Protein AF-A0A953IIZ0-F1 (afdb_monomer)

Mean predicted aligned error: 17.12 Å

pLDDT: mean 86.64, std 10.07, range [34.09, 98.5]

Radius of gyration: 39.52 Å; Cα contacts (8 Å, |Δi|>4): 1259; chains: 1; bounding box: 81×53×135 Å

Sequence (653 aa):
DVIDKEVAEVTALGVDIRYNTRVDKIDDLFAQGYEAAFIGIGAQGGDKLGLPGDSLPNVIDSPTFLRAVTLGLIGTPGTDIVIGKKVAVIGGGNVATDNARSSRRFGAAVDMVYRRTREEMPAREDEVQGCIDEGVNLRFLLAPKKIELNESGSSRLKITYAKMELGEPDASGRRRPVEIPGSEFTEDVDLVIAAIGQYPKKYEGFGVQTDGKGRIVVREDSMLTSRPGVYAGGDCVLGPSTLIESVAQGYEAAFIGIGAQGGDQLGLPGDGLPNVIDSPTFLRAVTLGLIGTPGTDIVIGKKVAVIGGGNVATDNARSSRRFGAAVDMVYRRTREEMPAREDEIQGCIDEGVNLRFLLAPKKIELNESGSSRLRITYAKMELGEPDASGRRRPVEIPGSEFTEDVDLVIAAIGQYPKKYEGFGVQTDGKGRIVVREDSMLTSRPGVYAGGDCVLGPSTLIESVAQGRVAASAIDSQLGGDGDIEETLLPDWDTDPHIGRDEGFNQVKRFHPIFIDPAQRDNWDEVELGFDAQTAQAEALRCLKCNLAANIEDMVLPPESWLELNEANVAGVTTESGVYQILDADKKVLAIKGVENLREGLQGMIGKSDEAKFFVFEEAPFFSQRENQLVQAFMEQYGSMPKGVGADEMDDLF

Nearest PDB structures (foldseek):
  5jca-assembly1_L  TM=6.696E-01  e=1.047E-22  Pyrococcus furiosus
  8oh5-assembly1_C  TM=6.495E-01  e=1.740E-23  Sporomusa ovata DSM 2662
  5jfc-assembly1_L  TM=6.544E-01  e=7.145E-21  Pyrococcus furiosus
  4ylf-assembly1_B  TM=6.482E-01  e=5.205E-21  Thermotoga maritima MSB8
  5vj7-assembly1_A  TM=6.417E-01  e=1.055E-19  Pyrococcus furiosus COM1

Secondary structure (DSSP, 8-state):
-HHHHHHHHHHHTT----TT---S-THHHHHTT-S-EEE-----EEPP--STTTTSTTEEEHHHHHHHHHTT-TTSTT------SEEEEE--SHHHHHHHHHHHHTT-EEEEE-SS-GGG--S-HHHHHHHHHTT-EEE-SEEEEEEEESSTT-S-EEEEEEEEEEEEE-TTSPEEEEE-TT--EEEEESEEEE-S-EEPPP-GGG---B-TTSPBPB-TTT-BBSSTTEEE-THHHHSS--HHHHHHHHSS-EEE-----EE----STTTTSTTEEEHHHHHHHHHTT-TTSTT------SEEEEE--SHHHHHHHHHHHHTT-EEEEE-SS-GGG--S-HHHHHHHHHTT-EEE-SEEEEEEEESSTT-S-EEEEEEEEEEEEE-TTSPEEEEE-TT--EEEEESEEEE-S-EEPPP-GGG---B-TTSPBPB-TTT-BBSSTTEEE-SHHHHSS--HHHHHHHHHHHHHHHHHHTTS--------S------S----STTGGGPPPPPPPB--GGG-SSSS-SB----HHHHHHHHHT---GGGGGG-----SS---PEESSHHHHHTS-SS-EEEEEE-TT--EEEEEEES-HHHHHHTTTTS-SS--EEEEEE-TTHHHHHHHHHHHHHHHHSS----SSS-TTS---

Foldseek 3Di:
DVVVVVVVVVVVVVDDDDPPDDDLAVVVVVVVVDQFAEALPAFQFADFLPAAPSPQQQNEELSVQVVCLVVVNEPHPVDPHHLPAEEEQEAQALSSLSNLLSSLVVVHAYEDEELADPVLRRYDPVSVVVSVVSPHHYHYQKDWHYKDAPDVPDLKIKTKIFGWDFDAADPVRHTDTDTDPPRIDIDIGNHYYYHHFTAHDARVNHVFDADPRQAGDADPQFQHTPDPSYGYFHCSHVPDADPVRRVLRVDLAAEAEPAFQAFDFLPAAPCPQLQNEELSVQVVCLVVVNAPHPPDPHDLPAEEEQEAQALSSLVNLLSSLLVVHAYEDEELADNVLRHYDPVSVVLCVLSPHHYHYQKDWHYKDAPDVPDLKIKTKIFGWDFDAADPVRHTDTDTDPPRIDIDIGNHYYYHHFTAHDADVSVVFDADPRQAGDADPQAQHTPDRNYGYFDCSHVPPDDPVRRVVSVLSNQLNNCVSVVHPSDPDDCPDPDDPDDPDADPDPCLVVDDQDDFDADRSVPSSHDDDGGPGDDPVSVVVVVSNDPPCVCVVVPPDDDPPPDQKDWLDPVVLVPDFQAWWKKFWAFPVRHTQDIDTDRGSSVVSVVQVPQAPRGTIMGIDHDNPHVVVSVVVQVVVCVVPVDGRNHGHPPPDDDPD

Solvent-accessible surface area (backbone atoms only — not comparable to full-atom values): 36299 Å² total; per-residue (Å²): 108,72,67,57,50,57,51,49,56,51,40,72,76,68,53,87,84,73,78,98,66,84,81,68,38,50,63,64,46,46,75,72,67,49,84,62,48,75,46,68,81,30,48,67,33,39,38,74,82,84,41,58,47,59,80,38,88,50,40,39,32,38,49,61,51,54,50,31,57,75,70,67,23,64,74,35,97,82,41,94,54,58,63,62,61,30,31,38,32,39,26,44,33,55,66,24,41,53,53,42,47,53,46,34,76,72,68,22,50,30,39,36,32,20,45,44,55,76,91,74,37,73,30,52,67,69,54,54,48,52,28,49,76,69,62,42,43,77,38,58,26,29,42,80,62,36,38,42,61,64,46,95,92,48,75,38,31,28,39,30,33,31,36,34,44,77,49,64,58,45,98,85,67,48,58,35,64,37,77,45,86,93,49,64,48,76,47,80,30,33,22,35,34,26,27,73,47,57,29,17,68,79,57,79,46,58,65,58,51,55,51,101,67,34,24,44,47,54,42,92,90,71,29,37,34,76,30,89,57,32,32,45,19,23,21,22,42,77,31,85,68,47,72,66,57,26,49,45,49,73,32,87,56,38,77,48,67,82,34,45,68,33,44,37,74,85,82,44,59,42,56,88,40,89,49,38,41,31,37,51,64,51,53,51,32,56,77,70,66,34,67,76,37,98,91,48,88,56,61,64,60,61,31,30,38,30,40,26,46,32,54,68,25,44,53,54,39,48,54,44,32,38,71,70,20,50,29,38,36,32,21,44,43,55,78,90,72,38,73,30,53,69,69,54,54,48,50,31,50,52,56,61,40,42,78,38,60,25,28,42,79,63,37,40,41,62,66,45,96,91,48,76,38,30,29,40,30,34,31,35,34,43,79,48,66,57,46,100,86,64,48,59,35,66,37,78,45,87,91,50,64,49,74,49,78,32,29,22,38,34,27,29,74,48,57,28,16,68,75,59,81,75,70,70,58,50,56,49,102,66,31,23,44,46,54,41,91,87,33,18,39,34,76,33,88,52,34,29,45,26,25,20,23,43,76,30,80,69,56,72,67,59,23,50,51,37,45,50,39,28,51,23,42,48,35,38,71,76,70,49,89,34,80,77,83,74,83,87,62,78,93,68,95,65,75,89,77,72,69,85,54,90,64,48,91,69,65,75,84,83,75,65,44,59,62,60,48,93,69,56,58,60,89,70,82,50,72,69,42,58,57,75,67,56,44,49,56,56,58,74,63,54,84,54,70,76,52,60,83,69,59,70,83,83,62,79,75,70,76,74,61,43,60,61,43,72,72,56,38,70,73,45,58,67,54,26,6,30,37,37,35,14,27,86,86,68,47,69,28,34,75,47,49,33,74,28,40,24,62,55,51,56,67,50,57,87,52,39,95,58,58,40,26,31,36,74,48,83,28,92,60,14,68,64,51,33,50,51,52,52,49,54,46,28,76,74,66,77,45,79,62,81,48,75,53,92,67,82,84,80,79,91,128

Structure (mmCIF, N/CA/C/O backbone):
data_AF-A0A953IIZ0-F1
#
_entry.id   AF-A0A953IIZ0-F1
#
loop_
_atom_site.group_PDB
_atom_site.id
_atom_site.type_symbol
_atom_site.label_atom_id
_atom_site.label_alt_id
_atom_site.label_comp_id
_atom_site.label_asym_id
_atom_site.label_entity_id
_atom_site.label_seq_id
_atom_site.pdbx_PDB_ins_code
_atom_site.Cartn_x
_atom_site.Cartn_y
_atom_site.Cartn_z
_atom_site.occupancy
_atom_site.B_iso_or_equiv
_atom_site.auth_seq_id
_atom_site.auth_comp_id
_atom_site.auth_asym_id
_atom_site.auth_atom_id
_atom_site.pdbx_PDB_model_num
ATOM 1 N N . ASP A 1 1 ? 8.104 -16.676 6.985 1.00 64.12 1 ASP A N 1
ATOM 2 C CA . ASP A 1 1 ? 7.180 -16.822 5.839 1.00 64.12 1 ASP A CA 1
ATOM 3 C C . ASP A 1 1 ? 7.293 -15.707 4.806 1.00 64.12 1 ASP A C 1
ATOM 5 O O . ASP A 1 1 ? 7.749 -15.998 3.714 1.00 64.12 1 ASP A O 1
ATOM 9 N N . VAL A 1 2 ? 6.897 -14.455 5.091 1.00 75.81 2 VAL A N 1
ATOM 10 C CA . VAL A 1 2 ? 6.960 -13.365 4.081 1.00 75.81 2 VAL A CA 1
ATOM 11 C C . VAL A 1 2 ? 8.402 -13.077 3.653 1.00 75.81 2 VAL A C 1
ATOM 13 O O . VAL A 1 2 ? 8.714 -13.185 2.475 1.00 75.81 2 VAL A O 1
ATOM 16 N N . ILE A 1 3 ? 9.291 -12.832 4.622 1.00 76.88 3 ILE A N 1
ATOM 17 C CA . ILE A 1 3 ? 10.721 -12.598 4.357 1.00 76.88 3 ILE A CA 1
ATOM 18 C C . ILE A 1 3 ? 11.352 -13.799 3.640 1.00 76.88 3 ILE A C 1
ATOM 20 O O . ILE A 1 3 ? 12.149 -13.622 2.731 1.00 76.88 3 ILE A O 1
ATOM 24 N N . ASP A 1 4 ? 10.976 -15.029 4.005 1.00 82.62 4 ASP A N 1
ATOM 25 C CA . ASP A 1 4 ? 11.536 -16.226 3.366 1.00 82.62 4 ASP A CA 1
ATOM 26 C C . ASP A 1 4 ? 11.143 -16.332 1.886 1.00 82.62 4 ASP A C 1
ATOM 28 O O . ASP A 1 4 ? 11.942 -16.806 1.083 1.00 82.62 4 ASP A O 1
ATOM 32 N N . LYS A 1 5 ? 9.942 -15.869 1.508 1.00 83.94 5 LYS A N 1
ATOM 33 C CA . LYS A 1 5 ? 9.527 -15.789 0.099 1.00 83.94 5 LYS A CA 1
ATOM 34 C C . LYS A 1 5 ? 10.335 -14.744 -0.663 1.00 83.94 5 LYS A C 1
ATOM 36 O O . LYS A 1 5 ? 10.867 -15.065 -1.716 1.00 83.94 5 LYS A O 1
ATOM 41 N N . GLU A 1 6 ? 10.493 -13.547 -0.103 1.00 80.06 6 GLU A N 1
ATOM 42 C CA . GLU A 1 6 ? 11.310 -12.486 -0.715 1.00 80.06 6 GLU A CA 1
ATOM 43 C C . GLU A 1 6 ? 12.779 -12.930 -0.866 1.00 80.06 6 GLU A C 1
ATOM 45 O O . GLU A 1 6 ? 13.402 -12.738 -1.907 1.00 80.06 6 GLU A O 1
ATOM 50 N N . VAL A 1 7 ? 13.336 -13.617 0.138 1.00 81.69 7 VAL A N 1
ATOM 51 C CA . VAL A 1 7 ? 14.678 -14.219 0.062 1.00 81.69 7 VAL A CA 1
ATOM 52 C C . VAL A 1 7 ? 14.738 -15.317 -1.008 1.00 81.69 7 VAL A C 1
ATOM 54 O O . VAL A 1 7 ? 15.738 -15.424 -1.723 1.00 81.69 7 VAL A O 1
ATOM 57 N N . ALA A 1 8 ? 13.686 -16.125 -1.156 1.00 84.81 8 ALA A N 1
ATOM 58 C CA . ALA A 1 8 ? 13.616 -17.148 -2.197 1.00 84.81 8 ALA A CA 1
ATOM 59 C C . ALA A 1 8 ? 13.604 -16.529 -3.605 1.00 84.81 8 ALA A C 1
ATOM 61 O O . ALA A 1 8 ? 14.290 -17.032 -4.491 1.00 84.81 8 ALA A O 1
ATOM 62 N N . GLU A 1 9 ? 12.906 -15.411 -3.802 1.00 81.19 9 GLU A N 1
ATOM 63 C CA . GLU A 1 9 ? 12.927 -14.654 -5.059 1.00 81.19 9 GLU A CA 1
ATOM 64 C C . GLU A 1 9 ? 14.338 -14.137 -5.374 1.00 81.19 9 GLU A C 1
ATOM 66 O O . GLU A 1 9 ? 14.849 -14.364 -6.468 1.00 81.19 9 GLU A O 1
ATOM 71 N N . VAL A 1 10 ? 15.024 -13.538 -4.393 1.00 76.00 10 VAL A N 1
ATOM 72 C CA . VAL A 1 10 ? 16.401 -13.035 -4.567 1.00 76.00 10 VAL A CA 1
ATOM 73 C C . VAL A 1 10 ? 17.390 -14.164 -4.877 1.00 76.00 10 VAL A C 1
ATOM 75 O O . VAL A 1 10 ? 18.239 -14.034 -5.758 1.00 76.00 10 VAL A O 1
ATOM 78 N N . THR A 1 11 ? 17.289 -15.299 -4.184 1.00 88.12 11 THR A N 1
ATOM 79 C CA . THR A 1 11 ? 18.167 -16.457 -4.439 1.00 88.12 11 THR A CA 1
ATOM 80 C C . THR A 1 11 ? 17.877 -17.134 -5.781 1.00 88.12 11 THR A C 1
ATOM 82 O O . THR A 1 11 ? 18.810 -17.611 -6.427 1.00 88.12 11 THR A O 1
ATOM 85 N N . ALA A 1 12 ? 16.629 -17.114 -6.263 1.00 87.31 12 ALA A N 1
ATOM 86 C CA . ALA A 1 12 ? 16.267 -17.606 -7.595 1.00 87.31 12 ALA A CA 1
ATOM 87 C C . ALA A 1 12 ? 16.920 -16.800 -8.734 1.00 87.31 12 ALA A C 1
ATOM 89 O O . ALA A 1 12 ? 17.155 -17.354 -9.808 1.00 87.31 12 ALA A O 1
ATOM 90 N N . LEU A 1 13 ? 17.287 -15.537 -8.489 1.00 77.75 13 LEU A N 1
ATOM 91 C CA . LEU A 1 13 ? 18.054 -14.698 -9.421 1.00 77.75 13 LEU A CA 1
ATOM 92 C C . LEU A 1 13 ? 19.558 -15.039 -9.459 1.00 77.75 13 LEU A C 1
ATOM 94 O O . LEU A 1 13 ? 20.311 -14.424 -10.210 1.00 77.75 13 LEU A O 1
ATOM 98 N N . GLY A 1 14 ? 20.010 -16.019 -8.667 1.00 85.31 14 GLY A N 1
ATOM 99 C CA . GLY A 1 14 ? 21.401 -16.483 -8.640 1.00 85.31 14 GLY A CA 1
ATOM 100 C C . GLY A 1 14 ? 22.265 -15.876 -7.530 1.00 85.31 14 GLY A C 1
ATOM 101 O O . GLY A 1 14 ? 23.484 -16.047 -7.551 1.00 85.31 14 GLY A O 1
ATOM 102 N N . VAL A 1 15 ? 21.667 -15.186 -6.553 1.00 86.06 15 VAL A N 1
ATOM 103 C CA . VAL A 1 15 ? 22.389 -14.624 -5.399 1.00 86.06 15 VAL A CA 1
ATOM 104 C C . VAL A 1 15 ? 22.783 -15.729 -4.404 1.00 86.06 15 VAL A C 1
ATOM 106 O O . VAL A 1 15 ? 21.924 -16.451 -3.900 1.00 86.06 15 VAL A O 1
ATOM 109 N N . ASP A 1 16 ? 24.078 -15.829 -4.073 1.00 90.31 16 ASP A N 1
ATOM 110 C CA . ASP A 1 16 ? 24.607 -16.711 -3.014 1.00 90.31 16 ASP A CA 1
ATOM 111 C C . ASP A 1 16 ? 24.536 -16.017 -1.643 1.00 90.31 16 ASP A C 1
ATOM 113 O O . ASP A 1 16 ? 25.154 -14.970 -1.432 1.00 90.31 16 ASP A O 1
ATOM 117 N N . ILE A 1 17 ? 23.805 -16.603 -0.687 1.00 87.56 17 ILE A N 1
ATOM 118 C CA . ILE A 1 17 ? 23.653 -16.061 0.672 1.00 87.56 17 ILE A CA 1
ATOM 119 C C . ILE A 1 17 ? 24.420 -16.927 1.672 1.00 87.56 17 ILE A C 1
ATOM 121 O O . ILE A 1 17 ? 24.087 -18.087 1.918 1.00 87.56 17 ILE A O 1
ATOM 125 N N . ARG A 1 18 ? 25.416 -16.325 2.335 1.00 87.94 18 ARG A N 1
ATOM 126 C CA . ARG A 1 18 ? 26.244 -16.993 3.352 1.00 87.94 18 ARG A CA 1
ATOM 127 C C . ARG A 1 18 ? 25.937 -16.497 4.758 1.00 87.94 18 ARG A C 1
ATOM 129 O O . ARG A 1 18 ? 26.474 -15.491 5.220 1.00 87.94 18 ARG A O 1
ATOM 136 N N . TYR A 1 19 ? 25.106 -17.246 5.476 1.00 86.06 19 TYR A N 1
ATOM 137 C CA . TYR A 1 19 ? 24.835 -16.991 6.892 1.00 86.06 19 TYR A CA 1
ATOM 138 C C . TYR A 1 19 ? 26.061 -17.264 7.773 1.00 86.06 19 TYR A C 1
ATOM 140 O O . TYR A 1 19 ? 27.008 -17.940 7.369 1.00 86.06 19 TYR A O 1
ATOM 148 N N . ASN A 1 20 ? 26.041 -16.741 9.004 1.00 84.19 20 ASN A N 1
ATOM 149 C CA . ASN A 1 20 ? 27.097 -16.937 10.010 1.00 84.19 20 ASN A CA 1
ATOM 150 C C . ASN A 1 20 ? 28.512 -16.545 9.539 1.00 84.19 20 ASN A C 1
ATOM 152 O O . ASN A 1 20 ? 29.505 -16.973 10.123 1.00 84.19 20 ASN A O 1
ATOM 156 N N . THR A 1 21 ? 28.606 -15.710 8.503 1.00 87.00 21 THR A N 1
ATOM 157 C CA . THR A 1 21 ? 29.868 -15.276 7.902 1.00 87.00 21 THR A CA 1
ATOM 158 C C . THR A 1 21 ? 30.083 -13.808 8.225 1.00 87.00 21 THR A C 1
ATOM 160 O O . THR A 1 21 ? 29.495 -12.919 7.616 1.00 87.00 21 THR A O 1
ATOM 163 N N . ARG A 1 22 ? 30.899 -13.543 9.245 1.00 85.25 22 ARG A N 1
ATOM 164 C CA . ARG A 1 22 ? 31.231 -12.180 9.658 1.00 85.25 22 ARG A CA 1
ATOM 165 C C . ARG A 1 22 ? 32.405 -11.650 8.836 1.00 85.25 22 ARG A C 1
ATOM 167 O O . ARG A 1 22 ? 33.433 -12.312 8.747 1.00 85.25 22 ARG A O 1
ATOM 174 N N . VAL A 1 23 ? 32.262 -10.436 8.310 1.00 86.62 23 VAL A N 1
ATOM 175 C CA . VAL A 1 23 ? 33.332 -9.700 7.624 1.00 86.62 23 VAL A CA 1
ATOM 176 C C . VAL A 1 23 ? 33.796 -8.563 8.528 1.00 86.62 23 VAL A C 1
ATOM 178 O O . VAL A 1 23 ? 33.038 -7.632 8.786 1.00 86.62 23 VAL A O 1
ATOM 181 N N . ASP A 1 24 ? 35.032 -8.636 9.022 1.00 86.75 24 ASP A N 1
ATOM 182 C CA . ASP A 1 24 ? 35.638 -7.561 9.823 1.00 86.75 24 ASP A CA 1
ATOM 183 C C . ASP A 1 24 ? 36.553 -6.649 8.987 1.00 86.75 24 ASP A C 1
ATOM 185 O O . ASP A 1 24 ? 36.789 -5.500 9.368 1.00 86.75 24 ASP A O 1
ATOM 189 N N . LYS A 1 25 ? 37.054 -7.134 7.840 1.00 91.25 25 LYS A N 1
ATOM 190 C CA . LYS A 1 25 ? 37.900 -6.378 6.909 1.00 91.25 25 LYS A CA 1
ATOM 191 C C . LYS A 1 25 ? 37.447 -6.576 5.470 1.00 91.25 25 LYS A C 1
ATOM 193 O O . LYS A 1 25 ? 37.282 -7.705 5.024 1.00 91.25 25 LYS A O 1
ATOM 198 N N . ILE A 1 26 ? 37.311 -5.479 4.726 1.00 87.19 26 ILE A N 1
ATOM 199 C CA . ILE A 1 26 ? 36.930 -5.542 3.303 1.00 87.19 26 ILE A CA 1
ATOM 200 C C . ILE A 1 26 ? 38.081 -6.082 2.442 1.00 87.19 26 ILE A C 1
ATOM 202 O O . ILE A 1 26 ? 37.837 -6.755 1.446 1.00 87.19 26 ILE A O 1
ATOM 206 N N . ASP A 1 27 ? 39.333 -5.870 2.859 1.00 88.81 27 ASP A N 1
ATOM 207 C CA . ASP A 1 27 ? 40.509 -6.425 2.173 1.00 88.81 27 ASP A CA 1
ATOM 208 C C . ASP A 1 27 ? 40.464 -7.952 2.054 1.00 88.81 27 ASP A C 1
ATOM 210 O O . ASP A 1 27 ? 40.912 -8.501 1.051 1.00 88.81 27 ASP A O 1
ATOM 214 N N . ASP A 1 28 ? 39.873 -8.634 3.038 1.00 91.19 28 ASP A N 1
ATOM 215 C CA . ASP A 1 28 ? 39.742 -10.090 3.018 1.00 91.19 28 ASP A CA 1
ATOM 216 C C . ASP A 1 28 ? 38.779 -10.552 1.909 1.00 91.19 28 ASP A C 1
ATOM 218 O O . ASP A 1 28 ? 38.941 -11.651 1.381 1.00 91.19 28 ASP A O 1
ATOM 222 N N . LEU A 1 29 ? 37.800 -9.721 1.524 1.00 87.62 29 LEU A N 1
ATOM 223 C CA . LEU A 1 29 ? 36.921 -9.984 0.380 1.00 87.62 29 LEU A CA 1
ATOM 224 C C . LEU A 1 29 ? 37.674 -9.766 -0.934 1.00 87.62 29 LEU A C 1
ATOM 226 O O . LEU A 1 29 ? 37.686 -10.638 -1.796 1.00 87.62 29 LEU A O 1
ATOM 230 N N . PHE A 1 30 ? 38.388 -8.654 -1.079 1.00 86.19 30 PHE A N 1
ATOM 231 C CA . PHE A 1 30 ? 39.170 -8.410 -2.295 1.00 86.19 30 PHE A CA 1
ATOM 232 C C . PHE A 1 30 ? 40.273 -9.460 -2.502 1.00 86.19 30 PHE A C 1
ATOM 234 O O . PHE A 1 30 ? 40.504 -9.902 -3.624 1.00 86.19 30 PHE A O 1
ATOM 241 N N . ALA A 1 31 ? 40.884 -9.961 -1.424 1.00 92.94 31 ALA A N 1
ATOM 242 C CA . ALA A 1 31 ? 41.835 -11.072 -1.484 1.00 92.94 31 ALA A CA 1
ATOM 243 C C . ALA A 1 31 ? 41.204 -12.406 -1.937 1.00 92.94 31 ALA A C 1
ATOM 245 O O . ALA A 1 31 ? 41.909 -13.265 -2.463 1.00 92.94 31 ALA A O 1
ATOM 246 N N . GLN A 1 32 ? 39.891 -12.582 -1.758 1.00 90.94 32 GLN A N 1
ATOM 247 C CA . GLN A 1 32 ? 39.130 -13.728 -2.273 1.00 90.94 32 GLN A CA 1
ATOM 248 C C . GLN A 1 32 ? 38.725 -13.567 -3.749 1.00 90.94 32 GLN A C 1
ATOM 250 O O . GLN A 1 32 ? 38.127 -14.482 -4.309 1.00 90.94 32 GLN A O 1
ATOM 255 N N . GLY A 1 33 ? 39.064 -12.439 -4.382 1.00 90.38 33 GLY A N 1
ATOM 256 C CA . GLY A 1 33 ? 38.785 -12.170 -5.792 1.00 90.38 33 GLY A CA 1
ATOM 257 C C . GLY A 1 33 ? 37.479 -11.421 -6.057 1.00 90.38 33 GLY A C 1
ATOM 258 O O . GLY A 1 33 ? 37.102 -11.288 -7.215 1.00 90.38 33 GLY A O 1
ATOM 259 N N . TYR A 1 34 ? 36.791 -10.919 -5.025 1.00 80.06 34 TYR A N 1
ATOM 260 C CA . TYR A 1 34 ? 35.654 -10.018 -5.232 1.00 80.06 34 TYR A CA 1
ATOM 261 C C . TYR A 1 34 ? 36.147 -8.672 -5.787 1.00 80.06 34 TYR A C 1
ATOM 263 O O . TYR A 1 34 ? 37.117 -8.110 -5.280 1.00 80.06 34 TYR A O 1
ATOM 271 N N . GLU A 1 35 ? 35.479 -8.143 -6.812 1.00 79.38 35 GLU A N 1
ATOM 272 C CA . GLU A 1 35 ? 35.877 -6.891 -7.483 1.00 79.38 35 GLU A CA 1
ATOM 273 C C . GLU A 1 35 ? 35.254 -5.638 -6.845 1.00 79.38 35 GLU A C 1
ATOM 275 O O . GLU A 1 35 ? 35.784 -4.535 -6.974 1.00 79.38 35 GLU A O 1
ATOM 280 N N . ALA A 1 36 ? 34.145 -5.810 -6.119 1.00 79.62 36 ALA A N 1
ATOM 281 C CA . ALA A 1 36 ? 33.434 -4.748 -5.417 1.00 79.62 36 ALA A CA 1
ATOM 282 C C . ALA A 1 36 ? 32.810 -5.263 -4.109 1.00 79.62 36 ALA A C 1
ATOM 284 O O . ALA A 1 36 ? 32.605 -6.465 -3.933 1.00 79.62 36 ALA A O 1
ATOM 285 N N . ALA A 1 37 ? 32.502 -4.346 -3.189 1.00 80.75 37 ALA A N 1
ATOM 286 C CA . ALA A 1 37 ? 31.803 -4.645 -1.940 1.00 80.75 37 ALA A CA 1
ATOM 287 C C . ALA A 1 37 ? 30.715 -3.602 -1.646 1.00 80.75 37 ALA A C 1
ATOM 289 O O . ALA A 1 37 ? 30.956 -2.401 -1.762 1.00 80.75 37 ALA A O 1
ATOM 290 N N . PHE A 1 38 ? 29.541 -4.057 -1.207 1.00 85.38 38 PHE A N 1
ATOM 291 C CA . PHE A 1 38 ? 28.456 -3.200 -0.728 1.00 85.38 38 PHE A CA 1
ATOM 292 C C . PHE A 1 38 ? 28.254 -3.397 0.780 1.00 85.38 38 PHE A C 1
ATOM 294 O O . PHE A 1 38 ? 28.103 -4.521 1.261 1.00 85.38 38 PHE A O 1
ATOM 301 N N . ILE A 1 39 ? 28.258 -2.302 1.540 1.00 84.00 39 ILE A N 1
ATOM 302 C CA . ILE A 1 39 ? 28.072 -2.298 2.990 1.00 84.00 39 ILE A CA 1
ATOM 303 C C . ILE A 1 39 ? 26.607 -1.968 3.297 1.00 84.00 39 ILE A C 1
ATOM 305 O O . ILE A 1 39 ? 26.208 -0.807 3.267 1.00 84.00 39 ILE A O 1
ATOM 309 N N . GLY A 1 40 ? 25.825 -2.997 3.630 1.00 85.81 40 GLY A N 1
ATOM 310 C CA . GLY A 1 40 ? 24.410 -2.898 4.020 1.00 85.81 40 GLY A CA 1
ATOM 311 C C . GLY A 1 40 ? 24.153 -3.392 5.444 1.00 85.81 40 GLY A C 1
ATOM 312 O O . GLY A 1 40 ? 23.218 -4.143 5.693 1.00 85.81 40 GLY A O 1
ATOM 313 N N . ILE A 1 41 ? 25.034 -3.057 6.389 1.00 85.12 41 ILE A N 1
ATOM 314 C CA . ILE A 1 41 ? 25.042 -3.686 7.722 1.00 85.12 41 ILE A CA 1
ATOM 315 C C . ILE A 1 41 ? 23.937 -3.167 8.662 1.00 85.12 41 ILE A C 1
ATOM 317 O O . ILE A 1 41 ? 23.704 -3.767 9.713 1.00 85.12 41 ILE A O 1
ATOM 321 N N . GLY A 1 42 ? 23.276 -2.060 8.319 1.00 86.81 42 GLY A N 1
ATOM 322 C CA . GLY A 1 42 ? 22.256 -1.411 9.146 1.00 86.81 42 GLY A CA 1
ATOM 323 C C . GLY A 1 42 ? 22.815 -0.654 10.366 1.00 86.81 42 GLY A C 1
ATOM 324 O O . GLY A 1 42 ? 24.008 -0.344 10.428 1.00 86.81 42 GLY A O 1
ATOM 325 N N . ALA A 1 43 ? 21.962 -0.367 11.357 1.00 87.25 43 ALA A N 1
ATOM 326 C CA . ALA A 1 43 ? 22.336 0.271 12.625 1.00 87.25 43 ALA A CA 1
ATOM 327 C C . ALA A 1 43 ? 22.302 -0.736 13.792 1.00 87.25 43 ALA A C 1
ATOM 329 O O . ALA A 1 43 ? 21.251 -1.034 14.344 1.00 87.25 43 ALA A O 1
ATOM 330 N N . GLN A 1 44 ? 23.458 -1.292 14.175 1.00 86.56 44 GLN A N 1
ATOM 331 C CA . GLN A 1 44 ? 23.530 -2.405 15.143 1.00 86.56 44 GLN A CA 1
ATOM 332 C C . GLN A 1 44 ? 23.817 -1.970 16.585 1.00 86.56 44 GLN A C 1
ATOM 334 O O . GLN A 1 44 ? 23.898 -2.818 17.477 1.00 86.56 44 GLN A O 1
ATOM 339 N N . GLY A 1 45 ? 24.126 -0.695 16.815 1.00 87.25 45 GLY A N 1
ATOM 340 C CA . GLY A 1 45 ? 24.362 -0.141 18.143 1.00 87.25 45 GLY A CA 1
ATOM 341 C C . GLY A 1 45 ? 23.111 0.544 18.666 1.00 87.25 45 GLY A C 1
ATOM 342 O O . GLY A 1 45 ? 22.442 1.240 17.911 1.00 87.25 45 GLY A O 1
ATOM 343 N N . GLY A 1 46 ? 22.799 0.373 19.948 1.00 89.56 46 GLY A N 1
ATOM 344 C CA . GLY A 1 46 ? 21.794 1.186 20.624 1.00 89.56 46 GLY A CA 1
ATOM 345 C C . GLY A 1 46 ? 22.421 2.262 21.502 1.00 89.56 46 GLY A C 1
ATOM 346 O O . GLY A 1 46 ? 23.495 2.070 22.085 1.00 89.56 46 GLY A O 1
ATOM 347 N N . ASP A 1 47 ? 21.743 3.403 21.580 1.00 89.56 47 ASP A N 1
ATOM 348 C CA . ASP A 1 47 ? 22.161 4.514 22.427 1.00 89.56 47 ASP A CA 1
ATOM 349 C C . ASP A 1 47 ? 22.029 4.165 23.912 1.00 89.56 47 ASP A C 1
ATOM 351 O O . ASP A 1 47 ? 21.059 3.557 24.369 1.00 89.56 47 ASP A O 1
ATOM 355 N N . LYS A 1 48 ? 23.031 4.602 24.668 1.00 90.44 48 LYS A N 1
ATOM 356 C CA . LYS A 1 48 ? 23.124 4.459 26.119 1.00 90.44 48 LYS A CA 1
ATOM 357 C C . LYS A 1 48 ? 22.360 5.577 26.826 1.00 90.44 48 LYS A C 1
ATOM 359 O O . LYS A 1 48 ? 22.364 6.710 26.344 1.00 90.44 48 LYS A O 1
ATOM 364 N N . LEU A 1 49 ? 21.746 5.294 27.978 1.00 92.56 49 LEU A N 1
ATOM 365 C CA . LEU A 1 49 ? 20.968 6.285 28.738 1.00 92.56 49 LEU A CA 1
ATOM 366 C C . LEU A 1 49 ? 21.822 7.466 29.228 1.00 92.56 49 LEU A C 1
ATOM 368 O O . LEU A 1 49 ? 21.287 8.549 29.463 1.00 92.56 49 LEU A O 1
ATOM 372 N N . GLY A 1 50 ? 23.134 7.269 29.389 1.00 92.19 50 GLY A N 1
ATOM 373 C CA . GLY A 1 50 ? 24.078 8.314 29.786 1.00 92.19 50 GLY A CA 1
ATOM 374 C C . GLY A 1 50 ? 23.966 8.711 31.259 1.00 92.19 50 GLY A C 1
ATOM 375 O O . GLY A 1 50 ? 24.276 9.846 31.615 1.00 92.19 50 GLY A O 1
ATOM 376 N N . LEU A 1 51 ? 23.511 7.792 32.114 1.00 94.19 51 LEU A N 1
ATOM 377 C CA . LEU A 1 51 ? 23.285 8.011 33.546 1.00 94.19 51 LEU A CA 1
ATOM 378 C C . LEU A 1 51 ? 24.129 7.065 34.420 1.00 94.19 51 LEU A C 1
ATOM 380 O O . LEU A 1 51 ? 24.622 6.041 33.939 1.00 94.19 51 LEU A O 1
ATOM 384 N N . PRO A 1 52 ? 24.324 7.364 35.718 1.00 96.25 52 PRO A N 1
ATOM 385 C CA . PRO A 1 52 ? 24.987 6.436 36.632 1.00 96.25 52 PRO A CA 1
ATOM 386 C C . PRO A 1 52 ? 24.270 5.079 36.668 1.00 96.25 52 PRO A C 1
ATOM 388 O O . PRO A 1 52 ? 23.060 5.037 36.879 1.00 96.25 52 PRO A O 1
ATOM 391 N N . GLY A 1 53 ? 25.014 3.985 36.468 1.00 91.81 53 GLY A N 1
ATOM 392 C CA . GLY A 1 53 ? 24.470 2.618 36.432 1.00 91.81 53 GLY A CA 1
ATOM 393 C C . GLY A 1 53 ? 24.137 2.065 35.049 1.00 91.81 53 GLY A C 1
ATOM 394 O O . GLY A 1 53 ? 23.783 0.899 34.929 1.00 91.81 53 GLY A O 1
ATOM 395 N N . ASP A 1 54 ? 24.305 2.858 33.995 1.00 92.12 54 ASP A N 1
ATOM 396 C CA . ASP A 1 54 ? 24.012 2.486 32.602 1.00 92.12 54 ASP A CA 1
ATOM 397 C C . ASP A 1 54 ? 24.965 1.422 32.011 1.00 92.12 54 ASP A C 1
ATOM 399 O O . ASP A 1 54 ? 24.835 0.991 30.872 1.00 92.12 54 ASP A O 1
ATOM 403 N N . SER A 1 55 ? 25.968 0.996 32.783 1.00 91.44 55 SER A N 1
ATOM 404 C CA . SER A 1 55 ? 26.875 -0.107 32.446 1.00 91.44 55 SER A CA 1
ATOM 405 C C . SER A 1 55 ? 26.623 -1.372 33.271 1.00 91.44 55 SER A C 1
ATOM 407 O O . SER A 1 55 ? 27.449 -2.284 33.239 1.00 91.44 55 SER A O 1
ATOM 409 N N . LEU A 1 56 ? 25.560 -1.409 34.081 1.00 92.44 56 LEU A N 1
ATOM 410 C CA . LEU A 1 56 ? 25.202 -2.605 34.840 1.00 92.44 56 LEU A CA 1
ATOM 411 C C . LEU A 1 56 ? 24.743 -3.717 33.877 1.00 92.44 56 LEU A C 1
ATOM 413 O O . LEU A 1 56 ? 24.093 -3.407 32.883 1.00 92.44 56 LEU A O 1
ATOM 417 N N . PRO A 1 57 ? 25.022 -5.004 34.166 1.00 88.94 57 PRO A N 1
ATOM 418 C CA . PRO A 1 57 ? 24.753 -6.104 33.230 1.00 88.94 57 PRO A CA 1
ATOM 419 C C . PRO A 1 57 ? 23.301 -6.208 32.740 1.00 88.94 57 PRO A C 1
ATOM 421 O O . PRO A 1 57 ? 23.065 -6.548 31.587 1.00 88.94 57 PRO A O 1
ATOM 424 N N . ASN A 1 58 ? 22.334 -5.865 33.597 1.00 92.56 58 ASN A N 1
ATOM 425 C CA . ASN A 1 58 ? 20.903 -5.917 33.280 1.00 92.56 58 ASN A CA 1
ATOM 426 C C . ASN A 1 58 ? 20.351 -4.582 32.742 1.00 92.56 58 ASN A C 1
ATOM 428 O O . ASN A 1 58 ? 19.138 -4.368 32.725 1.00 92.56 58 ASN A O 1
ATOM 432 N N . VAL A 1 59 ? 21.231 -3.667 32.331 1.00 95.00 59 VAL A N 1
ATOM 433 C CA . VAL A 1 59 ? 20.877 -2.475 31.556 1.00 95.00 59 VAL A CA 1
ATOM 434 C C . VAL A 1 59 ? 21.377 -2.705 30.138 1.00 95.00 59 VAL A C 1
ATOM 436 O O . VAL A 1 59 ? 22.579 -2.673 29.880 1.00 95.00 59 VAL A O 1
ATOM 439 N N . ILE A 1 60 ? 20.452 -2.993 29.228 1.00 95.06 60 ILE A N 1
ATOM 440 C CA . ILE A 1 60 ? 20.772 -3.402 27.860 1.00 95.06 60 ILE A CA 1
ATOM 441 C C . ILE A 1 60 ? 20.193 -2.423 26.851 1.00 95.06 60 ILE A C 1
ATOM 443 O O . ILE A 1 60 ? 19.144 -1.819 27.070 1.00 95.06 60 ILE A O 1
ATOM 447 N N . ASP A 1 61 ? 20.870 -2.271 25.722 1.00 94.56 61 ASP A N 1
ATOM 448 C CA . ASP A 1 61 ? 20.342 -1.496 24.614 1.00 94.56 61 ASP A CA 1
ATOM 449 C C . ASP A 1 61 ? 19.320 -2.303 23.801 1.00 94.56 61 ASP A C 1
ATOM 451 O O . ASP A 1 61 ? 19.375 -3.534 23.715 1.00 94.56 61 ASP A O 1
ATOM 455 N N . SER A 1 62 ? 18.376 -1.588 23.195 1.00 94.25 62 SER A N 1
ATOM 456 C CA . SER A 1 62 ? 17.285 -2.181 22.424 1.00 94.25 62 SER A CA 1
ATOM 457 C C . SER A 1 62 ? 17.746 -3.136 21.305 1.00 94.25 62 SER A C 1
ATOM 459 O O . SER A 1 62 ? 17.248 -4.262 21.265 1.00 94.25 62 SER A O 1
ATOM 461 N N . PRO A 1 63 ? 18.668 -2.757 20.391 1.00 91.81 63 PRO A N 1
ATOM 462 C CA . PRO A 1 63 ? 19.141 -3.665 19.339 1.00 91.81 63 PRO A CA 1
ATOM 463 C C . PRO A 1 63 ? 19.689 -4.985 19.881 1.00 91.81 63 PRO A C 1
ATOM 465 O O . PRO A 1 63 ? 19.377 -6.052 19.347 1.00 91.81 63 PRO A O 1
ATOM 468 N N . THR A 1 64 ? 20.462 -4.934 20.970 1.00 92.06 64 THR A N 1
ATOM 469 C CA . THR A 1 64 ? 20.971 -6.135 21.642 1.00 92.06 64 THR A CA 1
ATOM 470 C C . THR A 1 64 ? 19.831 -7.018 22.163 1.00 92.06 64 THR A C 1
ATOM 472 O O . THR A 1 64 ? 19.850 -8.230 21.928 1.00 92.06 64 THR A O 1
ATOM 475 N N . PHE A 1 65 ? 18.814 -6.433 22.806 1.00 95.12 65 PHE A N 1
ATOM 476 C CA . PHE A 1 65 ? 17.645 -7.172 23.295 1.00 95.12 65 PHE A CA 1
ATOM 477 C C . PHE A 1 65 ? 16.834 -7.813 22.164 1.00 95.12 65 PHE A C 1
ATOM 479 O O . PHE A 1 65 ? 16.628 -9.026 22.163 1.00 95.12 65 PHE A O 1
ATOM 486 N N . LEU A 1 66 ? 16.394 -7.021 21.183 1.00 93.75 66 LEU A N 1
ATOM 487 C CA . LEU A 1 66 ? 15.529 -7.490 20.096 1.00 93.75 66 LEU A CA 1
ATOM 488 C C . LEU A 1 66 ? 16.219 -8.547 19.231 1.00 93.75 66 LEU A C 1
ATOM 490 O O . LEU A 1 66 ? 15.582 -9.513 18.805 1.00 93.75 66 LEU A O 1
ATOM 494 N N . ARG A 1 67 ? 17.537 -8.432 19.030 1.00 90.94 67 ARG A N 1
ATOM 495 C CA . ARG A 1 67 ? 18.323 -9.477 18.369 1.00 90.94 67 ARG A CA 1
ATOM 496 C C . ARG A 1 67 ? 18.303 -10.784 19.160 1.00 90.94 67 ARG A C 1
ATOM 498 O O . ARG A 1 67 ? 18.117 -11.841 18.564 1.00 90.94 67 ARG A O 1
ATOM 505 N N . ALA A 1 68 ? 18.475 -10.731 20.480 1.00 92.06 68 ALA A N 1
ATOM 506 C CA . ALA A 1 68 ? 18.415 -11.924 21.322 1.00 92.06 68 ALA A CA 1
ATOM 507 C C . ALA A 1 68 ? 17.013 -12.556 21.338 1.00 92.06 68 ALA A C 1
ATOM 509 O O . ALA A 1 68 ? 16.906 -13.780 21.303 1.00 92.06 68 ALA A O 1
ATOM 510 N N . VAL A 1 69 ? 15.950 -11.744 21.327 1.00 92.75 69 VAL A N 1
ATOM 511 C CA . VAL A 1 69 ? 14.562 -12.213 21.170 1.00 92.75 69 VAL A CA 1
ATOM 512 C C . VAL A 1 69 ? 14.378 -12.927 19.831 1.00 92.75 69 VAL A C 1
ATOM 514 O O . VAL A 1 69 ? 13.932 -14.070 19.806 1.00 92.75 69 VAL A O 1
ATOM 517 N N . THR A 1 70 ? 14.777 -12.285 18.732 1.00 88.56 70 THR A N 1
ATOM 518 C CA . THR A 1 70 ? 14.603 -12.803 17.363 1.00 88.56 70 THR A CA 1
ATOM 519 C C . THR A 1 70 ? 15.342 -14.122 17.148 1.00 88.56 70 THR A C 1
ATOM 521 O O . THR A 1 70 ? 14.819 -15.036 16.522 1.00 88.56 70 THR A O 1
ATOM 524 N N . LEU A 1 71 ? 16.550 -14.243 17.701 1.00 87.38 71 LEU A N 1
ATOM 525 C CA . LEU A 1 71 ? 17.365 -15.456 17.605 1.00 87.38 71 LEU A CA 1
ATOM 526 C C . LEU A 1 71 ? 16.975 -16.538 18.627 1.00 87.38 71 LEU A C 1
ATOM 528 O O . LEU A 1 71 ? 17.641 -17.568 18.697 1.00 87.38 71 LEU A O 1
ATOM 532 N N . GLY A 1 72 ? 15.943 -16.310 19.448 1.00 90.62 72 GLY A N 1
ATOM 533 C CA . GLY A 1 72 ? 15.509 -17.258 20.477 1.00 90.62 72 GLY A CA 1
ATOM 534 C C . GLY A 1 72 ? 16.552 -17.497 21.572 1.00 90.62 72 GLY A C 1
ATOM 535 O O . GLY A 1 72 ? 16.594 -18.574 22.157 1.00 90.62 72 GLY A O 1
ATOM 536 N N . LEU A 1 73 ? 17.421 -16.516 21.837 1.00 91.12 73 LEU A N 1
ATOM 537 C CA . LEU A 1 73 ? 18.545 -16.664 22.762 1.00 91.12 73 LEU A CA 1
ATOM 538 C C . LEU A 1 73 ? 18.184 -16.333 24.211 1.00 91.12 73 LEU A C 1
ATOM 540 O O . LEU A 1 73 ? 18.910 -16.754 25.106 1.00 91.12 73 LEU A O 1
ATOM 544 N N . ILE A 1 74 ? 17.096 -15.605 24.466 1.00 91.56 74 ILE A N 1
ATOM 545 C CA . ILE A 1 74 ? 16.703 -15.184 25.821 1.00 91.56 74 ILE A CA 1
ATOM 546 C C . ILE A 1 74 ? 16.634 -16.384 26.777 1.00 91.56 74 ILE A C 1
ATOM 548 O O . ILE A 1 74 ? 15.922 -17.354 26.521 1.00 91.56 74 ILE A O 1
ATOM 552 N N . GLY A 1 75 ? 17.361 -16.311 27.897 1.00 84.94 75 GLY A N 1
ATOM 553 C CA . GLY A 1 75 ? 17.415 -17.387 28.894 1.00 84.94 75 GLY A CA 1
ATOM 554 C C . GLY A 1 75 ? 18.171 -18.651 28.456 1.00 84.94 75 GLY A C 1
ATOM 555 O O . GLY A 1 75 ? 18.147 -19.649 29.176 1.00 84.94 75 GLY A O 1
ATOM 556 N N . THR A 1 76 ? 18.845 -18.630 27.305 1.00 88.31 76 THR A N 1
ATOM 557 C CA . THR A 1 76 ? 19.724 -19.712 26.834 1.00 88.31 76 THR A CA 1
ATOM 558 C C . THR A 1 76 ? 21.192 -19.394 27.145 1.00 88.31 76 THR A C 1
ATOM 560 O O . THR A 1 76 ? 21.533 -18.226 27.311 1.00 88.31 76 THR A O 1
ATOM 563 N N . PRO A 1 77 ? 22.114 -20.377 27.128 1.00 83.62 77 PRO A N 1
ATOM 564 C CA . PRO A 1 77 ? 23.551 -20.115 27.285 1.00 83.62 77 PRO A CA 1
ATOM 565 C C . PRO A 1 77 ? 24.177 -19.218 26.199 1.00 83.62 77 PRO A C 1
ATOM 567 O O . PRO A 1 77 ? 25.344 -18.856 26.313 1.00 83.62 77 PRO A O 1
ATOM 570 N N . GLY A 1 78 ? 23.443 -18.895 25.126 1.00 78.62 78 GLY A N 1
ATOM 571 C CA . GLY A 1 78 ? 23.916 -18.036 24.038 1.00 78.62 78 GLY A CA 1
ATOM 572 C C . GLY A 1 78 ? 23.880 -16.535 24.349 1.00 78.62 78 GLY A C 1
ATOM 573 O O . GLY A 1 78 ? 24.392 -15.743 23.558 1.00 78.62 78 GLY A O 1
ATOM 574 N N . THR A 1 79 ? 23.281 -16.122 25.469 1.00 86.56 79 THR A N 1
ATOM 575 C CA . THR A 1 79 ? 23.281 -14.733 25.947 1.00 86.56 79 THR A CA 1
ATOM 576 C C . THR A 1 79 ? 23.075 -14.685 27.461 1.00 86.56 79 THR A C 1
ATOM 578 O O . THR A 1 79 ? 22.363 -15.512 28.019 1.00 86.56 79 THR A O 1
ATOM 581 N N . ASP A 1 80 ? 23.631 -13.675 28.126 1.00 86.44 80 ASP A N 1
ATOM 582 C CA . ASP A 1 80 ? 23.420 -13.460 29.565 1.00 86.44 80 ASP A CA 1
ATOM 583 C C . ASP A 1 80 ? 22.095 -12.731 29.876 1.00 86.44 80 ASP A C 1
ATOM 585 O O . ASP A 1 80 ? 21.806 -12.397 31.025 1.00 86.44 80 ASP A O 1
ATOM 589 N N . ILE A 1 81 ? 21.271 -12.461 28.855 1.00 90.75 81 ILE A N 1
ATOM 590 C CA . ILE A 1 81 ? 20.021 -11.710 28.999 1.00 90.75 81 ILE A CA 1
ATOM 591 C C . ILE A 1 81 ? 18.925 -12.593 29.602 1.00 90.75 81 ILE A C 1
ATOM 593 O O . ILE A 1 81 ? 18.468 -13.571 29.002 1.00 90.75 81 ILE A O 1
ATOM 597 N N . VAL A 1 82 ? 18.429 -12.160 30.762 1.00 89.25 82 VAL A N 1
ATOM 598 C CA . VAL A 1 82 ? 17.262 -12.725 31.446 1.00 89.25 82 VAL A CA 1
ATOM 599 C C . VAL A 1 82 ? 16.245 -11.611 31.688 1.00 89.25 82 VAL A C 1
ATOM 601 O O . VAL A 1 82 ? 16.578 -10.571 32.246 1.00 89.25 82 VAL A O 1
ATOM 604 N N . ILE A 1 83 ? 14.994 -11.829 31.275 1.00 91.00 83 ILE A N 1
ATOM 605 C CA . ILE A 1 83 ? 13.939 -10.801 31.328 1.00 91.00 83 ILE A CA 1
ATOM 606 C C . ILE A 1 83 ? 13.444 -10.537 32.758 1.00 91.00 83 ILE A C 1
ATOM 608 O O . ILE A 1 83 ? 13.185 -9.394 33.128 1.00 91.00 83 ILE A O 1
ATOM 612 N N . GLY A 1 84 ? 13.317 -11.585 33.575 1.00 91.06 84 GLY A N 1
ATOM 613 C CA . GLY A 1 84 ? 12.762 -11.471 34.924 1.00 91.06 84 GLY A CA 1
ATOM 614 C C . GLY A 1 84 ? 11.253 -11.192 34.940 1.00 91.06 84 GLY A C 1
ATOM 615 O O . GLY A 1 84 ? 10.535 -11.516 33.997 1.00 91.06 84 GLY A O 1
ATOM 616 N N . LYS A 1 85 ? 10.751 -10.648 36.053 1.00 94.94 85 LYS A N 1
ATOM 617 C CA . LYS A 1 85 ? 9.320 -10.397 36.288 1.00 94.94 85 LYS A CA 1
ATOM 618 C C . LYS A 1 85 ? 8.907 -8.964 35.980 1.00 94.94 85 LYS A C 1
ATOM 620 O O . LYS A 1 85 ? 7.751 -8.762 35.620 1.00 94.94 85 LYS A O 1
ATOM 625 N N . LYS A 1 86 ? 9.791 -7.979 36.159 1.00 96.94 86 LYS A N 1
ATOM 626 C CA . LYS A 1 86 ? 9.494 -6.564 35.898 1.00 96.94 86 LYS A CA 1
ATOM 627 C C . LYS A 1 86 ? 10.564 -5.922 35.018 1.00 96.94 86 LYS A C 1
ATOM 629 O O . LYS A 1 86 ? 11.738 -5.927 35.380 1.00 96.94 86 LYS A O 1
ATOM 634 N N . VAL A 1 87 ? 10.146 -5.325 33.906 1.00 98.12 87 VAL A N 1
ATOM 635 C CA . VAL A 1 87 ? 11.025 -4.678 32.920 1.00 98.12 87 VAL A CA 1
ATOM 636 C C . VAL A 1 87 ? 10.670 -3.200 32.806 1.00 98.12 87 VAL A C 1
ATOM 638 O O . VAL A 1 87 ? 9.493 -2.855 32.706 1.00 98.12 87 VAL A O 1
ATOM 641 N N . ALA A 1 88 ? 11.682 -2.335 32.778 1.00 98.12 88 ALA A N 1
ATOM 642 C CA . ALA A 1 88 ? 11.524 -0.933 32.404 1.00 98.12 88 ALA A CA 1
ATOM 643 C C . ALA A 1 88 ? 12.093 -0.693 31.002 1.00 98.12 88 ALA A C 1
ATOM 645 O O . ALA A 1 88 ? 13.298 -0.818 30.788 1.00 98.12 88 ALA A O 1
ATOM 646 N N . VAL A 1 89 ? 11.239 -0.316 30.052 1.00 98.38 89 VAL A N 1
ATOM 647 C CA . VAL A 1 89 ? 11.649 0.104 28.707 1.00 98.38 89 VAL A CA 1
ATOM 648 C C . VAL A 1 89 ? 11.686 1.624 28.675 1.00 98.38 89 VAL A C 1
ATOM 650 O O . VAL A 1 89 ? 10.657 2.276 28.825 1.00 98.38 89 VAL A O 1
ATOM 653 N N . ILE A 1 90 ? 12.866 2.208 28.492 1.00 98.06 90 ILE A N 1
ATOM 654 C CA . ILE A 1 90 ? 13.049 3.661 28.482 1.00 98.06 90 ILE A CA 1
ATOM 655 C C . ILE A 1 90 ? 13.039 4.148 27.034 1.00 98.06 90 ILE A C 1
ATOM 657 O O . ILE A 1 90 ? 13.996 3.915 26.296 1.00 98.06 90 ILE A O 1
ATOM 661 N N . GLY A 1 91 ? 11.973 4.832 26.621 1.00 96.00 91 GLY A N 1
ATOM 662 C CA . GLY A 1 91 ? 11.805 5.290 25.242 1.00 96.00 91 GLY A CA 1
ATOM 663 C C . GLY A 1 91 ? 10.344 5.517 24.858 1.00 96.00 91 GLY A C 1
ATOM 664 O O . GLY A 1 91 ? 9.434 5.190 25.611 1.00 96.00 91 GLY A O 1
ATOM 665 N N . GLY A 1 92 ? 10.122 6.105 23.680 1.00 93.12 92 GLY A N 1
ATOM 666 C CA . GLY A 1 92 ? 8.771 6.384 23.168 1.00 93.12 92 GLY A CA 1
ATOM 667 C C . GLY A 1 92 ? 8.587 6.209 21.659 1.00 93.12 92 GLY A C 1
ATOM 668 O O . GLY A 1 92 ? 7.540 6.571 21.145 1.00 93.12 92 GLY A O 1
ATOM 669 N N . GLY A 1 93 ? 9.599 5.731 20.928 1.00 91.88 93 GLY A N 1
ATOM 670 C CA . GLY A 1 93 ? 9.471 5.440 19.491 1.00 91.88 93 GLY A CA 1
ATOM 671 C C . GLY A 1 93 ? 8.970 4.018 19.221 1.00 91.88 93 GLY A C 1
ATOM 672 O O . GLY A 1 93 ? 8.837 3.239 20.161 1.00 91.88 93 GLY A O 1
ATOM 673 N N . ASN A 1 94 ? 8.778 3.662 17.945 1.00 90.81 94 ASN A N 1
ATOM 674 C CA . ASN A 1 94 ? 8.359 2.308 17.523 1.00 90.81 94 ASN A CA 1
ATOM 675 C C . ASN A 1 94 ? 9.272 1.212 18.094 1.00 90.81 94 ASN A C 1
ATOM 677 O O . ASN A 1 94 ? 8.834 0.200 18.613 1.00 90.81 94 ASN A O 1
ATOM 681 N N . VAL A 1 95 ? 10.575 1.470 18.131 1.00 90.88 95 VAL A N 1
ATOM 682 C CA . VAL A 1 95 ? 11.524 0.528 18.728 1.00 90.88 95 VAL A CA 1
ATOM 683 C C . VAL A 1 95 ? 11.198 0.268 20.207 1.00 90.88 95 VAL A C 1
ATOM 685 O O . VAL A 1 95 ? 11.292 -0.858 20.682 1.00 90.88 95 VAL A O 1
ATOM 688 N N . ALA A 1 96 ? 10.768 1.280 20.965 1.00 96.00 96 ALA A N 1
ATOM 689 C CA . ALA A 1 96 ? 10.378 1.087 22.359 1.00 96.00 96 ALA A CA 1
ATOM 690 C C . ALA A 1 96 ? 9.086 0.257 22.491 1.00 96.00 96 ALA A C 1
ATOM 692 O O . ALA A 1 96 ? 8.991 -0.536 23.428 1.00 96.00 96 ALA A O 1
ATOM 693 N N . THR A 1 97 ? 8.136 0.375 21.554 1.00 96.50 97 THR A N 1
ATOM 694 C CA . THR A 1 97 ? 6.936 -0.479 21.535 1.00 96.50 97 THR A CA 1
ATOM 695 C C . THR A 1 97 ? 7.303 -1.930 21.222 1.00 96.50 97 THR A C 1
ATOM 697 O O . THR A 1 97 ? 6.843 -2.827 21.928 1.00 96.50 97 THR A O 1
ATOM 700 N N . ASP A 1 98 ? 8.230 -2.169 20.288 1.00 95.94 98 ASP A N 1
ATOM 701 C CA . ASP A 1 98 ? 8.737 -3.513 19.969 1.00 95.94 98 ASP A CA 1
ATOM 702 C C . ASP A 1 98 ? 9.373 -4.191 21.187 1.00 95.94 98 ASP A C 1
ATOM 704 O O . ASP A 1 98 ? 9.071 -5.348 21.499 1.00 95.94 98 ASP A O 1
ATOM 708 N N . ASN A 1 99 ? 10.228 -3.465 21.918 1.00 97.12 99 ASN A N 1
ATOM 709 C CA . ASN A 1 99 ? 10.847 -3.975 23.143 1.00 97.12 99 ASN A CA 1
ATOM 710 C C . ASN A 1 99 ? 9.790 -4.268 24.209 1.00 97.12 99 ASN A C 1
ATOM 712 O O . ASN A 1 99 ? 9.829 -5.330 24.831 1.00 97.12 99 ASN A O 1
ATOM 716 N N . ALA A 1 100 ? 8.835 -3.354 24.404 1.00 97.75 100 ALA A N 1
ATOM 717 C CA . ALA A 1 100 ? 7.813 -3.498 25.429 1.00 97.75 100 ALA A CA 1
ATOM 718 C C . ALA A 1 100 ? 6.910 -4.712 25.176 1.00 97.75 100 ALA A C 1
ATOM 720 O O . ALA A 1 100 ? 6.757 -5.557 26.060 1.00 97.75 100 ALA A O 1
ATOM 721 N N . ARG A 1 101 ? 6.376 -4.847 23.959 1.00 97.12 101 ARG A N 1
ATOM 722 C CA . ARG A 1 101 ? 5.529 -5.980 23.550 1.00 97.12 101 ARG A CA 1
ATOM 723 C C . ARG A 1 101 ? 6.304 -7.293 23.589 1.00 97.12 101 ARG A C 1
ATOM 725 O O . ARG A 1 101 ? 5.827 -8.277 24.149 1.00 97.12 101 ARG A O 1
ATOM 732 N N . SER A 1 102 ? 7.551 -7.297 23.114 1.00 96.62 102 SER A N 1
ATOM 733 C CA . SER A 1 102 ? 8.425 -8.471 23.214 1.00 96.62 102 SER A CA 1
ATOM 734 C C . SER A 1 102 ? 8.617 -8.901 24.669 1.00 96.62 102 SER A C 1
ATOM 736 O O . SER A 1 102 ? 8.374 -10.058 24.997 1.00 96.62 102 SER A O 1
ATOM 738 N N . SER A 1 103 ? 8.960 -7.981 25.578 1.00 97.12 103 SER A N 1
ATOM 739 C CA . SER A 1 103 ? 9.075 -8.287 27.011 1.00 97.12 103 SER A CA 1
ATOM 740 C C . SER A 1 103 ? 7.760 -8.797 27.624 1.00 97.12 103 SER A C 1
ATOM 742 O O . SER A 1 103 ? 7.795 -9.728 28.431 1.00 97.12 103 SER A O 1
ATOM 744 N N . ARG A 1 104 ? 6.598 -8.251 27.227 1.00 96.19 104 ARG A N 1
ATOM 745 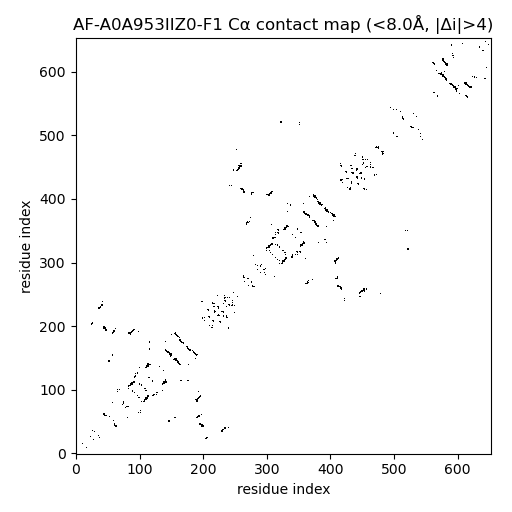C CA . ARG A 1 104 ? 5.276 -8.737 27.676 1.00 96.19 104 ARG A CA 1
ATOM 746 C C . ARG A 1 104 ? 5.005 -10.171 27.245 1.00 96.19 104 ARG A C 1
ATOM 748 O O . ARG A 1 104 ? 4.503 -10.949 28.053 1.00 96.19 104 ARG A O 1
ATOM 755 N N . ARG A 1 105 ? 5.374 -10.545 26.019 1.00 94.62 105 ARG A N 1
ATOM 756 C CA . ARG A 1 105 ? 5.195 -11.908 25.483 1.00 94.62 105 ARG A CA 1
ATOM 757 C C . ARG A 1 105 ? 6.022 -12.959 26.224 1.00 94.62 105 ARG A C 1
ATOM 759 O O . ARG A 1 105 ? 5.623 -14.116 26.274 1.00 94.62 105 ARG A O 1
ATOM 766 N N . PHE A 1 106 ? 7.110 -12.553 26.878 1.00 93.69 106 PHE A N 1
ATOM 767 C CA . PHE A 1 106 ? 7.858 -13.397 27.819 1.00 93.69 106 PHE A CA 1
ATOM 768 C C . PHE A 1 106 ? 7.281 -13.402 29.250 1.00 93.69 106 PHE A C 1
ATOM 770 O O . PHE A 1 106 ? 7.880 -13.980 30.156 1.00 93.69 106 PHE A O 1
ATOM 777 N N . GLY A 1 107 ? 6.118 -12.785 29.476 1.00 92.94 107 GLY A N 1
ATOM 778 C CA . GLY A 1 107 ? 5.385 -12.822 30.744 1.00 92.94 107 GLY A CA 1
ATOM 779 C C . GLY A 1 107 ? 5.793 -11.762 31.770 1.00 92.94 107 GLY A C 1
ATOM 780 O O . GLY A 1 107 ? 5.313 -11.806 32.904 1.00 92.94 107 GLY A O 1
ATOM 781 N N . ALA A 1 108 ? 6.650 -10.802 31.414 1.00 96.25 108 ALA A N 1
ATOM 782 C CA . ALA A 1 108 ? 7.048 -9.741 32.335 1.00 96.25 108 ALA A CA 1
ATOM 783 C C . ALA A 1 108 ? 5.962 -8.671 32.496 1.00 96.25 108 ALA A C 1
ATOM 785 O O . ALA A 1 108 ? 5.239 -8.350 31.555 1.00 96.25 108 ALA A O 1
ATOM 786 N N . ALA A 1 109 ? 5.873 -8.052 33.671 1.00 97.88 109 ALA A N 1
ATOM 787 C CA . ALA A 1 109 ? 5.215 -6.762 33.847 1.00 97.88 109 ALA A CA 1
ATOM 788 C C . ALA A 1 109 ? 6.117 -5.668 33.261 1.00 97.88 109 ALA A C 1
ATOM 790 O O . ALA A 1 109 ? 7.271 -5.538 33.672 1.00 97.88 109 ALA A O 1
ATOM 791 N N . VAL A 1 110 ? 5.614 -4.905 32.291 1.00 98.50 110 VAL A N 1
ATOM 792 C CA . VAL A 1 110 ? 6.430 -3.941 31.543 1.00 98.50 110 VAL A CA 1
ATOM 793 C C . VAL A 1 110 ? 5.943 -2.528 31.800 1.00 98.50 110 VAL A C 1
ATOM 795 O O . VAL A 1 110 ? 4.785 -2.215 31.527 1.00 98.50 110 VAL A O 1
ATOM 798 N N . ASP A 1 111 ? 6.858 -1.685 32.266 1.00 98.31 111 ASP A N 1
ATOM 799 C CA . ASP A 1 111 ? 6.696 -0.240 32.320 1.00 98.31 111 ASP A CA 1
ATOM 800 C C . ASP A 1 111 ? 7.427 0.378 31.121 1.00 98.31 111 ASP A C 1
ATOM 802 O O . ASP A 1 111 ? 8.657 0.338 31.050 1.00 98.31 111 ASP A O 1
ATOM 806 N N . MET A 1 112 ? 6.686 0.961 30.180 1.00 98.19 112 MET A N 1
ATOM 807 C CA . MET A 1 112 ? 7.265 1.756 29.096 1.00 98.19 112 MET A CA 1
ATOM 808 C C . MET A 1 112 ? 7.289 3.218 29.534 1.00 98.19 112 MET A C 1
ATOM 810 O O . MET A 1 112 ? 6.251 3.862 29.678 1.00 98.19 112 MET A O 1
ATOM 814 N N . VAL A 1 113 ? 8.485 3.728 29.801 1.00 98.12 113 VAL A N 1
ATOM 815 C CA . VAL A 1 113 ? 8.709 5.016 30.451 1.00 98.12 113 VAL A CA 1
ATOM 816 C C . VAL A 1 113 ? 9.113 6.053 29.414 1.00 98.12 113 VAL A C 1
ATOM 818 O O . VAL A 1 113 ? 10.158 5.936 28.766 1.00 98.12 113 VAL A O 1
ATOM 821 N N . TYR A 1 114 ? 8.306 7.106 29.297 1.00 97.06 114 TYR A N 1
ATOM 822 C CA . TYR A 1 114 ? 8.540 8.202 28.371 1.00 97.06 114 TYR A CA 1
ATOM 823 C C . TYR A 1 114 ? 8.559 9.549 29.092 1.00 97.06 114 TYR A C 1
ATOM 825 O O . TYR A 1 114 ? 7.679 9.889 29.877 1.00 97.06 114 TYR A O 1
ATOM 833 N N . ARG A 1 115 ? 9.571 10.362 28.784 1.00 94.94 115 ARG A N 1
ATOM 834 C CA . ARG A 1 115 ? 9.820 11.651 29.452 1.00 94.94 115 ARG A CA 1
ATOM 835 C C . ARG A 1 115 ? 8.869 12.784 29.054 1.00 94.94 115 ARG A C 1
ATOM 837 O O . ARG A 1 115 ? 8.990 13.875 29.597 1.00 94.94 115 ARG A O 1
ATOM 844 N N . ARG A 1 116 ? 7.972 12.558 28.091 1.00 94.50 116 ARG A N 1
ATOM 845 C CA . ARG A 1 116 ? 6.954 13.521 27.633 1.00 94.50 116 ARG A CA 1
ATOM 846 C C . ARG A 1 116 ? 5.562 12.897 27.715 1.00 94.50 116 ARG A C 1
ATOM 848 O O . ARG A 1 116 ? 5.424 11.812 28.280 1.00 94.50 116 ARG A O 1
ATOM 855 N N . THR A 1 117 ? 4.547 13.578 27.192 1.00 93.94 117 THR A N 1
ATOM 856 C CA . THR A 1 117 ? 3.180 13.052 27.143 1.00 93.94 117 THR A CA 1
ATOM 857 C C . THR A 1 117 ? 2.967 12.169 25.913 1.00 93.94 117 THR A C 1
ATOM 859 O O . THR A 1 117 ? 3.870 12.007 25.088 1.00 93.94 117 THR A O 1
ATOM 862 N N . ARG A 1 118 ? 1.772 11.572 25.809 1.00 92.19 118 ARG A N 1
ATOM 863 C CA . ARG A 1 118 ? 1.358 10.759 24.657 1.00 92.19 118 ARG A CA 1
ATOM 864 C C . ARG A 1 118 ? 1.380 11.562 23.356 1.00 92.19 118 ARG A C 1
ATOM 866 O O . ARG A 1 118 ? 1.805 11.027 22.345 1.00 92.19 118 ARG A O 1
ATOM 873 N N . GLU A 1 119 ? 1.003 12.841 23.398 1.00 88.81 119 GLU A N 1
ATOM 874 C CA . GLU A 1 119 ? 0.941 13.702 22.207 1.00 88.81 119 GLU A CA 1
ATOM 875 C C . GLU A 1 119 ? 2.311 13.882 21.539 1.00 88.81 119 GLU A C 1
ATOM 877 O O . GLU A 1 119 ? 2.401 13.992 20.320 1.00 88.81 119 GLU A O 1
ATOM 882 N N . GLU A 1 120 ? 3.402 13.865 22.314 1.00 89.69 120 GLU A N 1
ATOM 883 C CA . GLU A 1 120 ? 4.761 13.957 21.769 1.00 89.69 120 GLU A CA 1
ATOM 884 C C . GLU A 1 120 ? 5.436 12.595 21.557 1.00 89.69 120 GLU A C 1
ATOM 886 O O . GLU A 1 120 ? 6.659 12.549 21.362 1.00 89.69 120 GLU A O 1
ATOM 891 N N . MET A 1 121 ? 4.712 11.481 21.676 1.00 90.62 121 MET A N 1
ATOM 892 C CA . MET A 1 121 ? 5.267 10.140 21.501 1.00 90.62 121 MET A CA 1
ATOM 893 C C . MET A 1 121 ? 5.545 9.878 20.007 1.00 90.62 121 MET A C 1
ATOM 895 O O . MET A 1 121 ? 4.638 10.013 19.195 1.00 90.62 121 MET A O 1
ATOM 899 N N . PRO A 1 122 ? 6.787 9.532 19.603 1.00 88.44 122 PRO A N 1
ATOM 900 C CA . PRO A 1 122 ? 7.096 9.295 18.189 1.00 88.44 122 PRO A CA 1
ATOM 901 C C . PRO A 1 122 ? 6.552 7.982 17.620 1.00 88.44 122 PRO A C 1
ATOM 903 O O . PRO A 1 122 ? 6.603 7.798 16.406 1.00 88.44 122 PRO A O 1
ATOM 906 N N . ALA A 1 123 ? 6.152 7.040 18.477 1.00 89.50 123 ALA A N 1
ATOM 907 C CA . ALA A 1 123 ? 5.594 5.771 18.036 1.00 89.50 123 ALA A CA 1
ATOM 908 C C . ALA A 1 123 ? 4.277 5.980 17.278 1.00 89.50 123 ALA A C 1
ATOM 910 O O . ALA A 1 123 ? 3.516 6.898 17.581 1.00 89.50 123 ALA A O 1
ATOM 911 N N . ARG A 1 124 ? 4.008 5.121 16.293 1.00 86.56 124 ARG A N 1
ATOM 912 C CA . ARG A 1 124 ? 2.737 5.146 15.564 1.00 86.56 124 ARG A CA 1
ATOM 913 C C . ARG A 1 124 ? 1.592 4.778 16.509 1.00 86.56 124 ARG A C 1
ATOM 915 O O . ARG A 1 124 ? 1.754 3.920 17.373 1.00 86.56 124 ARG A O 1
ATOM 922 N N . GLU A 1 125 ? 0.439 5.416 16.334 1.00 86.00 125 GLU A N 1
ATOM 923 C CA . GLU A 1 125 ? -0.698 5.256 17.250 1.00 86.00 125 GLU A CA 1
ATOM 924 C C . GLU A 1 125 ? -1.197 3.804 17.331 1.00 86.00 125 GLU A C 1
ATOM 926 O O . GLU A 1 125 ? -1.554 3.334 18.408 1.00 86.00 125 GLU A O 1
ATOM 931 N N . ASP A 1 126 ? -1.144 3.064 16.222 1.00 80.56 126 ASP A N 1
ATOM 932 C CA . ASP A 1 126 ? -1.469 1.638 16.158 1.00 80.56 126 ASP A CA 1
ATOM 933 C C . ASP A 1 126 ? -0.503 0.769 16.983 1.00 80.56 126 ASP A C 1
ATOM 935 O O . ASP A 1 126 ? -0.939 -0.141 17.687 1.00 80.56 126 ASP A O 1
ATOM 939 N N . GLU A 1 127 ? 0.793 1.088 16.987 1.00 88.81 127 GLU A N 1
ATOM 940 C CA . GLU A 1 127 ? 1.781 0.406 17.838 1.00 88.81 127 GLU A CA 1
ATOM 941 C C . GLU A 1 127 ? 1.584 0.728 19.325 1.00 88.81 127 GLU A C 1
ATOM 943 O O . GLU A 1 127 ? 1.702 -0.146 20.190 1.00 88.81 127 GLU A O 1
ATOM 948 N N . VAL A 1 128 ? 1.251 1.984 19.639 1.00 90.12 128 VAL A N 1
ATOM 949 C CA . VAL A 1 128 ? 0.933 2.414 21.009 1.00 90.12 128 VAL A CA 1
ATOM 950 C C . VAL A 1 128 ? -0.321 1.703 21.514 1.00 90.12 128 VAL A C 1
ATOM 952 O O . VAL A 1 128 ? -0.330 1.227 22.651 1.00 90.12 128 VAL A O 1
ATOM 955 N N . GLN A 1 129 ? -1.355 1.584 20.679 1.00 85.50 129 GLN A N 1
ATOM 956 C CA . GLN A 1 129 ? -2.570 0.855 21.025 1.00 85.50 129 GLN A CA 1
ATOM 957 C C . GLN A 1 129 ? -2.279 -0.635 21.247 1.00 85.50 129 GLN A C 1
ATOM 959 O O . GLN A 1 129 ? -2.659 -1.171 22.284 1.00 85.50 129 GLN A O 1
ATOM 964 N N . GLY A 1 130 ? -1.480 -1.269 20.382 1.00 86.25 130 GLY A N 1
ATOM 965 C CA . GLY A 1 130 ? -1.054 -2.660 20.572 1.00 86.25 130 GLY A CA 1
ATOM 966 C C . GLY A 1 130 ? -0.297 -2.902 21.887 1.00 86.25 130 GLY A C 1
ATOM 967 O O . GLY A 1 130 ? -0.480 -3.936 22.529 1.00 86.25 130 GLY A O 1
ATOM 968 N N . CYS A 1 131 ? 0.516 -1.944 22.347 1.00 93.25 131 CYS A N 1
ATOM 969 C CA . CYS A 1 131 ? 1.114 -1.987 23.687 1.00 93.25 131 CYS A CA 1
ATOM 970 C C . CYS A 1 131 ? 0.051 -2.000 24.798 1.00 93.25 131 CYS A C 1
ATOM 972 O O . CYS A 1 131 ? 0.164 -2.786 25.741 1.00 93.25 131 CYS A O 1
ATOM 974 N N . ILE A 1 132 ? -0.961 -1.133 24.704 1.00 89.94 132 ILE A N 1
ATOM 975 C CA . ILE A 1 132 ? -2.051 -1.041 25.687 1.00 89.94 132 ILE A CA 1
ATOM 976 C C . ILE A 1 132 ? -2.837 -2.355 25.726 1.00 89.94 132 ILE A C 1
ATOM 978 O O . ILE A 1 132 ? -3.075 -2.887 26.811 1.00 89.94 132 ILE A O 1
ATOM 982 N N . ASP A 1 133 ? -3.163 -2.908 24.560 1.00 87.19 133 ASP A N 1
ATOM 983 C CA . ASP A 1 133 ? -3.943 -4.140 24.427 1.00 87.19 133 ASP A CA 1
ATOM 984 C C . ASP A 1 133 ? -3.187 -5.361 24.989 1.00 87.19 133 ASP A C 1
ATOM 986 O O . ASP A 1 133 ? -3.777 -6.222 25.640 1.00 87.19 133 ASP A O 1
ATOM 990 N N . GLU A 1 134 ? -1.855 -5.406 24.843 1.00 92.75 134 GLU A N 1
ATOM 991 C CA . GLU A 1 134 ? -0.985 -6.424 25.464 1.00 92.75 134 GLU A CA 1
ATOM 992 C C . GLU A 1 134 ? -0.704 -6.152 26.970 1.00 92.75 134 GLU A C 1
ATOM 994 O O . GLU A 1 134 ? 0.004 -6.906 27.658 1.00 92.75 134 GLU A O 1
ATOM 999 N N . GLY A 1 135 ? -1.269 -5.079 27.533 1.00 92.19 135 GLY A N 1
ATOM 1000 C CA . GLY A 1 135 ? -1.159 -4.708 28.944 1.00 92.19 135 GLY A CA 1
ATOM 1001 C C . GLY A 1 135 ? 0.202 -4.128 29.341 1.00 92.19 135 GLY A C 1
ATOM 1002 O O . GLY A 1 135 ? 0.643 -4.326 30.476 1.00 92.19 135 GLY A O 1
ATOM 1003 N N . VAL A 1 136 ? 0.901 -3.459 28.420 1.00 97.56 136 VAL A N 1
ATOM 1004 C CA . VAL A 1 136 ? 2.070 -2.621 28.735 1.00 97.56 136 VAL A CA 1
ATOM 1005 C C . VAL A 1 136 ? 1.604 -1.394 29.521 1.00 97.56 136 VAL A C 1
ATOM 1007 O O . VAL A 1 136 ? 0.690 -0.683 29.107 1.00 97.56 136 VAL A O 1
ATOM 1010 N N . ASN A 1 137 ? 2.268 -1.095 30.636 1.00 97.81 137 ASN A N 1
ATOM 1011 C CA . ASN A 1 137 ? 1.995 0.107 31.412 1.00 97.81 137 ASN A CA 1
ATOM 1012 C C . ASN A 1 137 ? 2.763 1.306 30.833 1.00 97.81 137 ASN A C 1
ATOM 1014 O O . ASN A 1 137 ? 3.971 1.443 31.038 1.00 97.81 137 ASN A O 1
ATOM 1018 N N . LEU A 1 138 ? 2.066 2.178 30.101 1.00 97.50 138 LEU A N 1
ATOM 1019 C CA . LEU A 1 138 ? 2.643 3.405 29.545 1.00 97.50 138 LEU A CA 1
ATOM 1020 C C . LEU A 1 138 ? 2.746 4.485 30.629 1.00 97.50 138 LEU A C 1
ATOM 1022 O O . LEU A 1 138 ? 1.740 4.957 31.160 1.00 97.50 138 LEU A O 1
ATOM 1026 N N . ARG A 1 139 ? 3.970 4.912 30.948 1.00 97.50 139 ARG A N 1
ATOM 1027 C CA . ARG A 1 139 ? 4.252 5.891 32.003 1.00 97.50 139 ARG A CA 1
ATOM 1028 C C . ARG A 1 139 ? 4.874 7.149 31.414 1.00 97.50 139 ARG A C 1
ATOM 1030 O O . ARG A 1 139 ? 6.061 7.191 31.096 1.00 97.50 139 ARG A O 1
ATOM 1037 N N . PHE A 1 140 ? 4.049 8.179 31.293 1.00 97.38 140 PHE A N 1
ATOM 1038 C CA . PHE A 1 140 ? 4.433 9.479 30.754 1.00 97.38 140 PHE A CA 1
ATOM 1039 C C . PHE A 1 140 ? 5.064 10.384 31.810 1.00 97.38 140 PHE A C 1
ATOM 1041 O O . PHE A 1 140 ? 4.877 10.182 33.010 1.00 97.38 140 PHE A O 1
ATOM 1048 N N . LEU A 1 141 ? 5.762 11.422 31.342 1.00 96.81 141 LEU A N 1
ATOM 1049 C CA . LEU A 1 141 ? 6.374 12.454 32.181 1.00 96.81 141 LEU A CA 1
ATOM 1050 C C . LEU A 1 141 ? 7.307 11.887 33.263 1.00 96.81 141 LEU A C 1
ATOM 1052 O O . LEU A 1 141 ? 7.357 12.381 34.388 1.00 96.81 141 LEU A O 1
ATOM 1056 N N . LEU A 1 142 ? 8.070 10.850 32.917 1.00 96.88 142 LEU A N 1
ATOM 1057 C CA . LEU A 1 142 ? 9.065 10.237 33.795 1.00 96.88 142 LEU A CA 1
ATOM 1058 C C . LEU A 1 142 ? 10.389 10.051 33.056 1.00 96.88 142 LEU A C 1
ATOM 1060 O O . LEU A 1 142 ? 10.415 9.645 31.893 1.00 96.88 142 LEU A O 1
ATOM 1064 N N . ALA A 1 143 ? 11.500 10.318 33.737 1.00 96.06 143 ALA A N 1
ATOM 1065 C CA . ALA A 1 143 ? 12.838 10.062 33.213 1.00 96.06 143 ALA A CA 1
ATOM 1066 C C . ALA A 1 143 ? 13.723 9.391 34.274 1.00 96.06 143 ALA A C 1
ATOM 1068 O O . ALA A 1 143 ? 13.659 9.771 35.447 1.00 96.06 143 ALA A O 1
ATOM 1069 N N . PRO A 1 144 ? 14.554 8.402 33.903 1.00 96.75 144 PRO A N 1
ATOM 1070 C CA . PRO A 1 144 ? 15.497 7.801 34.835 1.00 96.75 144 PRO A CA 1
ATOM 1071 C C . PRO A 1 144 ? 16.664 8.754 35.134 1.00 96.75 144 PRO A C 1
ATOM 1073 O O . PRO A 1 144 ? 17.174 9.435 34.246 1.00 96.75 144 PRO A O 1
ATOM 1076 N N . LYS A 1 145 ? 17.104 8.777 36.395 1.00 95.94 145 LYS A N 1
ATOM 1077 C CA . LYS A 1 145 ? 18.216 9.602 36.901 1.00 95.94 145 LYS A CA 1
ATOM 1078 C C . LYS A 1 145 ? 19.456 8.786 37.232 1.00 95.94 145 LYS A C 1
ATOM 1080 O O . LYS A 1 145 ? 20.571 9.256 37.028 1.00 95.94 145 LYS A O 1
ATOM 1085 N N . LYS A 1 146 ? 19.257 7.592 37.784 1.00 96.44 146 LYS A N 1
ATOM 1086 C CA . LYS A 1 146 ? 20.314 6.640 38.134 1.00 96.44 146 LYS A CA 1
ATOM 1087 C C . LYS A 1 146 ? 19.741 5.232 38.242 1.00 96.44 146 LYS A C 1
ATOM 1089 O O . LYS A 1 146 ? 18.559 5.069 38.556 1.00 96.44 146 LYS A O 1
ATOM 1094 N N . ILE A 1 147 ? 20.589 4.242 38.011 1.00 96.69 147 ILE A N 1
ATOM 1095 C CA . ILE A 1 147 ? 20.298 2.822 38.183 1.00 96.69 147 ILE A CA 1
ATOM 1096 C C . ILE A 1 147 ? 21.367 2.246 39.110 1.00 96.69 147 ILE A C 1
ATOM 1098 O O . ILE A 1 147 ? 22.552 2.540 38.985 1.00 96.69 147 ILE A O 1
ATOM 1102 N N . GLU A 1 148 ? 20.956 1.442 40.074 1.00 94.94 148 GLU A N 1
ATOM 1103 C CA . GLU A 1 148 ? 21.853 0.800 41.030 1.00 94.94 148 GLU A CA 1
ATOM 1104 C C . GLU A 1 148 ? 21.467 -0.673 41.165 1.00 94.94 148 GLU A C 1
ATOM 1106 O O . GLU A 1 148 ? 20.359 -1.064 40.801 1.00 94.94 148 GLU A O 1
ATOM 1111 N N . LEU A 1 149 ? 22.357 -1.512 41.693 1.00 91.75 149 LEU A N 1
ATOM 1112 C CA . LEU A 1 149 ? 21.930 -2.832 42.155 1.00 91.75 149 LEU A CA 1
ATOM 1113 C C . LEU A 1 149 ? 21.044 -2.643 43.389 1.00 91.75 149 LEU A C 1
ATOM 1115 O O . LEU A 1 149 ? 21.348 -1.815 44.250 1.00 91.75 149 LEU A O 1
ATOM 1119 N N . ASN A 1 150 ? 19.950 -3.396 43.485 1.00 84.50 150 ASN A N 1
ATOM 1120 C CA . ASN A 1 150 ? 19.042 -3.280 44.624 1.00 84.50 150 ASN A CA 1
ATOM 1121 C C . ASN A 1 150 ? 19.760 -3.620 45.942 1.00 84.50 150 ASN A C 1
ATOM 1123 O O . ASN A 1 150 ? 19.615 -2.901 46.933 1.00 84.50 150 ASN A O 1
ATOM 1127 N N . GLU A 1 151 ? 20.585 -4.670 45.906 1.00 81.38 151 GLU A N 1
ATOM 1128 C CA . GLU A 1 151 ? 21.430 -5.145 47.002 1.00 81.38 151 GLU A CA 1
ATOM 1129 C C . GLU A 1 151 ? 22.759 -5.693 46.445 1.00 81.38 151 GLU A C 1
ATOM 1131 O O . GLU A 1 151 ? 22.840 -6.095 45.281 1.00 81.38 151 GLU A O 1
ATOM 1136 N N . SER A 1 152 ? 23.813 -5.724 47.267 1.00 70.12 152 SER A N 1
ATOM 1137 C CA . SER A 1 152 ? 25.134 -6.227 46.857 1.00 70.12 152 SER A CA 1
ATOM 1138 C C . SER A 1 152 ? 25.064 -7.705 46.451 1.00 70.12 152 SER A C 1
ATOM 1140 O O . SER A 1 152 ? 24.641 -8.545 47.241 1.00 70.12 152 SER A O 1
ATOM 1142 N N . GLY A 1 153 ? 25.473 -8.021 45.218 1.00 65.88 153 GLY A N 1
ATOM 1143 C CA . GLY A 1 153 ? 25.398 -9.374 44.650 1.00 65.88 153 GLY A CA 1
ATOM 1144 C C . GLY A 1 153 ? 24.037 -9.756 44.049 1.00 65.88 153 GLY A C 1
ATOM 1145 O O . GLY A 1 153 ? 23.903 -10.862 43.531 1.00 65.88 153 GLY A O 1
ATOM 1146 N N . SER A 1 154 ? 23.039 -8.864 44.084 1.00 75.50 154 SER A N 1
ATOM 1147 C CA . SER A 1 154 ? 21.747 -9.070 43.420 1.00 75.50 154 SER A CA 1
ATOM 1148 C C . SER A 1 154 ? 21.830 -8.768 41.923 1.00 75.50 154 SER A C 1
ATOM 1150 O O . SER A 1 154 ? 22.514 -7.834 41.512 1.00 75.50 154 SER A O 1
ATOM 1152 N N . SER A 1 155 ? 21.085 -9.520 41.110 1.00 78.88 155 SER A N 1
ATOM 1153 C CA . SER A 1 155 ? 20.835 -9.195 39.700 1.00 78.88 155 SER A CA 1
ATOM 1154 C C . SER A 1 155 ? 19.698 -8.180 39.518 1.00 78.88 155 SER A C 1
ATOM 1156 O O . SER A 1 155 ? 19.506 -7.655 38.425 1.00 78.88 155 SER A O 1
ATOM 1158 N N . ARG A 1 156 ? 18.934 -7.876 40.576 1.00 88.69 156 ARG A N 1
ATOM 1159 C CA . ARG A 1 156 ? 17.833 -6.909 40.504 1.00 88.69 156 ARG A CA 1
ATOM 1160 C C . ARG A 1 156 ? 18.367 -5.485 40.545 1.00 88.69 156 ARG A C 1
ATOM 1162 O O . ARG A 1 156 ? 19.253 -5.158 41.336 1.00 88.69 156 ARG A O 1
ATOM 1169 N N . LEU A 1 157 ? 17.772 -4.634 39.728 1.00 94.38 157 LEU A N 1
ATOM 1170 C CA . LEU A 1 157 ? 18.099 -3.227 39.599 1.00 94.38 157 LEU A CA 1
ATOM 1171 C C . LEU A 1 157 ? 17.128 -2.377 40.415 1.00 94.38 157 LEU A C 1
ATOM 1173 O O . LEU A 1 157 ? 15.948 -2.694 40.541 1.00 94.38 157 LEU A O 1
ATOM 1177 N N . LYS A 1 158 ? 17.629 -1.263 40.932 1.00 96.06 158 LYS A N 1
ATOM 1178 C CA . LYS A 1 158 ? 16.866 -0.180 41.539 1.00 96.06 158 LYS A CA 1
ATOM 1179 C C . LYS A 1 158 ? 17.030 1.046 40.660 1.00 96.06 158 LYS A C 1
ATOM 1181 O O . LYS A 1 158 ? 18.117 1.616 40.578 1.00 96.06 158 LYS A O 1
ATOM 1186 N N . ILE A 1 159 ? 15.961 1.440 39.987 1.00 97.00 159 ILE A N 1
ATOM 1187 C CA . ILE A 1 159 ? 15.940 2.615 39.120 1.00 97.00 159 ILE A CA 1
ATOM 1188 C C . ILE A 1 159 ? 15.330 3.790 39.881 1.00 97.00 159 ILE A C 1
ATOM 1190 O O . ILE A 1 159 ? 14.287 3.662 40.518 1.00 97.00 159 ILE A O 1
ATOM 1194 N N . THR A 1 160 ? 16.009 4.935 39.855 1.00 97.44 160 THR A N 1
ATOM 1195 C CA . THR A 1 160 ? 15.487 6.198 40.390 1.00 97.44 160 THR A CA 1
ATOM 1196 C C . THR A 1 160 ? 14.922 7.013 39.242 1.00 97.44 160 THR A C 1
ATOM 1198 O O . THR A 1 160 ? 15.663 7.365 38.322 1.00 97.44 160 THR A O 1
ATOM 1201 N N . TYR A 1 161 ? 13.636 7.330 39.307 1.00 97.88 161 TYR A N 1
ATOM 1202 C CA . TYR A 1 161 ? 12.961 8.212 38.363 1.00 97.88 161 TYR A CA 1
ATOM 1203 C C . TYR A 1 161 ? 12.819 9.611 38.945 1.00 97.88 161 TYR A C 1
ATOM 1205 O O . TYR A 1 161 ? 12.682 9.759 40.156 1.00 97.88 161 TYR A O 1
ATOM 1213 N N . ALA A 1 162 ? 12.778 10.614 38.075 1.00 96.75 162 ALA A N 1
ATOM 1214 C CA . ALA A 1 162 ? 12.252 11.939 38.378 1.00 96.75 162 ALA A CA 1
ATOM 1215 C C . ALA A 1 162 ? 10.992 12.194 37.544 1.00 96.75 162 ALA A C 1
ATOM 1217 O O . ALA A 1 162 ? 10.871 11.702 36.413 1.00 96.75 162 ALA A O 1
ATOM 1218 N N . LYS A 1 163 ? 10.053 12.965 38.101 1.00 97.06 163 LYS A N 1
ATOM 1219 C CA . LYS A 1 163 ? 8.903 13.465 37.347 1.00 97.06 163 LYS A CA 1
ATOM 1220 C C . LYS A 1 163 ? 9.338 14.608 36.445 1.00 97.06 163 LYS A C 1
ATOM 1222 O O . LYS A 1 163 ? 10.163 15.440 36.820 1.00 97.06 163 LYS A O 1
ATOM 1227 N N . MET A 1 164 ? 8.747 14.636 35.264 1.00 96.62 164 MET A N 1
ATOM 1228 C CA . MET A 1 164 ? 8.970 15.657 34.257 1.00 96.62 164 MET A CA 1
ATOM 1229 C C . MET A 1 164 ? 7.720 16.525 34.118 1.00 96.62 164 MET A C 1
ATOM 1231 O O . MET A 1 164 ? 6.598 16.073 34.333 1.00 96.62 164 MET A O 1
ATOM 1235 N N . GLU A 1 165 ? 7.909 17.761 33.697 1.00 94.44 165 GLU A N 1
ATOM 1236 C CA . GLU A 1 165 ? 6.869 18.629 33.163 1.00 94.44 165 GLU A CA 1
ATOM 1237 C C . GLU A 1 165 ? 7.263 19.099 31.762 1.00 94.44 165 GLU A C 1
ATOM 1239 O O . GLU A 1 165 ? 8.429 19.037 31.362 1.00 94.44 165 GLU A O 1
ATOM 1244 N N . LEU A 1 166 ? 6.281 19.535 30.978 1.00 94.25 166 LEU A N 1
ATOM 1245 C CA . LEU A 1 166 ? 6.546 20.064 29.648 1.00 94.25 166 LEU A CA 1
ATOM 1246 C C . LEU A 1 166 ? 6.899 21.550 29.746 1.00 94.25 166 LEU A C 1
ATOM 1248 O O . LEU A 1 166 ? 6.065 22.375 30.108 1.00 94.25 166 LEU A O 1
ATOM 1252 N N . GLY A 1 167 ? 8.122 21.896 29.364 1.00 89.56 167 GLY A N 1
ATOM 1253 C CA . GLY A 1 167 ? 8.554 23.267 29.124 1.00 89.56 167 GLY A CA 1
ATOM 1254 C C . GLY A 1 167 ? 8.166 23.763 27.730 1.00 89.56 167 GLY A C 1
ATOM 1255 O O . GLY A 1 167 ? 7.248 23.244 27.084 1.00 89.56 167 GLY A O 1
ATOM 1256 N N . GLU A 1 168 ? 8.891 24.773 27.257 1.00 87.44 168 GLU A N 1
ATOM 1257 C CA . GLU A 1 168 ? 8.676 25.364 25.935 1.00 87.44 168 GLU A CA 1
ATOM 1258 C C . GLU A 1 168 ? 8.980 24.374 24.789 1.00 87.44 168 GLU A C 1
ATOM 1260 O O . GLU A 1 168 ? 9.853 23.503 24.936 1.00 87.44 168 GLU A O 1
ATOM 1265 N N . PRO A 1 169 ? 8.284 24.489 23.643 1.00 86.69 169 PRO A N 1
ATOM 1266 C CA . PRO A 1 169 ? 8.622 23.778 22.412 1.00 86.69 169 PRO A CA 1
ATOM 1267 C C . PRO A 1 169 ? 10.078 23.995 21.979 1.00 86.69 169 PRO A C 1
ATOM 1269 O O . PRO A 1 169 ? 10.632 25.089 22.082 1.00 86.69 169 PRO A O 1
ATOM 1272 N N . ASP A 1 170 ? 10.716 22.942 21.475 1.00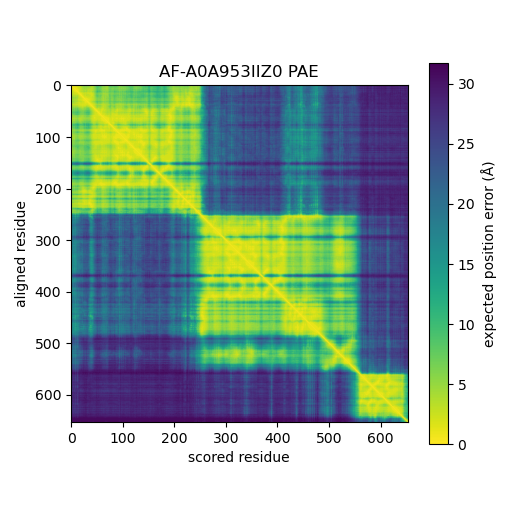 77.94 170 ASP A N 1
ATOM 1273 C CA . ASP A 1 170 ? 11.965 23.040 20.729 1.00 77.94 170 ASP A CA 1
ATOM 1274 C C . ASP A 1 170 ? 11.717 23.420 19.254 1.00 77.94 170 ASP A C 1
ATOM 1276 O O . ASP A 1 170 ? 10.584 23.629 18.826 1.00 77.94 170 ASP A O 1
ATOM 1280 N N . ALA A 1 171 ? 12.789 23.517 18.460 1.00 74.81 171 ALA A N 1
ATOM 1281 C CA . ALA A 1 171 ? 12.717 23.899 17.046 1.00 74.81 171 ALA A CA 1
ATOM 1282 C C . ALA A 1 171 ? 11.905 22.922 16.170 1.00 74.81 171 ALA A C 1
ATOM 1284 O O . ALA A 1 171 ? 11.509 23.286 15.068 1.00 74.81 171 ALA A O 1
ATOM 1285 N N . SER A 1 172 ? 11.645 21.699 16.647 1.00 72.12 172 SER A N 1
ATOM 1286 C CA . SER A 1 172 ? 10.770 20.726 15.981 1.00 72.12 172 SER A CA 1
ATOM 1287 C C . SER A 1 172 ? 9.297 20.866 16.385 1.00 72.12 172 SER A C 1
ATOM 1289 O O . SER A 1 172 ? 8.467 20.069 15.958 1.00 72.12 172 SER A O 1
ATOM 1291 N N . GLY A 1 173 ? 8.970 21.841 17.240 1.00 75.00 173 GLY A N 1
ATOM 1292 C CA . GLY A 1 173 ? 7.647 22.020 17.839 1.00 75.00 173 GLY A CA 1
ATOM 1293 C C . GLY A 1 173 ? 7.385 21.113 19.046 1.00 75.00 173 GLY A C 1
ATOM 1294 O O . GLY A 1 173 ? 6.343 21.234 19.685 1.00 75.00 173 GLY A O 1
ATOM 1295 N N . ARG A 1 174 ? 8.321 20.223 19.412 1.00 79.12 174 ARG A N 1
ATOM 1296 C CA . ARG A 1 174 ? 8.145 19.275 20.523 1.00 79.12 174 ARG A CA 1
ATOM 1297 C C . ARG A 1 174 ? 8.480 19.933 21.850 1.00 79.12 174 ARG A C 1
ATOM 1299 O O . ARG A 1 174 ? 9.567 20.482 22.017 1.00 79.12 174 ARG A O 1
ATOM 1306 N N . ARG A 1 175 ? 7.595 19.826 22.841 1.00 85.94 175 ARG A N 1
ATOM 1307 C CA . ARG A 1 175 ? 7.844 20.403 24.171 1.00 85.94 175 ARG A CA 1
ATOM 1308 C C . ARG A 1 175 ? 9.041 19.749 24.857 1.00 85.94 175 ARG A C 1
ATOM 1310 O O . ARG A 1 175 ? 9.235 18.526 24.820 1.00 85.94 175 ARG A O 1
ATOM 1317 N N . ARG A 1 176 ? 9.898 20.577 25.458 1.00 86.69 176 ARG A N 1
ATOM 1318 C CA . ARG A 1 176 ? 11.089 20.109 26.175 1.00 86.69 176 ARG A CA 1
ATOM 1319 C C . ARG A 1 176 ? 10.686 19.507 27.520 1.00 86.69 176 ARG A C 1
ATOM 1321 O O . ARG A 1 176 ? 9.936 20.146 28.246 1.00 86.69 176 ARG A O 1
ATOM 1328 N N . PRO A 1 177 ? 11.183 18.318 27.885 1.00 91.50 177 PRO A N 1
ATOM 1329 C CA . PRO A 1 177 ? 10.948 17.780 29.215 1.00 91.50 177 PRO A CA 1
ATOM 1330 C C . PRO A 1 177 ? 11.840 18.513 30.227 1.00 91.50 177 PRO A C 1
ATOM 1332 O O . PRO A 1 177 ? 13.057 18.583 30.042 1.00 91.50 177 PRO A O 1
ATOM 1335 N N . VAL A 1 178 ? 11.238 19.054 31.282 1.00 93.19 178 VAL A N 1
ATOM 1336 C CA . VAL A 1 178 ? 11.907 19.738 32.396 1.00 93.19 178 VAL A CA 1
ATOM 1337 C C . VAL A 1 178 ? 11.697 18.914 33.657 1.00 93.19 178 VAL A C 1
ATOM 1339 O O . VAL A 1 178 ? 10.597 18.451 33.924 1.00 93.19 178 VAL A O 1
ATOM 1342 N N . GLU A 1 179 ? 12.766 18.666 34.401 1.00 94.62 179 GLU A N 1
ATOM 1343 C CA . GLU A 1 179 ? 12.700 17.894 35.640 1.00 94.62 179 GLU A CA 1
ATOM 1344 C C . GLU A 1 179 ? 12.034 18.705 36.752 1.00 94.62 179 GLU A C 1
ATOM 1346 O O . GLU A 1 179 ? 12.394 19.861 36.967 1.00 94.62 179 GLU A O 1
ATOM 1351 N N . ILE A 1 180 ? 11.107 18.084 37.484 1.00 94.69 180 ILE A N 1
ATOM 1352 C CA . ILE A 1 180 ? 10.498 18.664 38.683 1.00 94.69 180 ILE A CA 1
ATOM 1353 C C . ILE A 1 180 ? 11.428 18.368 39.873 1.00 94.69 180 ILE A C 1
ATOM 1355 O O . ILE A 1 180 ? 11.549 17.198 40.258 1.00 94.69 180 ILE A O 1
ATOM 1359 N N . PRO A 1 181 ? 12.080 19.371 40.490 1.00 92.25 181 PRO A N 1
ATOM 1360 C CA . PRO A 1 181 ? 13.028 19.130 41.578 1.00 92.25 181 PRO A CA 1
ATOM 1361 C C . PRO A 1 181 ? 12.369 18.470 42.797 1.00 92.25 181 PRO A C 1
ATOM 1363 O O . PRO A 1 181 ? 11.273 18.867 43.197 1.00 92.25 181 PRO A O 1
ATOM 1366 N N . GLY A 1 182 ? 13.036 17.491 43.418 1.00 92.38 182 GLY A N 1
ATOM 1367 C CA . GLY A 1 182 ? 12.527 16.818 44.622 1.00 92.38 182 GLY A CA 1
ATOM 1368 C C . GLY A 1 182 ? 11.410 15.801 44.356 1.00 92.38 182 GLY A C 1
ATOM 1369 O O . GLY A 1 182 ? 10.744 15.358 45.291 1.00 92.38 182 GLY A O 1
ATOM 1370 N N . SER A 1 183 ? 11.155 15.466 43.087 1.00 95.44 183 SER A N 1
ATOM 1371 C CA . SER A 1 183 ? 10.112 14.521 42.674 1.00 95.44 183 SER A CA 1
ATOM 1372 C C . SER A 1 183 ? 10.603 13.076 42.550 1.00 95.44 183 SER A C 1
ATOM 1374 O O . SER A 1 183 ? 9.892 12.231 41.994 1.00 95.44 183 SER A O 1
ATOM 1376 N N . GLU A 1 184 ? 11.813 12.792 43.029 1.00 96.31 184 GLU A N 1
ATOM 1377 C CA . GLU A 1 184 ? 12.482 11.522 42.811 1.00 96.31 184 GLU A CA 1
ATOM 1378 C C . GLU A 1 184 ? 11.849 10.389 43.619 1.00 96.31 184 GLU A C 1
ATOM 1380 O O . GLU A 1 184 ? 11.529 10.520 44.801 1.00 96.31 184 GLU A O 1
ATOM 1385 N N . PHE A 1 185 ? 11.713 9.231 42.984 1.00 96.50 185 PHE A N 1
ATOM 1386 C CA . PHE A 1 185 ? 11.289 8.001 43.643 1.00 96.50 185 PHE A CA 1
ATOM 1387 C C . PHE A 1 185 ? 11.994 6.802 43.017 1.00 96.50 185 PHE A C 1
ATOM 1389 O O . PHE A 1 185 ? 12.500 6.871 41.895 1.00 96.50 185 PHE A O 1
ATOM 1396 N N . THR A 1 186 ? 12.054 5.701 43.759 1.00 96.25 186 THR A N 1
ATOM 1397 C CA . THR A 1 186 ? 12.756 4.491 43.332 1.00 96.25 186 THR A CA 1
ATOM 1398 C C . THR A 1 186 ? 11.804 3.330 43.126 1.00 96.25 186 THR A C 1
ATOM 1400 O O . THR A 1 186 ? 10.787 3.204 43.808 1.00 96.25 186 THR A O 1
ATOM 1403 N N . GLU A 1 187 ? 12.156 2.462 42.187 1.00 95.25 187 GLU A N 1
ATOM 1404 C CA . GLU A 1 187 ? 11.467 1.203 41.954 1.00 95.25 187 GLU A CA 1
ATOM 1405 C C . GLU A 1 187 ? 12.462 0.096 41.630 1.00 95.25 187 GLU A C 1
ATOM 1407 O O . GLU A 1 187 ? 13.499 0.333 41.008 1.00 95.25 187 GLU A O 1
ATOM 1412 N N . ASP A 1 188 ? 12.111 -1.126 42.020 1.00 95.50 188 ASP A N 1
ATOM 1413 C CA . ASP A 1 188 ? 12.895 -2.302 41.674 1.00 95.50 188 ASP A CA 1
ATOM 1414 C C . ASP A 1 188 ? 12.412 -2.890 40.349 1.00 95.50 188 ASP A C 1
ATOM 1416 O O . ASP A 1 188 ? 11.209 -3.081 40.144 1.00 95.50 188 ASP A O 1
ATOM 1420 N N . VAL A 1 189 ? 13.354 -3.230 39.478 1.00 96.06 189 VAL A N 1
ATOM 1421 C CA . VAL A 1 189 ? 13.133 -3.896 38.190 1.00 96.06 189 VAL A CA 1
ATOM 1422 C C . VAL A 1 189 ? 14.191 -4.975 37.990 1.00 96.06 189 VAL A C 1
ATOM 1424 O O . VAL A 1 189 ? 15.247 -4.949 38.615 1.00 96.06 189 VAL A O 1
ATOM 1427 N N . ASP A 1 190 ? 13.910 -5.956 37.148 1.00 95.62 190 ASP A N 1
ATOM 1428 C CA . ASP A 1 190 ? 14.849 -7.042 36.861 1.00 95.62 190 ASP A CA 1
ATOM 1429 C C . ASP A 1 190 ? 15.694 -6.731 35.617 1.00 95.62 190 ASP A C 1
ATOM 1431 O O . ASP A 1 190 ? 16.861 -7.112 35.561 1.00 95.62 190 ASP A O 1
ATOM 1435 N N . LEU A 1 191 ? 15.131 -5.972 34.670 1.00 96.31 191 LEU A N 1
ATOM 1436 C CA . LEU A 1 191 ? 15.784 -5.553 33.433 1.00 96.31 191 LEU A CA 1
ATOM 1437 C C . LEU A 1 191 ? 15.416 -4.105 33.084 1.00 96.31 191 LEU A C 1
ATOM 1439 O O . LEU A 1 191 ? 14.255 -3.702 33.202 1.00 96.31 191 LEU A O 1
ATOM 1443 N N . VAL A 1 192 ? 16.397 -3.336 32.613 1.00 97.69 192 VAL A N 1
ATOM 1444 C CA . VAL A 1 192 ? 16.184 -2.024 31.991 1.00 97.69 192 VAL A CA 1
ATOM 1445 C C . VAL A 1 192 ? 16.618 -2.100 30.533 1.00 97.69 192 VAL A C 1
ATOM 1447 O O . VAL A 1 192 ? 17.738 -2.514 30.241 1.00 97.69 192 VAL A O 1
ATOM 1450 N N . ILE A 1 193 ? 15.744 -1.675 29.625 1.00 97.88 193 ILE A N 1
ATOM 1451 C CA . ILE A 1 193 ? 16.024 -1.623 28.192 1.00 97.88 193 ILE A CA 1
ATOM 1452 C C . ILE A 1 193 ? 16.079 -0.164 27.738 1.00 97.88 193 ILE A C 1
ATOM 1454 O O . ILE A 1 193 ? 15.089 0.565 27.830 1.00 97.88 193 ILE A O 1
ATOM 1458 N N . ALA A 1 194 ? 17.229 0.264 27.221 1.00 97.25 194 ALA A N 1
ATOM 1459 C CA . ALA A 1 194 ? 17.421 1.580 26.629 1.00 97.25 194 ALA A CA 1
ATOM 1460 C C . ALA A 1 194 ? 16.955 1.578 25.161 1.00 97.25 194 ALA A C 1
ATOM 1462 O O . ALA A 1 194 ? 17.627 1.048 24.276 1.00 97.25 194 ALA A O 1
ATOM 1463 N N . ALA A 1 195 ? 15.795 2.181 24.898 1.00 95.38 195 ALA A N 1
ATOM 1464 C CA . ALA A 1 195 ? 15.174 2.291 23.577 1.00 95.38 195 ALA A CA 1
ATOM 1465 C C . ALA A 1 195 ? 15.070 3.766 23.139 1.00 95.38 195 ALA A C 1
ATOM 1467 O O . ALA A 1 195 ? 14.007 4.261 22.755 1.00 95.38 195 ALA A O 1
ATOM 1468 N N . ILE A 1 196 ? 16.192 4.487 23.240 1.00 91.38 196 ILE A N 1
ATOM 1469 C CA . ILE A 1 196 ? 16.265 5.942 23.015 1.00 91.38 196 ILE A CA 1
ATOM 1470 C C . ILE A 1 196 ? 16.964 6.354 21.711 1.00 91.38 196 ILE A C 1
ATOM 1472 O O . ILE A 1 196 ? 16.990 7.543 21.400 1.00 91.38 196 ILE A O 1
ATOM 1476 N N . GLY A 1 197 ? 17.482 5.394 20.945 1.00 87.31 197 GLY A N 1
ATOM 1477 C CA . GLY A 1 197 ? 18.119 5.629 19.651 1.00 87.31 197 GLY A CA 1
ATOM 1478 C C . GLY A 1 197 ? 18.990 4.454 19.208 1.00 87.31 197 GLY A C 1
ATOM 1479 O O . GLY A 1 197 ? 19.226 3.518 19.977 1.00 87.31 197 GLY A O 1
ATOM 1480 N N . GLN A 1 198 ? 19.417 4.487 17.947 1.00 88.44 198 GLN A N 1
ATOM 1481 C CA . GLN A 1 198 ? 20.296 3.489 17.340 1.00 88.44 198 GLN A CA 1
ATOM 1482 C C . GLN A 1 198 ? 21.344 4.184 16.465 1.00 88.44 198 GLN A C 1
ATOM 1484 O O . GLN A 1 198 ? 21.083 5.250 15.901 1.00 88.44 198 GLN A O 1
ATOM 1489 N N . TYR A 1 199 ? 22.510 3.561 16.322 1.00 87.69 199 TYR A N 1
ATOM 1490 C CA . TYR A 1 199 ? 23.600 4.049 15.486 1.00 87.69 199 TYR A CA 1
ATOM 1491 C C . TYR A 1 199 ? 24.353 2.898 14.791 1.00 87.69 199 TYR A C 1
ATOM 1493 O O . TYR A 1 199 ? 24.399 1.772 15.302 1.00 87.69 199 TYR A O 1
ATOM 1501 N N . PRO A 1 200 ? 24.980 3.155 13.631 1.00 85.81 200 PRO A N 1
ATOM 1502 C CA . PRO A 1 200 ? 25.848 2.182 12.973 1.00 85.81 200 PRO A CA 1
ATOM 1503 C C . PRO A 1 200 ? 27.163 2.023 13.734 1.00 85.81 200 PRO A C 1
ATOM 1505 O O . PRO A 1 200 ? 27.830 3.006 14.066 1.00 85.81 200 PRO A O 1
ATOM 1508 N N . LYS A 1 201 ? 27.573 0.783 14.011 1.00 84.25 201 LYS A N 1
ATOM 1509 C CA . LYS A 1 201 ? 28.878 0.540 14.636 1.00 84.25 201 LYS A CA 1
ATOM 1510 C C . LYS A 1 201 ? 29.998 0.841 13.641 1.00 84.25 201 LYS A C 1
ATOM 1512 O O . LYS A 1 201 ? 29.927 0.455 12.477 1.00 84.25 201 LYS A O 1
ATOM 1517 N N . LYS A 1 202 ? 31.063 1.491 14.118 1.00 84.31 202 LYS A N 1
ATOM 1518 C CA . LYS A 1 202 ? 32.266 1.745 13.317 1.00 84.31 202 LYS A CA 1
ATOM 1519 C C . LYS A 1 202 ? 33.132 0.485 13.240 1.00 84.31 202 LYS A C 1
ATOM 1521 O O . LYS A 1 202 ? 33.493 -0.079 14.273 1.00 84.31 202 LYS A O 1
ATOM 1526 N N . TYR A 1 203 ? 33.524 0.103 12.026 1.00 82.75 203 TYR A N 1
ATOM 1527 C CA . TYR A 1 203 ? 34.456 -0.993 11.761 1.00 82.75 203 TYR A CA 1
ATOM 1528 C C . TYR A 1 203 ? 35.719 -0.444 11.092 1.00 82.75 203 TYR A C 1
ATOM 1530 O O . TYR A 1 203 ? 35.712 -0.124 9.906 1.00 82.75 203 TYR A O 1
ATOM 1538 N N . GLU A 1 204 ? 36.820 -0.339 11.845 1.00 85.94 204 GLU A N 1
ATOM 1539 C CA . GLU A 1 204 ? 38.089 0.200 11.318 1.00 85.94 204 GLU A CA 1
ATOM 1540 C C . GLU A 1 204 ? 38.603 -0.601 10.109 1.00 85.94 204 GLU A C 1
ATOM 1542 O O . GLU A 1 204 ? 39.149 -0.031 9.168 1.00 85.94 204 GLU A O 1
ATOM 1547 N N . GLY A 1 205 ? 38.366 -1.919 10.089 1.00 86.81 205 GLY A N 1
ATOM 1548 C CA . GLY A 1 205 ? 38.780 -2.807 9.001 1.00 86.81 205 GLY A CA 1
ATOM 1549 C C . GLY A 1 205 ? 38.073 -2.571 7.662 1.00 86.81 205 GLY A C 1
ATOM 1550 O O . GLY A 1 205 ? 38.496 -3.118 6.644 1.00 86.81 205 GLY A O 1
ATOM 1551 N N . PHE A 1 206 ? 37.023 -1.748 7.617 1.00 90.19 206 PHE A N 1
ATOM 1552 C CA . PHE A 1 206 ? 36.382 -1.386 6.351 1.00 90.19 206 PHE A CA 1
ATOM 1553 C C . PHE A 1 206 ? 37.193 -0.328 5.592 1.00 90.19 206 PHE A C 1
ATOM 1555 O O . PHE A 1 206 ? 37.211 -0.325 4.361 1.00 90.19 206 PHE A O 1
ATOM 1562 N N . GLY A 1 207 ? 37.931 0.531 6.305 1.00 90.75 207 GLY A N 1
ATOM 1563 C CA . GLY A 1 207 ? 38.736 1.589 5.688 1.00 90.75 207 GLY A CA 1
ATOM 1564 C C . GLY A 1 207 ? 37.898 2.659 4.977 1.00 90.75 207 GLY A C 1
ATOM 1565 O O . GLY A 1 207 ? 38.333 3.199 3.962 1.00 90.75 207 GLY A O 1
ATOM 1566 N N . VAL A 1 208 ? 36.695 2.948 5.484 1.00 91.50 208 VAL A N 1
ATOM 1567 C CA . VAL A 1 208 ? 35.773 3.966 4.949 1.00 91.50 208 VAL A CA 1
ATOM 1568 C C . VAL A 1 208 ? 35.622 5.137 5.921 1.00 91.50 208 VAL A C 1
ATOM 1570 O O . VAL A 1 208 ? 35.743 4.971 7.137 1.00 91.50 208 VAL A O 1
ATOM 1573 N N . GLN A 1 209 ? 35.362 6.334 5.397 1.00 94.06 209 GLN A N 1
ATOM 1574 C CA . GLN A 1 209 ? 35.069 7.512 6.211 1.00 94.06 209 GLN A CA 1
ATOM 1575 C C . GLN A 1 209 ? 33.683 7.410 6.852 1.00 94.06 209 GLN A C 1
ATOM 1577 O O . GLN A 1 209 ? 32.711 7.005 6.213 1.00 94.06 209 GLN A O 1
ATOM 1582 N N . THR A 1 210 ? 33.594 7.831 8.112 1.00 92.88 210 THR A N 1
ATOM 1583 C CA . THR A 1 210 ? 32.337 7.940 8.856 1.00 92.88 210 THR A CA 1
ATOM 1584 C C . THR A 1 210 ? 32.164 9.344 9.417 1.00 92.88 210 THR A C 1
ATOM 1586 O O . THR A 1 210 ? 33.149 10.016 9.729 1.00 92.88 210 THR A O 1
ATOM 1589 N N . ASP A 1 211 ? 30.922 9.776 9.602 1.00 89.12 211 ASP A N 1
ATOM 1590 C CA . ASP A 1 211 ? 30.608 11.028 10.283 1.00 89.12 211 ASP A CA 1
ATOM 1591 C C . ASP A 1 211 ? 30.749 10.917 11.818 1.00 89.12 211 ASP A C 1
ATOM 1593 O O . ASP A 1 211 ? 31.099 9.870 12.372 1.00 89.12 211 ASP A O 1
ATOM 1597 N N . GLY A 1 212 ? 30.455 12.010 12.534 1.00 83.19 212 GLY A N 1
ATOM 1598 C CA . GLY A 1 212 ? 30.519 12.058 14.002 1.00 83.19 212 GLY A CA 1
ATOM 1599 C C . GLY A 1 212 ? 29.502 11.169 14.734 1.00 83.19 212 GLY A C 1
ATOM 1600 O O . GLY A 1 212 ? 29.564 11.073 15.957 1.00 83.19 212 GLY A O 1
ATOM 1601 N N . LYS A 1 213 ? 28.573 10.530 14.013 1.00 80.62 213 LYS A N 1
ATOM 1602 C CA . LYS A 1 213 ? 27.575 9.582 14.530 1.00 80.62 213 LYS A CA 1
ATOM 1603 C C . LYS A 1 213 ? 27.847 8.141 14.078 1.00 80.62 213 LYS A C 1
ATOM 1605 O O . LYS A 1 213 ? 27.030 7.263 14.338 1.00 80.62 213 LYS A O 1
ATOM 1610 N N . GLY A 1 214 ? 28.977 7.892 13.411 1.00 85.00 214 GLY A N 1
ATOM 1611 C CA . GLY A 1 214 ? 29.365 6.567 12.928 1.00 85.00 214 GLY A CA 1
ATOM 1612 C C . GLY A 1 214 ? 28.713 6.151 11.608 1.00 85.00 214 GLY A C 1
ATOM 1613 O O . GLY A 1 214 ? 28.925 5.021 11.177 1.00 85.00 214 GLY A O 1
ATOM 1614 N N . ARG A 1 215 ? 27.960 7.038 10.942 1.00 89.75 215 ARG A N 1
ATOM 1615 C CA . ARG A 1 215 ? 27.359 6.749 9.630 1.00 89.75 215 ARG A CA 1
ATOM 1616 C C . ARG A 1 215 ? 28.421 6.813 8.544 1.00 89.75 215 ARG A C 1
ATOM 1618 O O . ARG A 1 215 ? 29.262 7.711 8.568 1.00 89.75 215 ARG A O 1
ATOM 1625 N N . ILE A 1 216 ? 28.387 5.877 7.605 1.00 90.06 216 ILE A N 1
ATOM 1626 C CA . ILE A 1 216 ? 29.318 5.825 6.477 1.00 90.06 216 ILE A CA 1
ATOM 1627 C C . ILE A 1 216 ? 29.004 6.982 5.532 1.00 90.06 216 ILE A C 1
ATOM 1629 O O . ILE A 1 216 ? 27.858 7.178 5.133 1.00 90.06 216 ILE A O 1
ATOM 1633 N N . VAL A 1 217 ? 30.032 7.752 5.184 1.00 91.06 217 VAL A N 1
ATOM 1634 C CA . VAL A 1 217 ? 29.906 8.865 4.242 1.00 91.06 217 VAL A CA 1
ATOM 1635 C C . VAL A 1 217 ? 30.018 8.320 2.822 1.00 91.06 217 VAL A C 1
ATOM 1637 O O . VAL A 1 217 ? 31.008 7.668 2.479 1.00 91.06 217 VAL A O 1
ATOM 1640 N N . VAL A 1 218 ? 29.010 8.614 2.003 1.00 85.00 218 VAL A N 1
ATOM 1641 C CA . VAL A 1 218 ? 28.934 8.212 0.594 1.00 85.00 218 VAL A CA 1
ATOM 1642 C C . VAL A 1 218 ? 28.689 9.416 -0.305 1.00 85.00 218 VAL A C 1
ATOM 1644 O O . VAL A 1 218 ? 28.245 10.470 0.153 1.00 85.00 218 VAL A O 1
ATOM 1647 N N . ARG A 1 219 ? 28.969 9.259 -1.597 1.00 79.44 219 ARG A N 1
ATOM 1648 C CA . ARG A 1 219 ? 28.484 10.177 -2.629 1.00 79.44 219 ARG A CA 1
ATOM 1649 C C . ARG A 1 219 ? 27.004 9.907 -2.892 1.00 79.44 219 ARG A C 1
ATOM 1651 O O . ARG A 1 219 ? 26.629 8.759 -3.101 1.00 79.44 219 ARG A O 1
ATOM 1658 N N . GLU A 1 220 ? 26.178 10.949 -2.882 1.00 71.44 220 GLU A N 1
ATOM 1659 C CA . GLU A 1 220 ? 24.717 10.817 -3.017 1.00 71.44 220 GLU A CA 1
ATOM 1660 C C . GLU A 1 220 ? 24.260 10.277 -4.381 1.00 71.44 220 GLU A C 1
ATOM 1662 O O . GLU A 1 220 ? 23.175 9.721 -4.473 1.00 71.44 220 GLU A O 1
ATOM 1667 N N . ASP A 1 221 ? 25.075 10.410 -5.426 1.00 63.69 221 ASP A N 1
ATOM 1668 C CA . ASP A 1 221 ? 24.754 9.973 -6.791 1.00 63.69 221 ASP A CA 1
ATOM 1669 C C . ASP A 1 221 ? 25.055 8.493 -7.062 1.00 63.69 221 ASP A C 1
ATOM 1671 O O . ASP A 1 221 ? 24.461 7.892 -7.946 1.00 63.69 221 ASP A O 1
ATOM 1675 N N . SER A 1 222 ? 26.000 7.914 -6.325 1.00 64.44 222 SER A N 1
ATOM 1676 C CA . SER A 1 222 ? 26.611 6.620 -6.655 1.00 64.44 222 SER A CA 1
ATOM 1677 C C . SER A 1 222 ? 26.710 5.679 -5.464 1.00 64.44 222 SER A C 1
ATOM 1679 O O . SER A 1 222 ? 27.175 4.554 -5.609 1.00 64.44 222 SER A O 1
ATOM 1681 N N . MET A 1 223 ? 26.363 6.149 -4.261 1.00 79.56 223 MET A N 1
ATOM 1682 C CA . MET A 1 223 ? 26.546 5.440 -2.988 1.00 79.56 223 MET A CA 1
ATOM 1683 C C . MET A 1 223 ? 28.002 5.007 -2.719 1.00 79.56 223 MET A C 1
ATOM 1685 O O . MET A 1 223 ? 28.284 4.222 -1.809 1.00 79.56 223 MET A O 1
ATOM 1689 N N . LEU A 1 224 ? 28.955 5.544 -3.488 1.00 77.06 224 LEU A N 1
ATOM 1690 C CA . LEU A 1 224 ? 30.370 5.225 -3.384 1.00 77.06 224 LEU A CA 1
ATOM 1691 C C . LEU A 1 224 ? 30.941 5.832 -2.103 1.00 77.06 224 LEU A C 1
ATOM 1693 O O . LEU A 1 224 ? 30.779 7.026 -1.833 1.00 77.06 224 LEU A O 1
ATOM 1697 N N . THR A 1 225 ? 31.643 5.017 -1.322 1.00 84.69 225 THR A N 1
ATOM 1698 C CA . THR A 1 225 ? 32.315 5.469 -0.099 1.00 84.69 225 THR A CA 1
ATOM 1699 C C . THR A 1 225 ? 33.611 6.223 -0.422 1.00 84.69 225 THR A C 1
ATOM 1701 O O . THR A 1 225 ? 34.018 6.377 -1.575 1.00 84.69 225 THR A O 1
ATOM 1704 N N . SER A 1 226 ? 34.346 6.654 0.606 1.00 90.88 226 SER A N 1
ATOM 1705 C CA . SER A 1 226 ? 35.708 7.181 0.432 1.00 90.88 226 SER A CA 1
ATOM 1706 C C . SER A 1 226 ? 36.713 6.158 -0.123 1.00 90.88 226 SER A C 1
ATOM 1708 O O . SER A 1 226 ? 37.853 6.525 -0.409 1.00 90.88 226 SER A O 1
ATOM 1710 N N . ARG A 1 227 ? 36.337 4.876 -0.211 1.00 86.12 227 ARG A N 1
ATOM 1711 C CA . ARG A 1 227 ? 37.192 3.773 -0.646 1.00 86.12 227 ARG A CA 1
ATOM 1712 C C . ARG A 1 227 ? 36.747 3.277 -2.035 1.00 86.12 227 ARG A C 1
ATOM 1714 O O . ARG A 1 227 ? 35.592 2.884 -2.187 1.00 86.12 227 ARG A O 1
ATOM 1721 N N . PRO A 1 228 ? 37.643 3.255 -3.041 1.00 80.31 228 PRO A N 1
ATOM 1722 C CA . PRO A 1 228 ? 37.315 2.750 -4.375 1.00 80.31 228 PRO A CA 1
ATOM 1723 C C . PRO A 1 228 ? 36.822 1.299 -4.349 1.00 80.31 228 PRO A C 1
ATOM 1725 O O . PRO A 1 228 ? 37.352 0.482 -3.594 1.00 80.31 228 PRO A O 1
ATOM 1728 N N . GLY A 1 229 ? 35.815 0.992 -5.173 1.00 75.38 229 GLY A N 1
ATOM 1729 C CA . GLY A 1 229 ? 35.194 -0.337 -5.245 1.00 75.38 229 GLY A CA 1
ATOM 1730 C C . GLY A 1 229 ? 34.322 -0.701 -4.037 1.00 75.38 229 GLY A C 1
ATOM 1731 O O . GLY A 1 229 ? 33.862 -1.837 -3.945 1.00 75.38 229 GLY A O 1
ATOM 1732 N N . VAL A 1 230 ? 34.098 0.232 -3.101 1.00 81.69 230 VAL A N 1
ATOM 1733 C CA . VAL A 1 230 ? 33.291 0.007 -1.897 1.00 81.69 230 VAL A CA 1
ATOM 1734 C C . VAL A 1 230 ? 32.136 1.001 -1.835 1.00 81.69 230 VAL A C 1
ATOM 1736 O O . VAL A 1 230 ? 32.347 2.216 -1.801 1.00 81.69 230 VAL A O 1
ATOM 1739 N N . TYR A 1 231 ? 30.926 0.464 -1.746 1.00 83.25 231 TYR A N 1
ATOM 1740 C CA . TYR A 1 231 ? 29.653 1.179 -1.702 1.00 83.25 231 TYR A CA 1
ATOM 1741 C C . TYR A 1 231 ? 28.967 0.950 -0.352 1.00 83.25 231 TYR A C 1
ATOM 1743 O O . TYR A 1 231 ? 29.295 -0.010 0.350 1.00 83.25 231 TYR A O 1
ATOM 1751 N N . ALA A 1 232 ? 28.030 1.810 0.042 1.00 82.31 232 ALA A N 1
ATOM 1752 C CA . ALA A 1 232 ? 27.244 1.609 1.259 1.00 82.31 232 ALA A CA 1
ATOM 1753 C C . ALA A 1 232 ? 25.828 2.178 1.127 1.00 82.31 232 ALA A C 1
ATOM 1755 O O . ALA A 1 232 ? 25.634 3.203 0.482 1.00 82.31 232 ALA A O 1
ATOM 1756 N N . GLY A 1 233 ? 24.859 1.558 1.800 1.00 82.31 233 GLY A N 1
ATOM 1757 C CA . GLY A 1 233 ? 23.469 2.012 1.808 1.00 82.31 233 GLY A CA 1
ATOM 1758 C C . GLY A 1 233 ? 22.669 1.440 2.977 1.00 82.31 233 GLY A C 1
ATOM 1759 O O . GLY A 1 233 ? 23.135 0.571 3.715 1.00 82.31 233 GLY A O 1
ATOM 1760 N N . GLY A 1 234 ? 21.462 1.956 3.174 1.00 83.38 234 GLY A N 1
ATOM 1761 C CA . GLY A 1 234 ? 20.602 1.637 4.305 1.00 83.38 234 GLY A CA 1
ATOM 1762 C C . GLY A 1 234 ? 20.939 2.422 5.569 1.00 83.38 234 GLY A C 1
ATOM 1763 O O . GLY A 1 234 ? 21.602 3.464 5.542 1.00 83.38 234 GLY A O 1
ATOM 1764 N N . ASP A 1 235 ? 20.509 1.900 6.718 1.00 85.94 235 ASP A N 1
ATOM 1765 C CA . ASP A 1 235 ? 20.664 2.598 7.999 1.00 85.94 235 ASP A CA 1
ATOM 1766 C C . ASP A 1 235 ? 22.126 2.903 8.373 1.00 85.94 235 ASP A C 1
ATOM 1768 O O . ASP A 1 235 ? 22.380 3.820 9.157 1.00 85.94 235 ASP A O 1
ATOM 1772 N N . CYS A 1 236 ? 23.115 2.188 7.813 1.00 86.12 236 CYS A N 1
ATOM 1773 C CA . CYS A 1 236 ? 24.523 2.521 8.044 1.00 86.12 236 CYS A CA 1
ATOM 1774 C C . CYS A 1 236 ? 24.970 3.830 7.377 1.00 86.12 236 CYS A C 1
ATOM 1776 O O . CYS A 1 236 ? 26.011 4.365 7.756 1.00 86.12 236 CYS A O 1
ATOM 1778 N N . VAL A 1 237 ? 24.185 4.364 6.439 1.00 85.25 237 VAL A N 1
ATOM 1779 C CA . VAL A 1 237 ? 24.394 5.660 5.779 1.00 85.25 237 VAL A CA 1
ATOM 1780 C C . VAL A 1 237 ? 23.390 6.696 6.287 1.00 85.25 237 VAL A C 1
ATOM 1782 O O . VAL A 1 237 ? 23.780 7.795 6.681 1.00 85.25 237 VAL A O 1
ATOM 1785 N N . LEU A 1 238 ? 22.100 6.352 6.338 1.00 80.69 238 LEU A N 1
ATOM 1786 C CA . LEU A 1 238 ? 21.034 7.291 6.717 1.00 80.69 238 LEU A CA 1
ATOM 1787 C C . LEU A 1 238 ? 20.967 7.531 8.234 1.00 80.69 238 LEU A C 1
ATOM 1789 O O . LEU A 1 238 ? 20.673 8.641 8.695 1.00 80.69 238 LEU A O 1
ATOM 1793 N N . GLY A 1 239 ? 21.332 6.521 9.024 1.00 80.12 239 GLY A N 1
ATOM 1794 C CA . GLY A 1 239 ? 20.821 6.345 10.381 1.00 80.12 239 GLY A CA 1
ATOM 1795 C C . GLY A 1 239 ? 19.484 5.593 10.362 1.00 80.12 239 GLY A C 1
ATOM 1796 O O . GLY A 1 239 ? 19.016 5.236 9.287 1.00 80.12 239 GLY A O 1
ATOM 1797 N N . PRO A 1 240 ? 18.866 5.344 11.529 1.00 72.25 240 PRO A N 1
ATOM 1798 C CA . PRO A 1 240 ? 17.645 4.543 11.625 1.00 72.25 240 PRO A CA 1
ATOM 1799 C C . PRO A 1 240 ? 16.519 5.173 10.800 1.00 72.25 240 PRO A C 1
ATOM 1801 O O . PRO A 1 240 ? 16.034 6.256 11.140 1.00 72.25 240 PRO A O 1
ATOM 1804 N N . SER A 1 241 ? 16.149 4.504 9.713 1.00 71.12 241 SER A N 1
ATOM 1805 C CA . SER A 1 241 ? 15.239 4.988 8.677 1.00 71.12 241 SER A CA 1
ATOM 1806 C C . SER A 1 241 ? 14.118 3.972 8.427 1.00 71.12 241 SER A C 1
ATOM 1808 O O . SER A 1 241 ? 13.991 2.969 9.133 1.00 71.12 241 SER A O 1
ATOM 1810 N N . THR A 1 242 ? 13.238 4.239 7.469 1.00 70.19 242 THR A N 1
ATOM 1811 C CA . THR A 1 242 ? 12.232 3.263 7.036 1.00 70.19 242 THR A CA 1
ATOM 1812 C C . THR A 1 242 ? 12.828 2.232 6.077 1.00 70.19 242 THR A C 1
ATOM 1814 O O . THR A 1 242 ? 13.806 2.493 5.378 1.00 70.19 242 THR A O 1
ATOM 1817 N N . LEU A 1 243 ? 12.203 1.052 5.990 1.00 72.06 243 LEU A N 1
ATOM 1818 C CA . LEU A 1 243 ? 12.654 -0.012 5.084 1.00 72.06 243 LEU A CA 1
ATOM 1819 C C . LEU A 1 243 ? 12.787 0.484 3.636 1.00 72.06 243 LEU A C 1
ATOM 1821 O O . LEU A 1 243 ? 13.778 0.190 2.979 1.00 72.06 243 LEU A O 1
ATOM 1825 N N . ILE A 1 244 ? 11.824 1.280 3.163 1.00 65.12 244 ILE A N 1
ATOM 1826 C CA . ILE A 1 244 ? 11.833 1.804 1.794 1.00 65.12 244 ILE A CA 1
ATOM 1827 C C . ILE A 1 244 ? 12.996 2.768 1.546 1.00 65.12 244 ILE A C 1
ATOM 1829 O O . ILE A 1 244 ? 13.575 2.753 0.465 1.00 65.12 244 ILE A O 1
ATOM 1833 N N . GLU A 1 245 ? 13.390 3.564 2.544 1.00 67.62 245 GLU A N 1
ATOM 1834 C CA . GLU A 1 245 ? 14.564 4.433 2.436 1.00 67.62 245 GLU A CA 1
ATOM 1835 C C . GLU A 1 245 ? 15.848 3.617 2.309 1.00 67.62 245 GLU A C 1
ATOM 1837 O O . GLU A 1 245 ? 16.725 3.979 1.527 1.00 67.62 245 GLU A O 1
ATOM 1842 N N . SER A 1 246 ? 15.929 2.498 3.030 1.00 68.38 246 SER A N 1
ATOM 1843 C CA . SER A 1 246 ? 17.068 1.590 2.947 1.00 68.38 246 SER A CA 1
ATOM 1844 C C . SER A 1 246 ? 17.120 0.822 1.628 1.00 68.38 246 SER A C 1
ATOM 1846 O O . SER A 1 246 ? 18.189 0.714 1.029 1.00 68.38 246 SER A O 1
ATOM 1848 N N . VAL A 1 247 ? 15.972 0.346 1.137 1.00 68.19 247 VAL A N 1
ATOM 1849 C CA . VAL A 1 247 ? 15.852 -0.298 -0.178 1.00 68.19 247 VAL A CA 1
ATOM 1850 C C . VAL A 1 247 ? 16.250 0.685 -1.280 1.00 68.19 247 VAL A C 1
ATOM 1852 O O . VAL A 1 247 ? 17.104 0.359 -2.092 1.00 68.19 247 VAL A O 1
ATOM 1855 N N . ALA A 1 248 ? 15.751 1.922 -1.257 1.00 65.88 248 ALA A N 1
ATOM 1856 C CA . ALA A 1 248 ? 16.075 2.932 -2.268 1.00 65.88 248 ALA A CA 1
ATOM 1857 C C . ALA A 1 248 ? 17.565 3.330 -2.329 1.00 65.88 248 ALA A C 1
ATOM 1859 O O . ALA A 1 248 ? 17.970 3.943 -3.303 1.00 65.88 248 ALA A O 1
ATOM 1860 N N . GLN A 1 249 ? 18.384 3.029 -1.315 1.00 67.56 249 GLN A N 1
ATOM 1861 C CA . GLN A 1 249 ? 19.845 3.189 -1.406 1.00 67.56 249 GLN A CA 1
ATOM 1862 C C . GLN A 1 249 ? 20.565 1.935 -1.908 1.00 67.56 249 GLN A C 1
ATOM 1864 O O . GLN A 1 249 ? 21.714 2.018 -2.335 1.00 67.56 249 GLN A O 1
ATOM 1869 N N . GLY A 1 250 ? 19.926 0.769 -1.800 1.00 60.53 250 GLY A N 1
ATOM 1870 C CA . GLY A 1 250 ? 20.417 -0.480 -2.380 1.00 60.53 250 GLY A CA 1
ATOM 1871 C C . GLY A 1 250 ? 20.093 -0.618 -3.869 1.00 60.53 250 GLY A C 1
ATOM 1872 O O . GLY A 1 250 ? 20.738 -1.414 -4.544 1.00 60.53 250 GLY A O 1
ATOM 1873 N N . TYR A 1 251 ? 19.131 0.159 -4.372 1.00 62.47 251 TYR A N 1
ATOM 1874 C CA . TYR A 1 251 ? 18.741 0.203 -5.778 1.00 62.47 251 TYR A CA 1
ATOM 1875 C C . TYR A 1 251 ? 18.988 1.591 -6.368 1.00 62.47 251 TYR A C 1
ATOM 1877 O O . TYR A 1 251 ? 18.755 2.602 -5.717 1.00 62.47 251 TYR A O 1
ATOM 1885 N N . GLU A 1 252 ? 19.392 1.648 -7.632 1.00 64.12 252 GLU A N 1
ATOM 1886 C CA . GLU A 1 252 ? 19.479 2.905 -8.388 1.00 64.12 252 GLU A CA 1
ATOM 1887 C C . GLU A 1 252 ? 18.085 3.492 -8.718 1.00 64.12 252 GLU A C 1
ATOM 1889 O O . GLU A 1 252 ? 17.970 4.675 -9.049 1.00 64.12 252 GLU A O 1
ATOM 1894 N N . ALA A 1 253 ? 17.015 2.694 -8.577 1.00 64.69 253 ALA A N 1
ATOM 1895 C CA . ALA A 1 253 ? 15.625 3.117 -8.728 1.00 64.69 253 ALA A CA 1
ATOM 1896 C C . ALA A 1 253 ? 14.655 2.331 -7.815 1.00 64.69 253 ALA A C 1
ATOM 1898 O O . ALA A 1 253 ? 14.837 1.140 -7.577 1.00 64.69 253 ALA A O 1
ATOM 1899 N N . ALA A 1 254 ? 13.584 2.976 -7.341 1.00 76.75 254 ALA A N 1
ATOM 1900 C CA . ALA A 1 254 ? 12.491 2.355 -6.586 1.00 76.75 254 ALA A CA 1
ATOM 1901 C C . ALA A 1 254 ? 11.122 2.812 -7.112 1.00 76.75 254 ALA A C 1
ATOM 1903 O O . ALA A 1 254 ? 10.952 3.982 -7.448 1.00 76.75 254 ALA A O 1
ATOM 1904 N N . PHE A 1 255 ? 10.128 1.917 -7.134 1.00 78.81 255 PHE A N 1
ATOM 1905 C CA . PHE A 1 255 ? 8.766 2.216 -7.593 1.00 78.81 255 PHE A CA 1
ATOM 1906 C C . PHE A 1 255 ? 7.732 2.055 -6.468 1.00 78.81 255 PHE A C 1
ATOM 1908 O O . PHE A 1 255 ? 7.700 1.042 -5.771 1.00 78.81 255 PHE A O 1
ATOM 1915 N N . ILE A 1 256 ? 6.859 3.050 -6.297 1.00 81.69 256 ILE A N 1
ATOM 1916 C CA . ILE A 1 256 ? 5.783 3.070 -5.301 1.00 81.69 256 ILE A CA 1
ATOM 1917 C C . ILE A 1 256 ? 4.439 2.805 -5.994 1.00 81.69 256 ILE A C 1
ATOM 1919 O O . ILE A 1 256 ? 3.890 3.688 -6.648 1.00 81.69 256 ILE A O 1
ATOM 1923 N N . GLY A 1 257 ? 3.874 1.614 -5.773 1.00 83.31 257 GLY A N 1
ATOM 1924 C CA . GLY A 1 257 ? 2.580 1.173 -6.322 1.00 83.31 257 GLY A CA 1
ATOM 1925 C C . GLY A 1 257 ? 1.581 0.729 -5.249 1.00 83.31 257 GLY A C 1
ATOM 1926 O O . GLY A 1 257 ? 0.977 -0.330 -5.355 1.00 83.31 257 GLY A O 1
ATOM 1927 N N . ILE A 1 258 ? 1.447 1.491 -4.161 1.00 79.12 258 ILE A N 1
ATOM 1928 C CA . ILE A 1 258 ? 0.733 1.046 -2.948 1.00 79.12 258 ILE A CA 1
ATOM 1929 C C . ILE A 1 258 ? -0.807 1.032 -3.056 1.00 79.12 258 ILE A C 1
ATOM 1931 O O . ILE A 1 258 ? -1.464 0.520 -2.150 1.00 79.12 258 ILE A O 1
ATOM 1935 N N . GLY A 1 259 ? -1.398 1.587 -4.116 1.00 86.38 259 GLY A N 1
ATOM 1936 C CA . GLY A 1 259 ? -2.856 1.683 -4.278 1.00 86.38 259 GLY A CA 1
ATOM 1937 C C . GLY A 1 259 ? -3.522 2.796 -3.441 1.00 86.38 259 GLY A C 1
ATOM 1938 O O . GLY A 1 259 ? -2.840 3.647 -2.861 1.00 86.38 259 GLY A O 1
ATOM 1939 N N . ALA A 1 260 ? -4.860 2.775 -3.352 1.00 87.38 260 ALA A N 1
ATOM 1940 C CA . ALA A 1 260 ? -5.670 3.651 -2.494 1.00 87.38 260 ALA A CA 1
ATOM 1941 C C . ALA A 1 260 ? -6.239 2.879 -1.286 1.00 87.38 260 ALA A C 1
ATOM 1943 O O . ALA A 1 260 ? -7.247 2.192 -1.389 1.00 87.38 260 ALA A O 1
ATOM 1944 N N . GLN A 1 261 ? -5.580 2.968 -0.127 1.00 85.88 261 GLN A N 1
ATOM 1945 C CA . GLN A 1 261 ? -5.869 2.115 1.043 1.00 85.88 261 GLN A CA 1
ATOM 1946 C C . GLN A 1 261 ? -6.788 2.767 2.083 1.00 85.88 261 GLN A C 1
ATOM 1948 O O . GLN A 1 261 ? -7.127 2.140 3.089 1.00 85.88 261 GLN A O 1
ATOM 1953 N N . GLY A 1 262 ? -7.077 4.058 1.943 1.00 86.94 262 GLY A N 1
ATOM 1954 C CA . GLY A 1 262 ? -8.001 4.792 2.801 1.00 86.94 262 GLY A CA 1
ATOM 1955 C C . GLY A 1 262 ? -9.413 4.730 2.249 1.00 86.94 262 GLY A C 1
ATOM 1956 O O . GLY A 1 262 ? -9.598 4.798 1.037 1.00 86.94 262 GLY A O 1
ATOM 1957 N N . GLY A 1 263 ? -10.399 4.615 3.134 1.00 89.38 263 GLY A N 1
ATOM 1958 C CA . GLY A 1 263 ? -11.810 4.745 2.796 1.00 89.38 263 GLY A CA 1
ATOM 1959 C C . GLY A 1 263 ? -12.403 6.019 3.385 1.00 89.38 263 GLY A C 1
ATOM 1960 O O . GLY A 1 263 ? -12.069 6.410 4.508 1.00 89.38 263 GLY A O 1
ATOM 1961 N N . ASP A 1 264 ? -13.278 6.667 2.621 1.00 89.75 264 ASP A N 1
ATOM 1962 C CA . ASP A 1 264 ? -13.978 7.866 3.077 1.00 89.75 264 ASP A CA 1
ATOM 1963 C C . ASP A 1 264 ? -15.005 7.533 4.168 1.00 89.75 264 ASP A C 1
ATOM 1965 O O . ASP A 1 264 ? -15.748 6.552 4.083 1.00 89.75 264 ASP A O 1
ATOM 1969 N N . GLN A 1 265 ? -15.067 8.393 5.184 1.00 89.81 265 GLN A N 1
ATOM 1970 C CA . GLN A 1 265 ? -16.074 8.336 6.244 1.00 89.81 265 GLN A CA 1
ATOM 1971 C C . GLN A 1 265 ? -17.359 9.045 5.805 1.00 89.81 265 GLN A C 1
ATOM 1973 O O . GLN A 1 265 ? -17.322 9.959 4.979 1.00 89.81 265 GLN A O 1
ATOM 1978 N N . LEU A 1 266 ? -18.505 8.651 6.371 1.00 93.12 266 LEU A N 1
ATOM 1979 C CA . LEU A 1 266 ? -19.817 9.187 5.981 1.00 93.12 266 LEU A CA 1
ATOM 1980 C C . LEU A 1 266 ? -19.980 10.685 6.304 1.00 93.12 266 LEU A C 1
ATOM 1982 O O . LEU A 1 266 ? -20.816 11.354 5.693 1.00 93.12 266 LEU A O 1
ATOM 1986 N N . GLY A 1 267 ? -19.182 11.215 7.231 1.00 92.56 267 GLY A N 1
ATOM 1987 C CA . GLY A 1 267 ? -19.186 12.606 7.666 1.00 92.56 267 GLY A CA 1
ATOM 1988 C C . GLY A 1 267 ? -20.358 12.942 8.586 1.00 92.56 267 GLY A C 1
ATOM 1989 O O . GLY A 1 267 ? -20.863 14.065 8.536 1.00 92.56 267 GLY A O 1
ATOM 1990 N N . LEU A 1 268 ? -20.829 11.987 9.393 1.00 93.88 268 LEU A N 1
ATOM 1991 C CA . LEU A 1 268 ? -22.031 12.133 10.221 1.00 93.88 268 LEU A CA 1
ATOM 1992 C C . LEU A 1 268 ? -21.805 11.716 11.685 1.00 93.88 268 LEU A C 1
ATOM 1994 O O . LEU A 1 268 ? -20.849 11.006 12.004 1.00 93.88 268 LEU A O 1
ATOM 1998 N N . PRO A 1 269 ? -22.665 12.164 12.622 1.00 96.31 269 PRO A N 1
ATOM 1999 C CA . PRO A 1 269 ? -22.585 11.720 14.008 1.00 96.31 269 PRO A CA 1
ATOM 2000 C C . PRO A 1 269 ? -22.699 10.195 14.089 1.00 96.31 269 PRO A C 1
ATOM 2002 O O . PRO A 1 269 ? -23.690 9.639 13.618 1.00 96.31 269 PRO A O 1
ATOM 2005 N N . GLY A 1 270 ? -21.701 9.544 14.692 1.00 91.25 270 GLY A N 1
ATOM 2006 C CA . GLY A 1 270 ? -21.644 8.084 14.824 1.00 91.25 270 GLY A CA 1
ATOM 2007 C C . GLY A 1 270 ? -20.566 7.381 14.002 1.00 91.25 270 GLY A C 1
ATOM 2008 O O . GLY A 1 270 ? -20.362 6.193 14.219 1.00 91.25 270 GLY A O 1
ATOM 2009 N N . ASP A 1 271 ? -19.843 8.085 13.125 1.00 90.44 271 ASP A N 1
ATOM 2010 C CA . ASP A 1 271 ? -18.792 7.485 12.278 1.00 90.44 271 ASP A CA 1
ATOM 2011 C C . ASP A 1 271 ? -17.682 6.773 13.064 1.00 90.44 271 ASP A C 1
ATOM 2013 O O . ASP A 1 271 ? -17.129 5.789 12.599 1.00 90.44 271 ASP A O 1
ATOM 2017 N N . GLY A 1 272 ? -17.366 7.246 14.274 1.00 89.69 272 GLY A N 1
ATOM 2018 C CA . GLY A 1 272 ? -16.330 6.648 15.124 1.00 89.69 272 GLY A CA 1
ATOM 2019 C C . GLY A 1 272 ? -16.788 5.448 15.960 1.00 89.69 272 GLY A C 1
ATOM 2020 O O . GLY A 1 272 ? -16.061 5.034 16.862 1.00 89.69 272 GLY A O 1
ATOM 2021 N N . LEU A 1 273 ? -18.007 4.937 15.756 1.00 91.31 273 LEU A N 1
ATOM 2022 C CA . LEU A 1 273 ? -18.491 3.766 16.489 1.00 91.31 273 LEU A CA 1
ATOM 2023 C C . LEU A 1 273 ? -17.803 2.485 15.971 1.00 91.31 273 LEU A C 1
ATOM 2025 O O . LEU A 1 273 ? -17.639 2.349 14.764 1.00 91.31 273 LEU A O 1
ATOM 2029 N N . PRO A 1 274 ? -17.473 1.503 16.836 1.00 86.88 274 PRO A N 1
ATOM 2030 C CA . PRO A 1 274 ? -16.670 0.332 16.449 1.00 86.88 274 PRO A CA 1
ATOM 2031 C C . PRO A 1 274 ? -17.199 -0.490 15.260 1.00 86.88 274 PRO A C 1
ATOM 2033 O O . PRO A 1 274 ? -16.414 -1.035 14.494 1.00 86.88 274 PRO A O 1
ATOM 2036 N N . ASN A 1 275 ? -18.524 -0.560 15.089 1.00 91.12 275 ASN A N 1
ATOM 2037 C CA . ASN A 1 275 ? -19.179 -1.310 14.008 1.00 91.12 275 ASN A CA 1
ATOM 2038 C C . ASN A 1 275 ? -19.578 -0.426 12.810 1.00 91.12 275 ASN A C 1
ATOM 2040 O O . ASN A 1 275 ? -20.423 -0.813 11.999 1.00 91.12 275 ASN A O 1
ATOM 2044 N N . VAL A 1 276 ? -19.014 0.777 12.716 1.00 94.38 276 VAL A N 1
ATOM 2045 C CA . VAL A 1 276 ? -19.080 1.633 11.530 1.00 9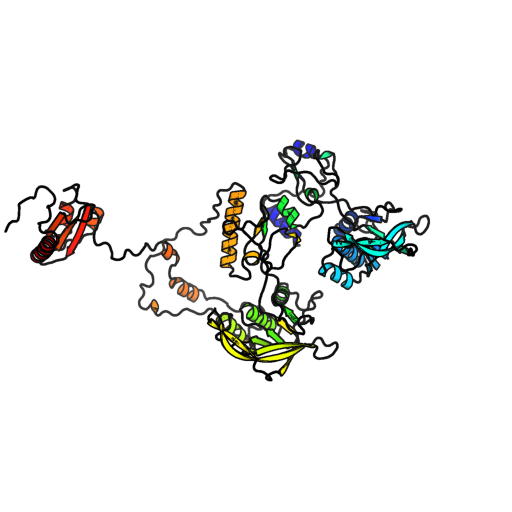4.38 276 VAL A CA 1
ATOM 2046 C C . VAL A 1 276 ? -17.689 1.625 10.914 1.00 94.38 276 VAL A C 1
ATOM 2048 O O . VAL A 1 276 ? -16.748 2.162 11.487 1.00 94.38 276 VAL A O 1
ATOM 2051 N N . ILE A 1 277 ? -17.546 0.955 9.774 1.00 94.19 277 ILE A N 1
ATOM 2052 C CA . ILE A 1 277 ? -16.241 0.726 9.146 1.00 94.19 277 ILE A CA 1
ATOM 2053 C C . ILE A 1 277 ? -16.243 1.193 7.698 1.00 94.19 277 ILE A C 1
ATOM 2055 O O . ILE A 1 277 ? -17.279 1.219 7.032 1.00 94.19 277 ILE A O 1
ATOM 2059 N N . ASP A 1 278 ? -15.070 1.548 7.189 1.00 94.38 278 ASP A N 1
ATOM 2060 C CA . ASP A 1 278 ? -14.897 1.842 5.775 1.00 94.38 278 ASP A CA 1
ATOM 2061 C C . ASP A 1 278 ? -14.737 0.564 4.940 1.00 94.38 278 ASP A C 1
ATOM 2063 O O . ASP A 1 278 ? -14.300 -0.488 5.417 1.00 94.38 278 ASP A O 1
ATOM 2067 N N . SER A 1 279 ? -15.092 0.674 3.663 1.00 94.31 279 SER A N 1
ATOM 2068 C CA . SER A 1 279 ? -15.020 -0.428 2.707 1.00 94.31 279 SER A CA 1
ATOM 2069 C C . SER A 1 279 ? -13.625 -1.070 2.589 1.00 94.31 279 SER A C 1
ATOM 2071 O O . SER A 1 279 ? -13.547 -2.294 2.704 1.00 94.31 279 SER A O 1
ATOM 2073 N N . PRO A 1 280 ? -12.522 -0.325 2.350 1.00 90.81 280 PRO A N 1
ATOM 2074 C CA . PRO A 1 280 ? -11.182 -0.917 2.289 1.00 90.81 280 PRO A CA 1
ATOM 2075 C C . PRO A 1 280 ? -10.826 -1.750 3.522 1.00 90.81 280 PRO A C 1
ATOM 2077 O O . PRO A 1 280 ? -10.298 -2.855 3.381 1.00 90.81 280 PRO A O 1
ATOM 2080 N N . THR A 1 281 ? -11.153 -1.264 4.723 1.00 90.62 281 THR A N 1
ATOM 2081 C CA . THR A 1 281 ? -10.956 -2.010 5.973 1.00 90.62 281 THR A CA 1
ATOM 2082 C C . THR A 1 281 ? -11.737 -3.327 5.978 1.00 90.62 281 THR A C 1
ATOM 2084 O O . THR A 1 281 ? -11.156 -4.374 6.277 1.00 90.62 281 THR A O 1
ATOM 2087 N N . PHE A 1 282 ? -13.019 -3.304 5.595 1.00 94.31 282 PHE A N 1
ATOM 2088 C CA . PHE A 1 282 ? -13.849 -4.510 5.519 1.00 94.31 282 PHE A CA 1
ATOM 2089 C C . PHE A 1 282 ? -13.333 -5.514 4.483 1.00 94.31 282 PHE A C 1
ATOM 2091 O O . PHE A 1 282 ? -13.041 -6.658 4.827 1.00 94.31 282 PHE A O 1
ATOM 2098 N N . LEU A 1 283 ? -13.179 -5.094 3.224 1.00 92.94 283 LEU A N 1
ATOM 2099 C CA . LEU A 1 283 ? -12.780 -5.981 2.128 1.00 92.94 283 LEU A CA 1
ATOM 2100 C C . LEU A 1 283 ? -11.383 -6.562 2.351 1.00 92.94 283 LEU A C 1
ATOM 2102 O O . LEU A 1 283 ? -11.162 -7.741 2.092 1.00 92.94 283 LEU A O 1
ATOM 2106 N N . ARG A 1 284 ? -10.450 -5.790 2.923 1.00 88.81 284 ARG A N 1
ATOM 2107 C CA . ARG A 1 284 ? -9.139 -6.318 3.321 1.00 88.81 284 ARG A CA 1
ATOM 2108 C C . ARG A 1 284 ? -9.268 -7.425 4.366 1.00 88.81 284 ARG A C 1
ATOM 2110 O O . ARG A 1 284 ? -8.571 -8.431 4.262 1.00 88.81 284 ARG A O 1
ATOM 2117 N N . ALA A 1 285 ? -10.137 -7.258 5.362 1.00 89.19 285 ALA A N 1
ATOM 2118 C CA . ALA A 1 285 ? -10.367 -8.284 6.374 1.00 89.19 285 ALA A CA 1
ATOM 2119 C C . ALA A 1 285 ? -11.019 -9.546 5.785 1.00 89.19 285 ALA A C 1
ATOM 2121 O O . ALA A 1 285 ? -10.653 -10.650 6.184 1.00 89.19 285 ALA A O 1
ATOM 2122 N N . VAL A 1 286 ? -11.923 -9.397 4.810 1.00 90.25 286 VAL A N 1
ATOM 2123 C CA . VAL A 1 286 ? -12.496 -10.517 4.045 1.00 90.25 286 VAL A CA 1
ATOM 2124 C C . VAL A 1 286 ? -11.406 -11.267 3.278 1.00 90.25 286 VAL A C 1
ATOM 2126 O O . VAL A 1 286 ? -11.242 -12.468 3.480 1.00 90.25 286 VAL A O 1
ATOM 2129 N N . THR A 1 287 ? -10.610 -10.564 2.468 1.00 86.50 287 THR A N 1
ATOM 2130 C CA . THR A 1 287 ? -9.546 -11.155 1.637 1.00 86.50 287 THR A CA 1
ATOM 2131 C C . THR A 1 287 ? -8.489 -11.883 2.461 1.00 86.50 287 THR A C 1
ATOM 2133 O O . THR A 1 287 ? -8.000 -12.935 2.061 1.00 86.50 287 THR A O 1
ATOM 2136 N N . LEU A 1 288 ? -8.133 -11.342 3.627 1.00 84.81 288 LEU A N 1
ATOM 2137 C CA . LEU A 1 288 ? -7.148 -11.951 4.522 1.00 84.81 288 LEU A CA 1
ATOM 2138 C C . LEU A 1 288 ? -7.739 -13.057 5.414 1.00 84.81 288 LEU A C 1
ATOM 2140 O O . LEU A 1 288 ? -7.021 -13.601 6.250 1.00 84.81 288 LEU A O 1
ATOM 2144 N N . GLY A 1 289 ? -9.031 -13.376 5.274 1.00 86.62 289 GLY A N 1
ATOM 2145 C CA . GLY A 1 289 ? -9.710 -14.379 6.095 1.00 86.62 289 GLY A CA 1
ATOM 2146 C C . GLY A 1 289 ? -9.767 -14.008 7.578 1.00 86.62 289 GLY A C 1
ATOM 2147 O O . GLY A 1 289 ? -9.808 -14.889 8.432 1.00 86.62 289 GLY A O 1
ATOM 2148 N N . LEU A 1 290 ? -9.727 -12.712 7.898 1.00 85.56 290 LEU A N 1
ATOM 2149 C CA . LEU A 1 290 ? -9.644 -12.235 9.274 1.00 85.56 290 LEU A CA 1
ATOM 2150 C C . LEU A 1 290 ? -11.010 -12.188 9.950 1.00 85.56 290 LEU A C 1
ATOM 2152 O O . LEU A 1 290 ? -11.057 -12.311 11.166 1.00 85.56 290 LEU A O 1
ATOM 2156 N N . ILE A 1 291 ? -12.115 -12.037 9.217 1.00 87.62 291 ILE A N 1
ATOM 2157 C CA . ILE A 1 291 ? -13.460 -11.900 9.802 1.00 87.62 291 ILE A CA 1
ATOM 2158 C C . ILE A 1 291 ? -13.733 -12.994 10.852 1.00 87.62 291 ILE A C 1
ATOM 2160 O O . ILE A 1 291 ? -13.709 -14.185 10.550 1.00 87.62 291 ILE A O 1
ATOM 2164 N N . GLY A 1 292 ? -14.002 -12.580 12.096 1.00 78.31 292 GLY A N 1
ATOM 2165 C CA . GLY A 1 292 ? -14.267 -13.490 13.217 1.00 78.31 292 GLY A CA 1
ATOM 2166 C C . GLY A 1 292 ? -13.041 -14.202 13.814 1.00 78.31 292 GLY A C 1
ATOM 2167 O O . GLY A 1 292 ? -13.214 -15.072 14.669 1.00 78.31 292 GLY A O 1
ATOM 2168 N N . THR A 1 293 ? -11.818 -13.857 13.403 1.00 77.19 293 THR A N 1
ATOM 2169 C CA . THR A 1 293 ? -10.572 -14.395 13.977 1.00 77.19 293 THR A CA 1
ATOM 2170 C C . THR A 1 293 ? -10.081 -13.569 15.176 1.00 77.19 293 THR A C 1
ATOM 2172 O O . THR A 1 293 ? -10.349 -12.366 15.252 1.00 77.19 293 THR A O 1
ATOM 2175 N N . PRO A 1 294 ? -9.331 -14.172 16.123 1.00 69.06 294 PRO A N 1
ATOM 2176 C CA . PRO A 1 294 ? -8.669 -13.423 17.190 1.00 69.06 294 PRO A CA 1
ATOM 2177 C C . PRO A 1 294 ? -7.687 -12.397 16.602 1.00 69.06 294 PRO A C 1
ATOM 2179 O O . PRO A 1 294 ? -6.688 -12.780 15.997 1.00 69.06 294 PRO A O 1
ATOM 2182 N N . GLY A 1 295 ? -7.966 -11.102 16.780 1.00 63.62 295 GLY A N 1
ATOM 2183 C CA . GLY A 1 295 ? -7.136 -10.006 16.255 1.00 63.62 295 GLY A CA 1
ATOM 2184 C C . GLY A 1 295 ? -7.841 -9.061 15.277 1.00 63.62 295 GLY A C 1
ATOM 2185 O O . GLY A 1 295 ? -7.230 -8.087 14.843 1.00 63.62 295 GLY A O 1
ATOM 2186 N N . THR A 1 296 ? -9.114 -9.299 14.948 1.00 71.31 296 THR A N 1
ATOM 2187 C CA . THR A 1 296 ? -9.977 -8.288 14.323 1.00 71.31 296 THR A CA 1
ATOM 2188 C C . THR A 1 296 ? -11.285 -8.145 15.089 1.00 71.31 296 THR A C 1
ATOM 2190 O O . THR A 1 296 ? -11.936 -9.131 15.430 1.00 71.31 296 THR A O 1
ATOM 2193 N N . ASP A 1 297 ? -11.682 -6.898 15.327 1.00 79.50 297 ASP A N 1
ATOM 2194 C CA . ASP A 1 297 ? -12.930 -6.568 16.020 1.00 79.50 297 ASP A CA 1
ATOM 2195 C C . ASP A 1 297 ? -14.140 -6.513 15.069 1.00 79.50 297 ASP A C 1
ATOM 2197 O O . ASP A 1 297 ? -15.228 -6.092 15.460 1.00 79.50 297 ASP A O 1
ATOM 2201 N N . ILE A 1 298 ? -13.980 -6.940 13.809 1.00 86.25 298 ILE A N 1
ATOM 2202 C CA . ILE A 1 298 ? -15.050 -6.889 12.809 1.00 86.25 298 ILE A CA 1
ATOM 2203 C C . ILE A 1 298 ? -15.992 -8.082 12.988 1.00 86.25 298 ILE A C 1
ATOM 2205 O O . ILE A 1 298 ? -15.648 -9.232 12.696 1.00 86.25 298 ILE A O 1
ATOM 2209 N N . VAL A 1 299 ? -17.226 -7.783 13.397 1.00 85.88 299 VAL A N 1
ATOM 2210 C CA . VAL A 1 299 ? -18.327 -8.745 13.503 1.00 85.88 299 VAL A CA 1
ATOM 2211 C C . VAL A 1 299 ? -19.446 -8.337 12.550 1.00 85.88 299 VAL A C 1
ATOM 2213 O O . VAL A 1 299 ? -20.047 -7.281 12.702 1.00 85.88 299 VAL A O 1
ATOM 2216 N N . ILE A 1 300 ? -19.754 -9.197 11.576 1.00 90.00 300 ILE A N 1
ATOM 2217 C CA . ILE A 1 300 ? -20.756 -8.903 10.535 1.00 90.00 300 ILE A CA 1
ATOM 2218 C C . ILE A 1 300 ? -22.182 -8.860 11.103 1.00 90.00 300 ILE A C 1
ATOM 2220 O O . ILE A 1 300 ? -22.988 -8.013 10.723 1.00 90.00 300 ILE A O 1
ATOM 2224 N N . GLY A 1 301 ? -22.502 -9.766 12.030 1.00 90.75 301 GLY A N 1
ATOM 2225 C CA . GLY A 1 301 ? -23.843 -9.877 12.599 1.00 90.75 301 GLY A CA 1
ATOM 2226 C C . GLY A 1 301 ? -24.885 -10.401 11.603 1.00 90.75 301 GLY A C 1
ATOM 2227 O O . GLY A 1 301 ? -24.564 -11.117 10.658 1.00 90.75 301 GLY A O 1
ATOM 2228 N N . LYS A 1 302 ? -26.163 -10.103 11.859 1.00 94.62 302 LYS A N 1
ATOM 2229 C CA . LYS A 1 302 ? -27.308 -10.597 11.077 1.00 94.62 302 LYS A CA 1
ATOM 2230 C C . LYS A 1 302 ? -27.820 -9.584 10.063 1.00 94.62 302 LYS A C 1
ATOM 2232 O O . LYS A 1 302 ? -28.390 -10.009 9.063 1.00 94.62 302 LYS A O 1
ATOM 2237 N N . LYS A 1 303 ? -27.683 -8.280 10.321 1.00 96.81 303 LYS A N 1
ATOM 2238 C CA . LYS A 1 303 ? -28.140 -7.217 9.414 1.00 96.81 303 LYS A CA 1
ATOM 2239 C C . LYS A 1 303 ? -27.034 -6.195 9.162 1.00 96.81 303 LYS A C 1
ATOM 2241 O O . LYS A 1 303 ? -26.560 -5.564 10.103 1.00 96.81 303 LYS A O 1
ATOM 2246 N N . VAL A 1 304 ? -26.685 -5.993 7.895 1.00 97.94 304 VAL A N 1
ATOM 2247 C CA . VAL A 1 304 ? -25.626 -5.073 7.454 1.00 97.94 304 VAL A CA 1
ATOM 2248 C C . VAL A 1 304 ? -26.233 -3.977 6.585 1.00 97.94 304 VAL A C 1
ATOM 2250 O O . VAL A 1 304 ? -27.020 -4.266 5.684 1.00 97.94 304 VAL A O 1
ATOM 2253 N N . ALA A 1 305 ? -25.846 -2.727 6.828 1.00 98.19 305 ALA A N 1
ATOM 2254 C CA . ALA A 1 305 ? -26.137 -1.611 5.933 1.00 98.19 305 ALA A CA 1
ATOM 2255 C C . ALA A 1 305 ? -24.869 -1.195 5.180 1.00 98.19 305 ALA A C 1
ATOM 2257 O O . ALA A 1 305 ? -23.924 -0.686 5.781 1.00 98.19 305 ALA A O 1
ATOM 2258 N N . VAL A 1 306 ? -24.859 -1.367 3.861 1.00 98.50 306 VAL A N 1
ATOM 2259 C CA . VAL A 1 306 ? -23.791 -0.869 2.986 1.00 98.50 306 VAL A CA 1
ATOM 2260 C C . VAL A 1 306 ? -24.234 0.463 2.403 1.00 98.50 306 VAL A C 1
ATOM 2262 O O . VAL A 1 306 ? -25.209 0.526 1.658 1.00 98.50 306 VAL A O 1
ATOM 2265 N N . ILE A 1 307 ? -23.539 1.544 2.742 1.00 98.25 307 ILE A N 1
ATOM 2266 C CA . ILE A 1 307 ? -23.863 2.889 2.264 1.00 98.25 307 ILE A CA 1
ATOM 2267 C C . ILE A 1 307 ? -23.001 3.188 1.040 1.00 98.25 307 ILE A C 1
ATOM 2269 O O . ILE A 1 307 ? -21.795 3.393 1.166 1.00 98.25 307 ILE A O 1
ATOM 2273 N N . GLY A 1 308 ? -23.607 3.222 -0.145 1.00 96.62 308 GLY A N 1
ATOM 2274 C CA . GLY A 1 308 ? -22.880 3.401 -1.400 1.00 96.62 308 GLY A CA 1
ATOM 2275 C C . GLY A 1 308 ? -23.641 2.867 -2.610 1.00 96.62 308 GLY A C 1
ATOM 2276 O O . GLY A 1 308 ? -24.657 2.195 -2.477 1.00 96.62 308 GLY A O 1
ATOM 2277 N N . GLY A 1 309 ? -23.150 3.193 -3.807 1.00 94.44 309 GLY A N 1
ATOM 2278 C CA . GLY A 1 309 ? -23.766 2.773 -5.075 1.00 94.44 309 GLY A CA 1
ATOM 2279 C C . GLY A 1 309 ? -22.777 2.359 -6.167 1.00 94.44 309 GLY A C 1
ATOM 2280 O O . GLY A 1 309 ? -23.193 2.159 -7.299 1.00 94.44 309 GLY A O 1
ATOM 2281 N N . GLY A 1 310 ? -21.473 2.314 -5.881 1.00 93.69 310 GLY A N 1
ATOM 2282 C CA . GLY A 1 310 ? -20.446 1.907 -6.855 1.00 93.69 310 GLY A CA 1
ATOM 2283 C C . GLY A 1 310 ? -20.131 0.415 -6.801 1.00 93.69 310 GLY A C 1
ATOM 2284 O O . GLY A 1 310 ? -20.635 -0.273 -5.920 1.00 93.69 310 GLY A O 1
ATOM 2285 N N . ASN A 1 311 ? -19.249 -0.052 -7.691 1.00 92.31 311 ASN A N 1
ATOM 2286 C CA . ASN A 1 311 ? -18.781 -1.451 -7.710 1.00 92.31 311 ASN A CA 1
ATOM 2287 C C . ASN A 1 311 ? -18.204 -1.874 -6.349 1.00 92.31 311 ASN A C 1
ATOM 2289 O O . ASN A 1 311 ? -18.539 -2.908 -5.801 1.00 92.31 311 ASN A O 1
ATOM 2293 N N . VAL A 1 312 ? -17.449 -0.987 -5.702 1.00 92.31 312 VAL A N 1
ATOM 2294 C CA . VAL A 1 312 ? -16.947 -1.251 -4.348 1.00 92.31 312 VAL A CA 1
ATOM 2295 C C . VAL A 1 312 ? -18.095 -1.541 -3.371 1.00 92.31 312 VAL A C 1
ATOM 2297 O O . VAL A 1 312 ? -18.007 -2.429 -2.532 1.00 92.31 312 VAL A O 1
ATOM 2300 N N . ALA A 1 313 ? -19.218 -0.830 -3.478 1.00 96.81 313 ALA A N 1
ATOM 2301 C CA . ALA A 1 313 ? -20.367 -1.077 -2.618 1.00 96.81 313 ALA A CA 1
ATOM 2302 C C . ALA A 1 313 ? -21.060 -2.419 -2.947 1.00 96.81 313 ALA A C 1
ATOM 2304 O O . ALA A 1 313 ? -21.552 -3.069 -2.024 1.00 96.81 313 ALA A O 1
ATOM 2305 N N . THR A 1 314 ? -21.063 -2.866 -4.212 1.00 96.69 314 THR A N 1
ATOM 2306 C CA . THR A 1 314 ? -21.561 -4.204 -4.579 1.00 96.69 314 THR A CA 1
ATOM 2307 C C . THR A 1 314 ? -20.659 -5.300 -4.009 1.00 96.69 314 THR A C 1
ATOM 2309 O O . THR A 1 314 ? -21.180 -6.250 -3.425 1.00 96.69 314 THR A O 1
ATOM 2312 N N . ASP A 1 315 ? -19.335 -5.116 -4.032 1.00 95.31 315 ASP A N 1
ATOM 2313 C CA . ASP A 1 315 ? -18.363 -6.047 -3.434 1.00 95.31 315 ASP A CA 1
ATOM 2314 C C . ASP A 1 315 ? -18.610 -6.241 -1.933 1.00 95.31 315 ASP A C 1
ATOM 2316 O O . ASP A 1 315 ? -18.689 -7.370 -1.439 1.00 95.31 315 ASP A O 1
ATOM 2320 N N . ASN A 1 316 ? -18.796 -5.140 -1.195 1.00 97.31 316 ASN A N 1
ATOM 2321 C CA . ASN A 1 316 ? -19.099 -5.182 0.240 1.00 97.31 316 ASN A CA 1
ATOM 2322 C C . ASN A 1 316 ? -20.439 -5.872 0.516 1.00 97.31 316 ASN A C 1
ATOM 2324 O O . ASN A 1 316 ? -20.551 -6.657 1.465 1.00 97.31 316 ASN A O 1
ATOM 2328 N N . ALA A 1 317 ? -21.454 -5.581 -0.302 1.00 97.62 317 ALA A N 1
ATOM 2329 C CA . ALA A 1 317 ? -22.789 -6.130 -0.133 1.00 97.62 317 ALA A CA 1
ATOM 2330 C C . ALA A 1 317 ? -22.815 -7.645 -0.370 1.00 97.62 317 ALA A C 1
ATOM 2332 O O . ALA A 1 317 ? -23.291 -8.391 0.486 1.00 97.62 317 ALA A O 1
ATOM 2333 N N . ARG A 1 318 ? -22.248 -8.107 -1.487 1.00 95.00 318 ARG A N 1
ATOM 2334 C CA . ARG A 1 318 ? -22.163 -9.531 -1.848 1.00 95.00 318 ARG A CA 1
ATOM 2335 C C . ARG A 1 318 ? -21.286 -10.308 -0.872 1.00 95.00 318 ARG A C 1
ATOM 2337 O O . ARG A 1 318 ? -21.698 -11.351 -0.370 1.00 95.00 318 ARG A O 1
ATOM 2344 N N . SER A 1 319 ? -20.141 -9.747 -0.479 1.00 95.38 319 SER A N 1
ATOM 2345 C CA . SER A 1 319 ? -19.285 -10.349 0.553 1.00 95.38 319 SER A CA 1
ATOM 2346 C C . SER A 1 319 ? -20.041 -10.531 1.871 1.00 95.38 319 SER A C 1
ATOM 2348 O O . SER A 1 319 ? -20.035 -11.615 2.448 1.00 95.38 319 SER A O 1
ATOM 2350 N N . SER A 1 320 ? -20.776 -9.510 2.320 1.00 96.12 320 SER A N 1
ATOM 2351 C CA . SER A 1 320 ? -21.600 -9.594 3.533 1.00 96.12 320 SER A CA 1
ATOM 2352 C C . SER A 1 320 ? -22.735 -10.626 3.416 1.00 96.12 320 SER A C 1
ATOM 2354 O O . SER A 1 320 ? -23.025 -11.324 4.390 1.00 96.12 320 SER A O 1
ATOM 2356 N N . ARG A 1 321 ? -23.352 -10.778 2.232 1.00 94.56 321 ARG A N 1
ATOM 2357 C CA . ARG A 1 321 ? -24.359 -11.824 1.964 1.00 94.56 321 ARG A CA 1
ATOM 2358 C C . ARG A 1 321 ? -23.788 -13.232 2.094 1.00 94.56 321 ARG A C 1
ATOM 2360 O O . ARG A 1 321 ? -24.449 -14.073 2.698 1.00 94.56 321 ARG A O 1
ATOM 2367 N N . ARG A 1 322 ? -22.568 -13.472 1.604 1.00 91.94 322 ARG A N 1
ATOM 2368 C CA . ARG A 1 322 ? -21.863 -14.770 1.694 1.00 91.94 322 ARG A CA 1
ATOM 2369 C C . ARG A 1 322 ? -21.474 -15.153 3.121 1.00 91.94 322 ARG A C 1
ATOM 2371 O O . ARG A 1 322 ? -21.329 -16.326 3.434 1.00 91.94 322 ARG A O 1
ATOM 2378 N N . PHE A 1 323 ? -21.387 -14.179 4.026 1.00 92.19 323 PHE A N 1
ATOM 2379 C CA . PHE A 1 323 ? -21.301 -14.434 5.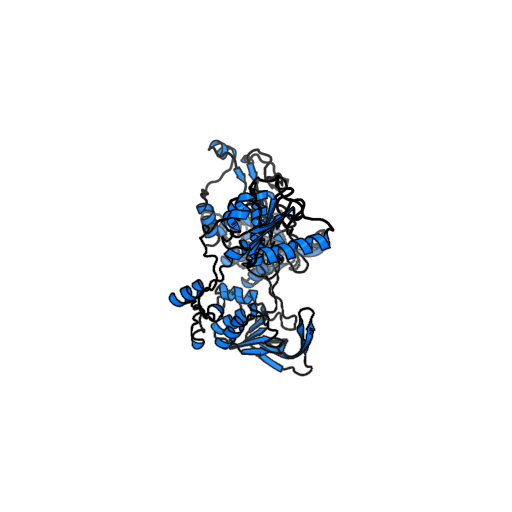469 1.00 92.19 323 PHE A CA 1
ATOM 2380 C C . PHE A 1 323 ? -22.669 -14.667 6.141 1.00 92.19 323 PHE A C 1
ATOM 2382 O O . PHE A 1 323 ? -22.750 -14.786 7.363 1.00 92.19 323 PHE A O 1
ATOM 2389 N N . GLY A 1 324 ? -23.756 -14.742 5.367 1.00 92.12 324 GLY A N 1
ATOM 2390 C CA . GLY A 1 324 ? -25.102 -15.059 5.844 1.00 92.12 324 GLY A CA 1
ATOM 2391 C C . GLY A 1 324 ? -25.907 -13.867 6.369 1.00 92.12 324 GLY A C 1
ATOM 2392 O O . GLY A 1 324 ? -27.020 -14.062 6.863 1.00 92.12 324 GLY A O 1
ATOM 2393 N N . ALA A 1 325 ? -25.401 -12.636 6.267 1.00 95.19 325 ALA A N 1
ATOM 2394 C CA . ALA A 1 325 ? -26.113 -11.457 6.755 1.00 95.19 325 ALA A CA 1
ATOM 2395 C C . ALA A 1 325 ? -27.217 -11.006 5.794 1.00 95.19 325 ALA A C 1
ATOM 2397 O O . ALA A 1 325 ? -27.053 -11.072 4.580 1.00 95.19 325 ALA A O 1
ATOM 2398 N N . ALA A 1 326 ? -28.330 -10.486 6.308 1.00 97.38 326 ALA A N 1
ATOM 2399 C CA . ALA A 1 326 ? -29.286 -9.718 5.517 1.00 97.38 326 ALA A CA 1
ATOM 2400 C C . ALA A 1 326 ? -28.682 -8.341 5.203 1.00 97.38 326 ALA A C 1
ATOM 2402 O O . ALA A 1 326 ? -28.310 -7.608 6.121 1.00 97.38 326 ALA A O 1
ATOM 2403 N N . VAL A 1 327 ? -28.567 -7.994 3.921 1.00 98.31 327 VAL A N 1
ATOM 2404 C CA . VAL A 1 327 ? -27.842 -6.793 3.489 1.00 98.31 327 VAL A CA 1
ATOM 2405 C C . VAL A 1 327 ? -28.791 -5.793 2.851 1.00 98.31 327 VAL A C 1
ATOM 2407 O O . VAL A 1 327 ? -29.450 -6.109 1.862 1.00 98.31 327 VAL A O 1
ATOM 2410 N N . ASP A 1 328 ? -28.790 -4.578 3.390 1.00 98.44 328 ASP A N 1
ATOM 2411 C CA . ASP A 1 328 ? -29.384 -3.399 2.771 1.00 98.44 328 ASP A CA 1
ATOM 2412 C C . ASP A 1 328 ? -28.271 -2.581 2.104 1.00 98.44 328 ASP A C 1
ATOM 2414 O O . ASP A 1 328 ? -27.415 -2.013 2.785 1.00 98.44 328 ASP A O 1
ATOM 2418 N N . MET A 1 329 ? -28.286 -2.493 0.776 1.00 98.38 329 MET A N 1
ATOM 2419 C CA . MET A 1 329 ? -27.416 -1.583 0.032 1.00 98.38 329 MET A CA 1
ATOM 2420 C C . MET A 1 329 ? -28.166 -0.272 -0.189 1.00 98.38 329 MET A C 1
ATOM 2422 O O . MET A 1 329 ? -29.153 -0.216 -0.923 1.00 98.38 329 MET A O 1
ATOM 2426 N N . VAL A 1 330 ? -27.732 0.780 0.493 1.00 98.31 330 VAL A N 1
ATOM 2427 C CA . VAL A 1 330 ? -28.448 2.051 0.585 1.00 98.31 330 VAL A CA 1
ATOM 2428 C C . VAL A 1 330 ? -27.787 3.086 -0.313 1.00 98.31 330 VAL A C 1
ATOM 2430 O O . VAL A 1 330 ? -26.630 3.466 -0.107 1.00 98.31 330 VAL A O 1
ATOM 2433 N N . TYR A 1 331 ? -28.552 3.592 -1.279 1.00 97.44 331 TYR A N 1
ATOM 2434 C CA . TYR A 1 331 ? -28.100 4.596 -2.227 1.00 97.44 331 TYR A CA 1
ATOM 2435 C C . TYR A 1 331 ? -29.012 5.823 -2.221 1.00 97.44 331 TYR A C 1
ATOM 2437 O O . TYR A 1 331 ? -30.235 5.741 -2.280 1.00 97.44 331 TYR A O 1
ATOM 2445 N N . ARG A 1 332 ? -28.393 7.005 -2.192 1.00 95.75 332 ARG A N 1
ATOM 2446 C CA . ARG A 1 332 ? -29.085 8.297 -2.062 1.00 95.75 332 ARG A CA 1
ATOM 2447 C C . ARG A 1 332 ? -29.781 8.796 -3.334 1.00 95.75 332 ARG A C 1
ATOM 2449 O O . ARG A 1 332 ? -30.394 9.856 -3.298 1.00 95.75 332 ARG A O 1
ATOM 2456 N N . ARG A 1 333 ? -29.664 8.074 -4.451 1.00 95.06 333 ARG A N 1
ATOM 2457 C CA . ARG A 1 333 ? -30.295 8.387 -5.750 1.00 95.06 333 ARG A CA 1
ATOM 2458 C C . ARG A 1 333 ? -31.050 7.163 -6.277 1.00 95.06 333 ARG A C 1
ATOM 2460 O O . ARG A 1 333 ? -31.188 6.190 -5.532 1.00 95.06 333 ARG A O 1
ATOM 2467 N N . THR A 1 334 ? -31.555 7.209 -7.508 1.00 94.62 334 THR A N 1
ATOM 2468 C CA . THR A 1 334 ? -32.216 6.053 -8.130 1.00 94.62 334 THR A CA 1
ATOM 2469 C C . THR A 1 334 ? -31.194 5.123 -8.788 1.00 94.62 334 THR A C 1
ATOM 2471 O O . THR A 1 334 ? -29.986 5.377 -8.753 1.00 94.62 334 THR A O 1
ATOM 2474 N N . ARG A 1 335 ? -31.676 4.005 -9.342 1.00 93.50 335 ARG A N 1
ATOM 2475 C CA . ARG A 1 335 ? -30.844 3.003 -10.024 1.00 93.50 335 ARG A CA 1
ATOM 2476 C C . ARG A 1 335 ? -30.123 3.600 -11.231 1.00 93.50 335 ARG A C 1
ATOM 2478 O O . ARG A 1 335 ? -28.973 3.270 -11.474 1.00 93.50 335 ARG A O 1
ATOM 2485 N N . GLU A 1 336 ? -30.777 4.505 -11.947 1.00 90.88 336 GLU A N 1
ATOM 2486 C CA . GLU A 1 336 ? -30.273 5.131 -13.170 1.00 90.88 336 GLU A CA 1
ATOM 2487 C C . GLU A 1 336 ? -29.003 5.958 -12.928 1.00 90.88 336 GLU A C 1
ATOM 2489 O O . GLU A 1 336 ? -28.145 6.038 -13.802 1.00 90.88 336 GLU A O 1
ATOM 2494 N N . GLU A 1 337 ? -28.843 6.546 -11.736 1.00 91.69 337 GLU A N 1
ATOM 2495 C CA . GLU A 1 337 ? -27.615 7.259 -11.364 1.00 91.69 337 GLU A CA 1
ATOM 2496 C C . GLU A 1 337 ? -26.618 6.397 -10.580 1.00 91.69 337 GLU A C 1
ATOM 2498 O O . GLU A 1 337 ? -25.650 6.936 -10.026 1.00 91.69 337 GLU A O 1
ATOM 2503 N N . MET A 1 338 ? -26.855 5.093 -10.440 1.00 92.00 338 MET A N 1
ATOM 2504 C CA . MET A 1 338 ? -25.965 4.194 -9.713 1.00 92.00 338 MET A CA 1
ATOM 2505 C C . MET A 1 338 ? -24.673 3.987 -10.526 1.00 92.00 338 MET A C 1
ATOM 2507 O O . MET A 1 338 ? -24.742 3.613 -11.691 1.00 92.00 338 MET A O 1
ATOM 2511 N N . PRO A 1 339 ? -23.482 4.280 -9.964 1.00 91.00 339 PRO A N 1
ATOM 2512 C CA . PRO A 1 339 ? -22.228 4.154 -10.707 1.00 91.00 339 PRO A CA 1
ATOM 2513 C C . PRO A 1 339 ? -21.738 2.712 -10.871 1.00 91.00 339 PRO A C 1
ATOM 2515 O O . PRO A 1 339 ? -20.795 2.496 -11.630 1.00 91.00 339 PRO A O 1
ATOM 2518 N N . ALA A 1 340 ? -22.305 1.752 -10.135 1.00 93.25 340 ALA A N 1
ATOM 2519 C CA . ALA A 1 340 ? -21.986 0.345 -10.319 1.00 93.25 340 ALA A CA 1
ATOM 2520 C C . ALA A 1 340 ? -22.392 -0.132 -11.718 1.00 93.25 340 ALA A C 1
ATOM 2522 O O . ALA A 1 340 ? -23.356 0.362 -12.304 1.00 93.25 340 ALA A O 1
ATOM 2523 N N . ARG A 1 341 ? -21.658 -1.109 -12.246 1.00 91.25 341 ARG A N 1
ATOM 2524 C CA . ARG A 1 341 ? -22.014 -1.738 -13.515 1.00 91.25 341 ARG A CA 1
ATOM 2525 C C . ARG A 1 341 ? -23.303 -2.552 -13.363 1.00 91.25 341 ARG A C 1
ATOM 2527 O O . ARG A 1 341 ? -23.589 -3.096 -12.301 1.00 91.25 341 ARG A O 1
ATOM 2534 N N . GLU A 1 342 ? -24.074 -2.643 -14.440 1.00 91.69 342 GLU A N 1
ATOM 2535 C CA . GLU A 1 342 ? -25.389 -3.296 -14.425 1.00 91.69 342 GLU A CA 1
ATOM 2536 C C . GLU A 1 342 ? -25.317 -4.796 -14.083 1.00 91.69 342 GLU A C 1
ATOM 2538 O O . GLU A 1 342 ? -26.187 -5.314 -13.385 1.00 91.69 342 GLU A O 1
ATOM 2543 N N . ASP A 1 343 ? -24.258 -5.481 -14.520 1.00 87.56 343 ASP A N 1
ATOM 2544 C CA . ASP A 1 343 ? -23.955 -6.873 -14.171 1.00 87.56 343 ASP A CA 1
ATOM 2545 C C . ASP A 1 343 ? -23.701 -7.052 -12.665 1.00 87.56 343 ASP A C 1
ATOM 2547 O O . ASP A 1 343 ? -24.249 -7.972 -12.057 1.00 87.56 343 ASP A O 1
ATOM 2551 N N . GLU A 1 344 ? -22.968 -6.132 -12.034 1.00 92.62 344 GLU A N 1
ATOM 2552 C CA . GLU A 1 344 ? -22.750 -6.140 -10.579 1.00 92.62 344 GLU A CA 1
ATOM 2553 C C . GLU A 1 344 ? -24.036 -5.868 -9.788 1.00 92.62 344 GLU A C 1
ATOM 2555 O O . GLU A 1 344 ? -24.320 -6.532 -8.786 1.00 92.62 344 GLU A O 1
ATOM 2560 N N . ILE A 1 345 ? -24.859 -4.922 -10.256 1.00 94.75 345 ILE A N 1
ATOM 2561 C CA . ILE A 1 345 ? -26.171 -4.625 -9.660 1.00 94.75 345 ILE A CA 1
ATOM 2562 C C . ILE A 1 345 ? -27.068 -5.864 -9.728 1.00 94.75 345 ILE A C 1
ATOM 2564 O O . ILE A 1 345 ? -27.710 -6.219 -8.735 1.00 94.75 345 ILE A O 1
ATOM 2568 N N . GLN A 1 346 ? -27.107 -6.538 -10.880 1.00 91.44 346 GLN A N 1
ATOM 2569 C CA . GLN A 1 346 ? -27.890 -7.757 -11.046 1.00 91.44 346 GLN A CA 1
ATOM 2570 C C . GLN A 1 346 ? -27.360 -8.889 -10.157 1.00 91.44 346 GLN A C 1
ATOM 2572 O O . GLN A 1 346 ? -28.157 -9.560 -9.507 1.00 91.44 346 GLN A O 1
ATOM 2577 N N . GLY A 1 347 ? -26.038 -9.044 -10.031 1.00 91.31 347 GLY A N 1
ATOM 2578 C CA . GLY A 1 347 ? -25.422 -10.003 -9.111 1.00 91.31 347 GLY A CA 1
ATOM 2579 C C . GLY A 1 347 ? -25.825 -9.783 -7.648 1.00 91.31 347 GLY A C 1
A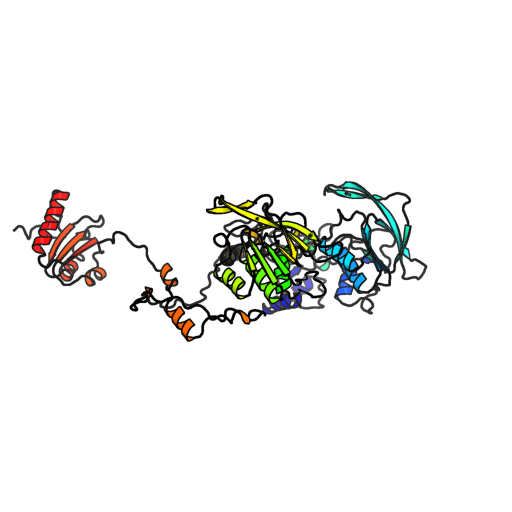TOM 2580 O O . GLY A 1 347 ? -26.134 -10.743 -6.943 1.00 91.31 347 GLY A O 1
ATOM 2581 N N . CYS A 1 348 ? -25.908 -8.527 -7.198 1.00 94.88 348 CYS A N 1
ATOM 2582 C CA . CYS A 1 348 ? -26.456 -8.189 -5.882 1.00 94.88 348 CYS A CA 1
ATOM 2583 C C . CYS A 1 348 ? -27.914 -8.647 -5.722 1.00 94.88 348 CYS A C 1
ATOM 2585 O O . CYS A 1 348 ? -28.257 -9.242 -4.700 1.00 94.88 348 CYS A O 1
ATOM 2587 N N . ILE A 1 349 ? -28.769 -8.377 -6.713 1.00 94.31 349 ILE A N 1
ATOM 2588 C CA . ILE A 1 349 ? -30.187 -8.774 -6.686 1.00 94.31 349 ILE A CA 1
ATOM 2589 C C . ILE A 1 349 ? -30.313 -10.301 -6.625 1.00 94.31 349 ILE A C 1
ATOM 2591 O O . ILE A 1 349 ? -31.065 -10.816 -5.797 1.00 94.31 349 ILE A O 1
ATOM 2595 N N . ASP A 1 350 ? -29.550 -11.010 -7.455 1.00 91.50 350 ASP A N 1
ATOM 2596 C CA . ASP A 1 350 ? -29.532 -12.472 -7.524 1.00 91.50 350 ASP A CA 1
ATOM 2597 C C . ASP A 1 350 ? -29.140 -13.103 -6.174 1.00 91.50 350 ASP A C 1
ATOM 2599 O O . ASP A 1 350 ? -29.764 -14.063 -5.731 1.00 91.50 350 ASP A O 1
ATOM 2603 N N . GLU A 1 351 ? -28.152 -12.535 -5.473 1.00 92.50 351 GLU A N 1
ATOM 2604 C CA . GLU A 1 351 ? -27.700 -12.997 -4.146 1.00 92.50 351 GLU A CA 1
ATOM 2605 C C . GLU A 1 351 ? -28.617 -12.530 -2.984 1.00 92.50 351 GLU A C 1
ATOM 2607 O O . GLU A 1 351 ? -28.376 -12.812 -1.799 1.00 92.50 351 GLU A O 1
ATOM 2612 N N . GLY A 1 352 ? -29.702 -11.816 -3.299 1.00 94.00 352 GLY A N 1
ATOM 2613 C CA . GLY A 1 352 ? -30.702 -11.353 -2.336 1.00 94.00 352 GLY A CA 1
ATOM 2614 C C . GLY A 1 352 ? -30.282 -10.118 -1.534 1.00 94.00 352 GLY A C 1
ATOM 2615 O O . GLY A 1 352 ? -30.742 -9.938 -0.405 1.00 94.00 352 GLY A O 1
ATOM 2616 N N . VAL A 1 353 ? -29.400 -9.274 -2.076 1.00 97.19 353 VAL A N 1
ATOM 2617 C CA . VAL A 1 353 ? -29.126 -7.938 -1.526 1.00 97.19 353 VAL A CA 1
ATOM 2618 C C . VAL A 1 353 ? -30.353 -7.051 -1.740 1.00 97.19 353 VAL A C 1
ATOM 2620 O O . VAL A 1 353 ? -30.856 -6.910 -2.855 1.00 97.19 353 VAL A O 1
ATOM 2623 N N . ASN A 1 354 ? -30.817 -6.396 -0.679 1.00 97.94 354 ASN A N 1
ATOM 2624 C CA . ASN A 1 354 ? -31.915 -5.445 -0.761 1.00 97.94 354 ASN A CA 1
ATOM 2625 C C . ASN A 1 354 ? -31.395 -4.063 -1.184 1.00 97.94 354 ASN A C 1
ATOM 2627 O O . ASN A 1 354 ? -30.792 -3.341 -0.385 1.00 97.94 354 ASN A O 1
ATOM 2631 N N . LEU A 1 355 ? -31.625 -3.686 -2.443 1.00 97.94 355 LEU A N 1
ATOM 2632 C CA . LEU A 1 355 ? -31.250 -2.370 -2.966 1.00 97.94 355 LEU A CA 1
ATOM 2633 C C . LEU A 1 355 ? -32.279 -1.315 -2.544 1.00 97.94 355 LEU A C 1
ATOM 2635 O O . LEU A 1 355 ? -33.450 -1.371 -2.923 1.00 97.94 355 LEU A O 1
ATOM 2639 N N . ARG A 1 356 ? -31.837 -0.322 -1.772 1.00 97.88 356 ARG A N 1
ATOM 2640 C CA . ARG A 1 356 ? -32.687 0.735 -1.221 1.00 97.88 356 ARG A CA 1
ATOM 2641 C C . ARG A 1 356 ? -32.270 2.092 -1.770 1.00 97.88 356 ARG A C 1
ATOM 2643 O O . ARG A 1 356 ? -31.284 2.684 -1.336 1.00 97.88 356 ARG A O 1
ATOM 2650 N N . PHE A 1 357 ? -33.054 2.583 -2.718 1.00 97.62 357 PHE A N 1
ATOM 2651 C CA . PHE A 1 357 ? -32.833 3.864 -3.384 1.00 97.62 357 PHE A CA 1
ATOM 2652 C C . PHE A 1 357 ? -33.428 5.038 -2.607 1.00 97.62 357 PHE A C 1
ATOM 2654 O O . PHE A 1 357 ? -34.309 4.860 -1.764 1.00 97.62 357 PHE A O 1
ATOM 2661 N N . LEU A 1 358 ? -32.981 6.247 -2.956 1.00 97.38 358 LEU A N 1
ATOM 2662 C CA . LEU A 1 358 ? -33.486 7.508 -2.410 1.00 97.38 358 LEU A CA 1
ATOM 2663 C C . LEU A 1 358 ? -33.448 7.568 -0.873 1.00 97.38 358 LEU A C 1
ATOM 2665 O O . LEU A 1 358 ? -34.346 8.112 -0.230 1.00 97.38 358 LEU A O 1
ATOM 2669 N N . LEU A 1 359 ? -32.391 7.019 -0.276 1.00 97.38 359 LEU A N 1
ATOM 2670 C CA . LEU A 1 359 ? -32.156 7.047 1.166 1.00 97.38 359 LEU A CA 1
ATOM 2671 C C . LEU A 1 359 ? -30.711 7.444 1.459 1.00 97.38 359 LEU A C 1
ATOM 2673 O O . LEU A 1 359 ? -29.784 6.980 0.797 1.00 97.38 359 LEU A O 1
ATOM 2677 N N . ALA A 1 360 ? -30.505 8.284 2.471 1.00 96.69 360 ALA A N 1
ATOM 2678 C CA . ALA A 1 360 ? -29.168 8.568 2.985 1.00 96.69 360 ALA A CA 1
ATOM 2679 C C . ALA A 1 360 ? -29.159 8.589 4.520 1.00 96.69 360 ALA A C 1
ATOM 2681 O O . ALA A 1 360 ? -30.146 9.013 5.130 1.00 96.69 360 ALA A O 1
ATOM 2682 N N . PRO A 1 361 ? -28.070 8.129 5.157 1.00 97.00 361 PRO A N 1
ATOM 2683 C CA . PRO A 1 361 ? -27.935 8.192 6.604 1.00 97.00 361 PRO A CA 1
ATOM 2684 C C . PRO A 1 361 ? -27.745 9.634 7.092 1.00 97.00 361 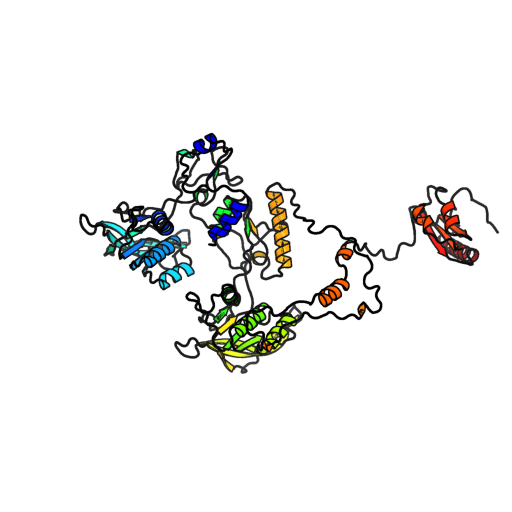PRO A C 1
ATOM 2686 O O . PRO A 1 361 ? -27.111 10.454 6.430 1.00 97.00 361 PRO A O 1
ATOM 2689 N N . LYS A 1 362 ? -28.285 9.929 8.277 1.00 96.25 362 LYS A N 1
ATOM 2690 C CA . LYS A 1 362 ? -28.190 11.228 8.966 1.00 96.25 362 LYS A CA 1
ATOM 2691 C C . LYS A 1 362 ? -27.380 11.157 10.253 1.00 96.25 362 LYS A C 1
ATOM 2693 O O . LYS A 1 362 ? -26.687 12.110 10.589 1.00 96.25 362 LYS A O 1
ATOM 2698 N N . LYS A 1 363 ? -27.517 10.054 10.986 1.00 96.62 363 LYS A N 1
ATOM 2699 C CA . LYS A 1 363 ? -26.770 9.757 12.211 1.00 96.62 363 LYS A CA 1
ATOM 2700 C C . LYS A 1 363 ? -26.786 8.258 12.491 1.00 96.62 363 LYS A C 1
ATOM 2702 O O . LYS A 1 363 ? -27.731 7.568 12.094 1.00 96.62 363 LYS A O 1
ATOM 2707 N N . ILE A 1 364 ? -25.770 7.789 13.199 1.00 96.81 364 ILE A N 1
ATOM 2708 C CA . ILE A 1 364 ? -25.639 6.424 13.700 1.00 96.81 364 ILE A CA 1
ATOM 2709 C C . ILE A 1 364 ? -25.389 6.508 15.205 1.00 96.81 364 ILE A C 1
ATOM 2711 O O . ILE A 1 364 ? -24.588 7.306 15.683 1.00 96.81 364 ILE A O 1
ATOM 2715 N N . GLU A 1 365 ? -26.107 5.702 15.970 1.00 95.31 365 GLU A N 1
ATOM 2716 C CA . GLU A 1 365 ? -26.010 5.657 17.427 1.00 95.31 365 GLU A CA 1
ATOM 2717 C C . GLU A 1 365 ? -25.914 4.199 17.879 1.00 95.31 365 GLU A C 1
ATOM 2719 O O . GLU A 1 365 ? -26.300 3.286 17.149 1.00 95.31 365 GLU A O 1
ATOM 2724 N N . LEU A 1 366 ? -25.424 3.953 19.094 1.00 92.12 366 LEU A N 1
ATOM 2725 C CA . LEU A 1 366 ? -25.615 2.642 19.712 1.00 92.12 366 LEU A CA 1
ATOM 2726 C C . LEU A 1 366 ? -27.099 2.476 20.043 1.00 92.12 366 LEU A C 1
ATOM 2728 O O . LEU A 1 366 ? -27.730 3.397 20.561 1.00 92.12 366 LEU A O 1
ATOM 2732 N N . ASN A 1 367 ? -27.655 1.302 19.750 1.00 85.31 367 ASN A N 1
ATOM 2733 C CA . ASN A 1 367 ? -29.059 1.003 20.026 1.00 85.31 367 ASN A CA 1
ATOM 2734 C C . ASN A 1 367 ? -29.368 1.141 21.527 1.00 85.31 367 ASN A C 1
ATOM 2736 O O . ASN A 1 367 ? -30.352 1.768 21.920 1.00 85.31 367 ASN A O 1
ATOM 2740 N N . GLU A 1 368 ? -28.470 0.607 22.358 1.00 80.94 368 GLU A N 1
ATOM 2741 C CA . GLU A 1 368 ? -28.514 0.689 23.816 1.00 80.94 368 GLU A CA 1
ATOM 2742 C C . GLU A 1 368 ? -27.093 0.856 24.375 1.00 80.94 368 GLU A C 1
ATOM 2744 O O . GLU A 1 368 ? -26.109 0.456 23.746 1.00 80.94 368 GLU A O 1
ATOM 2749 N N . SER A 1 369 ? -26.968 1.438 25.571 1.00 67.62 369 SER A N 1
ATOM 2750 C CA . SER A 1 369 ? -25.670 1.655 26.224 1.00 67.62 369 SER A CA 1
ATOM 2751 C C . SER A 1 369 ? -24.947 0.326 26.472 1.00 67.62 369 SER A C 1
ATOM 2753 O O . SER A 1 369 ? -25.443 -0.520 27.209 1.00 67.62 369 SER A O 1
ATOM 2755 N N . GLY A 1 370 ? -23.756 0.162 25.889 1.00 63.53 370 GLY A N 1
ATOM 2756 C CA . GLY A 1 370 ? -22.960 -1.069 25.985 1.00 63.53 370 GLY A CA 1
ATOM 2757 C C . GLY A 1 370 ? -23.347 -2.168 24.986 1.00 63.53 370 GLY A C 1
ATOM 2758 O O . GLY A 1 370 ? -22.758 -3.245 25.026 1.00 63.53 370 GLY A O 1
ATOM 2759 N N . SER A 1 371 ? -24.307 -1.915 24.090 1.00 73.81 371 SER A N 1
ATOM 2760 C CA . SER A 1 371 ? -24.625 -2.806 22.970 1.00 73.81 371 SER A CA 1
ATOM 2761 C C . SER A 1 371 ? -23.646 -2.603 21.814 1.00 73.81 371 SER A C 1
ATOM 2763 O O . SER A 1 371 ? -23.215 -1.483 21.554 1.00 73.81 371 SER A O 1
ATOM 2765 N N . SER A 1 372 ? -23.340 -3.676 21.082 1.00 75.88 372 SER A N 1
ATOM 2766 C CA . SER A 1 372 ? -22.638 -3.615 19.794 1.00 75.88 372 SER A CA 1
ATOM 2767 C C . SER A 1 372 ? -23.582 -3.336 18.617 1.00 75.88 372 SER A C 1
ATOM 2769 O O . SER A 1 372 ? -23.126 -3.073 17.507 1.00 75.88 372 SER A O 1
ATOM 2771 N N . ARG A 1 373 ? -24.905 -3.376 18.834 1.00 87.94 373 ARG A N 1
ATOM 2772 C CA . ARG A 1 373 ? -25.891 -3.091 17.784 1.00 87.94 373 ARG A CA 1
ATOM 2773 C C . ARG A 1 373 ? -26.028 -1.594 17.565 1.00 87.94 373 ARG A C 1
ATOM 2775 O O . ARG A 1 373 ? -26.135 -0.818 18.517 1.00 87.94 373 ARG A O 1
ATOM 2782 N N . LEU A 1 374 ? -26.109 -1.212 16.302 1.00 94.44 374 LEU A N 1
ATOM 2783 C CA . LEU A 1 374 ? -26.250 0.162 15.857 1.00 94.44 374 LEU A CA 1
ATOM 2784 C C . LEU A 1 374 ? -27.712 0.477 15.557 1.00 94.44 374 LEU A C 1
ATOM 2786 O O . LEU A 1 374 ? -28.486 -0.384 15.140 1.00 94.44 374 LEU A O 1
ATOM 2790 N N . ARG A 1 375 ? -28.075 1.741 15.735 1.00 96.00 375 ARG A N 1
ATOM 2791 C CA . ARG A 1 375 ? -29.305 2.346 15.243 1.00 96.00 375 ARG A CA 1
ATOM 2792 C C . ARG A 1 375 ? -28.935 3.432 14.248 1.00 96.00 375 ARG A C 1
ATOM 2794 O O . ARG A 1 375 ? -28.324 4.435 14.609 1.00 96.00 375 ARG A O 1
ATOM 2801 N N . ILE A 1 376 ? -29.322 3.236 12.998 1.00 97.12 376 ILE A N 1
ATOM 2802 C CA . ILE A 1 376 ? -29.091 4.179 11.909 1.00 97.12 376 ILE A CA 1
ATOM 2803 C C . ILE A 1 376 ? -30.371 4.973 11.650 1.00 97.12 376 ILE A C 1
ATOM 2805 O O . ILE A 1 376 ? -31.460 4.409 11.555 1.00 97.12 376 ILE A O 1
ATOM 2809 N N . THR A 1 377 ? -30.252 6.298 11.574 1.00 97.69 377 THR A N 1
ATOM 2810 C CA . THR A 1 377 ? -31.342 7.189 11.155 1.00 97.69 377 THR A CA 1
ATOM 2811 C C . THR A 1 377 ? -31.153 7.530 9.687 1.00 97.69 377 THR A C 1
ATOM 2813 O O . THR A 1 377 ? -30.136 8.124 9.327 1.00 97.69 377 THR A O 1
ATOM 2816 N N . TYR A 1 378 ? -32.129 7.192 8.853 1.00 98.06 378 TYR A N 1
ATOM 2817 C CA . TYR A 1 378 ? -32.165 7.560 7.441 1.00 98.06 378 TYR A CA 1
ATOM 2818 C C . TYR A 1 378 ? -33.098 8.741 7.216 1.00 98.06 378 TYR A C 1
ATOM 2820 O O . TYR A 1 378 ? -34.086 8.885 7.929 1.00 98.06 378 TYR A O 1
ATOM 2828 N N . ALA A 1 379 ? -32.825 9.528 6.180 1.00 97.31 379 ALA A N 1
ATOM 2829 C CA . ALA A 1 379 ? -33.780 10.451 5.577 1.00 97.31 379 ALA A CA 1
ATOM 2830 C C . ALA A 1 379 ? -34.079 10.021 4.135 1.00 97.31 379 ALA A C 1
ATOM 2832 O O . ALA A 1 379 ? -33.205 9.481 3.443 1.00 97.31 379 ALA A O 1
ATOM 2833 N N . LYS A 1 380 ? -35.311 10.267 3.679 1.00 97.69 380 LYS A N 1
ATOM 2834 C CA . LYS A 1 380 ? -35.686 10.086 2.275 1.00 97.69 380 LYS A CA 1
ATOM 2835 C C . LYS A 1 380 ? -35.111 11.210 1.430 1.00 97.69 380 LYS A C 1
ATOM 2837 O O . LYS A 1 380 ? -35.025 12.358 1.863 1.00 97.69 380 LYS A O 1
ATOM 2842 N N . MET A 1 381 ? -34.738 10.850 0.215 1.00 97.19 381 MET A N 1
ATOM 2843 C CA . MET A 1 381 ? -34.170 11.743 -0.779 1.00 97.19 381 MET A CA 1
ATOM 2844 C C . MET A 1 381 ? -35.130 11.873 -1.962 1.00 97.19 381 MET A C 1
ATOM 2846 O O . MET A 1 381 ? -35.909 10.970 -2.260 1.00 97.19 381 MET A O 1
ATOM 2850 N N . GLU A 1 382 ? -35.037 12.982 -2.672 1.00 95.50 382 GLU A N 1
ATOM 2851 C CA . GLU A 1 382 ? -35.588 13.179 -4.005 1.00 95.50 382 GLU A CA 1
ATOM 2852 C C . GLU A 1 382 ? -34.484 13.654 -4.953 1.00 95.50 382 GLU A C 1
ATOM 2854 O O . GLU A 1 382 ? -33.420 14.116 -4.530 1.00 95.50 382 GLU A O 1
ATOM 2859 N N . LEU A 1 383 ? -34.710 13.505 -6.256 1.00 95.00 383 LEU A N 1
ATOM 2860 C CA . LEU A 1 383 ? -33.756 13.966 -7.255 1.00 95.00 383 LEU A CA 1
ATOM 2861 C C . LEU A 1 383 ? -33.972 15.458 -7.525 1.00 95.00 383 LEU A C 1
ATOM 2863 O O . LEU A 1 383 ? -35.020 15.864 -8.023 1.00 95.00 383 LEU A O 1
ATOM 2867 N N . GLY A 1 384 ? -32.954 16.263 -7.246 1.00 91.75 384 GLY A N 1
ATOM 2868 C CA . GLY A 1 384 ? -32.857 17.660 -7.650 1.00 91.75 384 GLY A CA 1
ATOM 2869 C C . GLY A 1 384 ? -32.289 17.824 -9.061 1.00 91.75 384 GLY A C 1
ATOM 2870 O O . GLY A 1 384 ? -32.351 16.917 -9.898 1.00 91.75 384 GLY A O 1
ATOM 2871 N N . GLU A 1 385 ? -31.722 18.997 -9.327 1.00 89.31 385 GLU A N 1
ATOM 2872 C CA . GLU A 1 385 ? -31.109 19.317 -10.619 1.00 89.31 385 GLU A CA 1
ATOM 2873 C C . GLU A 1 385 ? -29.848 18.472 -10.899 1.00 89.31 385 GLU A C 1
ATOM 2875 O O . GLU A 1 385 ? -29.128 18.108 -9.956 1.00 89.31 385 GLU A O 1
ATOM 2880 N N . PRO A 1 386 ? -29.555 18.156 -12.174 1.00 88.62 386 PRO A N 1
ATOM 2881 C CA . PRO A 1 386 ? -28.277 17.589 -12.595 1.00 88.62 386 PRO A CA 1
ATOM 2882 C C . PRO A 1 386 ? -27.074 18.427 -12.143 1.00 88.62 386 PRO A C 1
ATOM 2884 O O . PRO A 1 386 ? -27.098 19.658 -12.155 1.00 88.62 386 PRO A O 1
ATOM 2887 N N . ASP A 1 387 ? -25.997 17.759 -11.741 1.00 80.69 387 ASP A N 1
ATOM 2888 C CA . ASP A 1 387 ? -24.682 18.368 -11.579 1.00 80.69 387 ASP A CA 1
ATOM 2889 C C . ASP A 1 387 ? -23.940 18.483 -12.928 1.00 80.69 387 ASP A C 1
ATOM 2891 O O . ASP A 1 387 ? -24.469 18.136 -13.983 1.00 80.69 387 ASP A O 1
ATOM 2895 N N . ALA A 1 388 ? -22.700 18.983 -12.902 1.00 79.25 388 ALA A N 1
ATOM 2896 C CA . ALA A 1 388 ? -21.886 19.183 -14.104 1.00 79.25 388 ALA A CA 1
ATOM 2897 C C . ALA A 1 388 ? -21.567 17.882 -14.870 1.00 79.25 388 ALA A C 1
ATOM 2899 O O . ALA A 1 388 ? -21.213 17.945 -16.043 1.00 79.25 388 ALA A O 1
ATOM 2900 N N . SER A 1 389 ? -21.703 16.715 -14.231 1.00 76.19 389 SER A N 1
ATOM 2901 C CA . SER A 1 389 ? -21.560 15.403 -14.876 1.00 76.19 389 SER A CA 1
ATOM 2902 C C . SER A 1 389 ? -22.865 14.890 -15.496 1.00 76.19 389 SER A C 1
ATOM 2904 O O . SER A 1 389 ? -22.893 13.796 -16.052 1.00 76.19 389 SER A O 1
ATOM 2906 N N . GLY A 1 390 ? -23.960 15.648 -15.369 1.00 78.69 390 GLY A N 1
ATOM 2907 C CA . GLY A 1 390 ? -25.308 15.238 -15.760 1.00 78.69 390 GLY A CA 1
ATOM 2908 C C . GLY A 1 390 ? -26.030 14.389 -14.707 1.00 78.69 390 GLY A C 1
ATOM 2909 O O . GLY A 1 390 ? -27.201 14.063 -14.891 1.00 78.69 390 GLY A O 1
ATOM 2910 N N . ARG A 1 391 ? -25.387 14.052 -13.579 1.00 82.69 391 ARG A N 1
ATOM 2911 C CA . ARG A 1 391 ? -25.996 13.236 -12.515 1.00 82.69 391 ARG A CA 1
ATOM 2912 C C . ARG A 1 391 ? -26.878 14.089 -11.616 1.00 82.69 391 ARG A C 1
ATOM 2914 O O . ARG A 1 391 ? -26.439 15.111 -11.095 1.00 82.69 391 ARG A O 1
ATOM 2921 N N . ARG A 1 392 ? -28.114 13.658 -11.363 1.00 87.62 392 ARG A N 1
ATOM 2922 C CA . ARG A 1 392 ? -29.045 14.405 -10.501 1.00 87.62 392 ARG A CA 1
ATOM 2923 C C . ARG A 1 392 ? -28.554 14.468 -9.057 1.00 87.62 392 ARG A C 1
ATOM 2925 O O . ARG A 1 392 ? -28.045 13.491 -8.499 1.00 87.62 392 ARG A O 1
ATOM 2932 N N . ARG A 1 393 ? -28.668 15.640 -8.433 1.00 88.12 393 ARG A N 1
ATOM 2933 C CA . ARG A 1 393 ? -28.272 15.835 -7.033 1.00 88.12 393 ARG A CA 1
ATOM 2934 C C . ARG A 1 393 ? -29.309 15.213 -6.095 1.00 88.12 393 ARG A C 1
ATOM 2936 O O . ARG A 1 393 ? -30.496 15.395 -6.330 1.00 88.12 393 ARG A O 1
ATOM 2943 N N . PRO A 1 394 ? -28.895 14.513 -5.030 1.00 92.50 394 PRO A N 1
ATOM 2944 C CA . PRO A 1 394 ? -29.823 14.078 -3.996 1.00 92.50 394 PRO A CA 1
ATOM 2945 C C . PRO A 1 394 ? -30.226 15.283 -3.134 1.00 92.50 394 PRO A C 1
ATOM 2947 O O . PRO A 1 394 ? -29.359 16.034 -2.680 1.00 92.50 394 PRO A O 1
ATOM 2950 N N . VAL A 1 395 ? -31.526 15.466 -2.921 1.00 94.56 395 VAL A N 1
ATOM 2951 C CA . VAL A 1 395 ? -32.107 16.501 -2.058 1.00 94.56 395 VAL A CA 1
ATOM 2952 C C . VAL A 1 395 ? -32.897 15.812 -0.956 1.00 94.56 395 VAL A C 1
ATOM 2954 O O . VAL A 1 395 ? -33.706 14.933 -1.222 1.00 94.56 395 VAL A O 1
ATOM 2957 N N . GLU A 1 396 ? -32.634 16.179 0.290 1.00 95.62 396 GLU A N 1
ATOM 2958 C CA . GLU A 1 396 ? -33.324 15.604 1.443 1.00 95.62 396 GLU A CA 1
ATOM 2959 C C . GLU A 1 396 ? -34.773 16.086 1.516 1.00 95.62 396 GLU A C 1
ATOM 2961 O O . GLU A 1 396 ? -35.031 17.283 1.396 1.00 95.62 396 GLU A O 1
ATOM 2966 N N . ILE A 1 397 ? -35.702 15.163 1.772 1.00 95.94 397 ILE A N 1
ATOM 2967 C CA . ILE A 1 397 ? -37.104 15.473 2.060 1.00 95.94 397 ILE A CA 1
ATOM 2968 C C . ILE A 1 397 ? -37.221 15.741 3.572 1.00 95.94 397 ILE A C 1
ATOM 2970 O O . ILE A 1 397 ? -37.094 14.793 4.354 1.00 95.94 397 ILE A O 1
ATOM 2974 N N . PRO A 1 398 ? -37.473 16.984 4.024 1.00 93.25 398 PRO A N 1
ATOM 2975 C CA . PRO A 1 398 ? -37.500 17.300 5.453 1.00 93.25 398 PRO A CA 1
ATOM 2976 C C . PRO A 1 398 ? -38.607 16.544 6.201 1.00 93.25 398 PRO A C 1
ATOM 2978 O O . PRO A 1 398 ? -39.729 16.438 5.702 1.00 93.25 398 PRO A O 1
ATOM 2981 N N . GLY A 1 399 ? -38.323 16.052 7.412 1.00 93.50 399 GLY A N 1
ATOM 2982 C CA . GLY A 1 399 ? -39.320 15.359 8.241 1.00 93.50 399 GLY A CA 1
ATOM 2983 C C . GLY A 1 399 ? -39.604 13.916 7.807 1.00 93.50 399 GLY A C 1
ATOM 2984 O O . GLY A 1 399 ? -40.591 13.322 8.242 1.00 93.50 399 GLY A O 1
ATOM 2985 N N . SER A 1 400 ? -38.787 13.363 6.906 1.00 96.31 400 SER A N 1
ATOM 2986 C CA . SER A 1 400 ? -38.929 12.000 6.383 1.00 96.31 400 SER A CA 1
ATOM 2987 C C . SER A 1 400 ? -38.104 10.961 7.147 1.00 96.31 400 SER A C 1
ATOM 2989 O O . SER A 1 400 ? -37.951 9.830 6.673 1.00 96.31 400 SER A O 1
ATOM 2991 N N . GLU A 1 401 ? -37.550 11.341 8.298 1.00 97.00 401 GLU A N 1
ATOM 2992 C CA . GLU A 1 401 ? -36.579 10.544 9.024 1.00 97.00 401 GLU A CA 1
ATOM 2993 C C . GLU A 1 401 ? -37.212 9.317 9.682 1.00 97.00 401 GLU A C 1
ATOM 2995 O O . GLU A 1 401 ? -38.299 9.365 10.260 1.00 97.00 401 GLU A O 1
ATOM 3000 N N . PHE A 1 402 ? -36.495 8.201 9.633 1.00 97.38 402 PHE A N 1
ATOM 3001 C CA . PHE A 1 402 ? -36.859 6.984 10.347 1.00 97.38 402 PHE A CA 1
ATOM 3002 C C . PHE A 1 402 ? -35.606 6.217 10.759 1.00 97.38 402 PHE A C 1
ATOM 3004 O O . PHE A 1 402 ? -34.524 6.406 10.200 1.00 97.38 402 PHE A O 1
ATOM 3011 N N . THR A 1 403 ? -35.753 5.354 11.758 1.00 96.88 403 THR A N 1
ATOM 3012 C CA . THR A 1 403 ? -34.642 4.603 12.344 1.00 96.88 403 THR A CA 1
ATOM 3013 C C . THR A 1 403 ? -34.779 3.115 12.105 1.00 96.88 403 THR A C 1
ATOM 3015 O O . THR A 1 403 ? -35.880 2.573 12.201 1.00 96.88 403 THR A O 1
ATOM 3018 N N . GLU A 1 404 ? -33.652 2.445 11.910 1.00 95.62 404 GLU A N 1
ATOM 3019 C CA . GLU A 1 404 ? -33.568 0.990 11.883 1.00 95.62 404 GLU A CA 1
ATOM 3020 C C . GLU A 1 404 ? -32.356 0.506 12.673 1.00 95.62 404 GLU A C 1
ATOM 3022 O O . GLU A 1 404 ? -31.337 1.192 12.749 1.00 95.62 404 GLU A O 1
ATOM 3027 N N . ASP A 1 405 ? -32.464 -0.692 13.241 1.00 95.81 405 ASP A N 1
ATOM 3028 C CA . ASP A 1 405 ? -31.345 -1.327 13.925 1.00 95.81 405 ASP A CA 1
ATOM 3029 C C . ASP A 1 405 ? -30.570 -2.218 12.943 1.00 95.81 405 ASP A C 1
ATOM 3031 O O . ASP A 1 405 ? -31.173 -2.991 12.190 1.00 95.81 405 ASP A O 1
ATOM 3035 N N . VAL A 1 406 ? -29.242 -2.137 12.981 1.00 96.06 406 VAL A N 1
ATOM 3036 C CA . VAL A 1 406 ? -28.296 -2.933 12.182 1.00 96.06 406 VAL A CA 1
ATOM 3037 C C . VAL A 1 406 ? -27.127 -3.370 13.062 1.00 96.06 406 VAL A C 1
ATOM 3039 O O . VAL A 1 406 ? -26.900 -2.806 14.130 1.00 96.06 406 VAL A O 1
ATOM 3042 N N . ASP A 1 407 ? -26.399 -4.397 12.649 1.00 95.31 407 ASP A N 1
ATOM 3043 C CA . ASP A 1 407 ? -25.256 -4.911 13.405 1.00 95.31 407 ASP A CA 1
ATOM 3044 C C . ASP A 1 407 ? -23.930 -4.326 12.891 1.00 95.31 407 ASP A C 1
ATOM 3046 O O . ASP A 1 407 ? -23.027 -4.092 13.689 1.00 95.31 407 ASP A O 1
ATOM 3050 N N . LEU A 1 408 ? -23.854 -4.010 11.592 1.00 95.81 408 LEU A N 1
ATOM 3051 C CA . LEU A 1 408 ? -22.689 -3.411 10.935 1.00 95.81 408 LEU A CA 1
ATOM 3052 C C . LEU A 1 408 ? -23.127 -2.354 9.912 1.00 95.81 408 LEU A C 1
ATOM 3054 O O . LEU A 1 408 ? -24.082 -2.562 9.156 1.00 95.81 408 LEU A O 1
ATOM 3058 N N . VAL A 1 409 ? -22.404 -1.236 9.862 1.00 97.56 409 VAL A N 1
ATOM 3059 C CA . VAL A 1 409 ? -22.512 -0.233 8.795 1.00 97.56 409 VAL A CA 1
ATOM 3060 C C . VAL A 1 409 ? -21.187 -0.169 8.048 1.00 97.56 409 VAL A C 1
ATOM 3062 O O . VAL A 1 409 ? -20.139 0.016 8.661 1.00 97.56 409 VAL A O 1
ATOM 3065 N N . ILE A 1 410 ? -21.243 -0.288 6.723 1.00 97.94 410 ILE A N 1
ATOM 3066 C CA . ILE A 1 410 ? -20.072 -0.192 5.852 1.00 97.94 410 ILE A CA 1
ATOM 3067 C C . ILE A 1 410 ? -20.187 1.063 4.986 1.00 97.94 410 ILE A C 1
ATOM 3069 O O . ILE A 1 410 ? -21.112 1.192 4.179 1.00 97.94 410 ILE A O 1
ATOM 3073 N N . ALA A 1 411 ? -19.237 1.983 5.129 1.00 97.50 411 ALA A N 1
ATOM 3074 C CA . ALA A 1 411 ? -19.116 3.173 4.298 1.00 97.50 411 ALA A CA 1
ATOM 3075 C C . ALA A 1 411 ? -18.364 2.840 2.995 1.00 97.50 411 ALA A C 1
ATOM 3077 O O . ALA A 1 411 ? -17.146 2.667 2.981 1.00 97.50 411 ALA A O 1
ATOM 3078 N N . ALA A 1 412 ? -19.097 2.757 1.883 1.00 96.12 412 ALA A N 1
ATOM 3079 C CA . ALA A 1 412 ? -18.578 2.462 0.545 1.00 96.12 412 ALA A CA 1
ATOM 3080 C C . ALA A 1 412 ? -18.804 3.655 -0.404 1.00 96.12 412 ALA A C 1
ATOM 3082 O O . ALA A 1 412 ? -19.424 3.541 -1.466 1.00 96.12 412 ALA A O 1
ATOM 3083 N N . ILE A 1 413 ? -18.332 4.832 0.018 1.00 92.62 413 ILE A N 1
ATOM 3084 C CA . ILE A 1 413 ? -18.591 6.124 -0.644 1.00 92.62 413 ILE A CA 1
ATOM 3085 C C . ILE A 1 413 ? -17.360 6.779 -1.284 1.00 92.62 413 ILE A C 1
ATOM 3087 O O . ILE A 1 413 ? -17.515 7.808 -1.942 1.00 92.62 413 ILE A O 1
ATOM 3091 N N . GLY A 1 414 ? -16.177 6.179 -1.152 1.00 88.69 414 GLY A N 1
ATOM 3092 C CA . GLY A 1 414 ? -14.952 6.656 -1.788 1.00 88.69 414 GLY A CA 1
ATOM 3093 C C . GLY A 1 414 ? -13.693 6.050 -1.173 1.00 88.69 414 GLY A C 1
ATOM 3094 O O . GLY A 1 414 ? -13.751 5.407 -0.121 1.00 88.69 414 GLY A O 1
ATOM 3095 N N . GLN A 1 415 ? -12.573 6.207 -1.879 1.00 89.88 415 GLN A N 1
ATOM 3096 C CA . GLN A 1 415 ? -11.255 5.719 -1.480 1.00 89.88 415 GLN A CA 1
ATOM 3097 C C . GLN A 1 415 ? -10.190 6.773 -1.778 1.00 89.88 415 GLN A C 1
ATOM 3099 O O . GLN A 1 415 ? -10.312 7.530 -2.745 1.00 89.88 415 GLN A O 1
ATOM 3104 N N . TYR A 1 416 ? -9.124 6.789 -0.981 1.00 89.25 416 TYR A N 1
ATOM 3105 C CA . TYR A 1 416 ? -7.996 7.697 -1.158 1.00 89.25 416 TYR A CA 1
ATOM 3106 C C . TYR A 1 416 ? -6.658 7.034 -0.781 1.00 89.25 416 TYR A C 1
ATOM 3108 O O . TYR A 1 416 ? -6.617 6.149 0.079 1.00 89.25 416 TYR A O 1
ATOM 3116 N N . PRO A 1 417 ? -5.533 7.448 -1.389 1.00 85.88 417 PRO A N 1
ATOM 3117 C CA . PRO A 1 417 ? -4.208 7.002 -0.966 1.00 85.88 417 PRO A CA 1
ATOM 3118 C C . PRO A 1 417 ? -3.838 7.572 0.401 1.00 85.88 417 PRO A C 1
ATOM 3120 O O . PRO A 1 417 ? -3.923 8.780 0.634 1.00 85.88 417 PRO A O 1
ATOM 3123 N N . LYS A 1 418 ? -3.397 6.715 1.323 1.00 82.12 418 LYS A N 1
ATOM 3124 C CA . LYS A 1 418 ? -2.895 7.183 2.619 1.00 82.12 418 LYS A CA 1
ATOM 3125 C C . LYS A 1 418 ? -1.531 7.847 2.436 1.00 82.12 418 LYS A C 1
ATOM 3127 O O . LYS A 1 418 ? -0.664 7.333 1.734 1.00 82.12 418 LYS A O 1
ATOM 3132 N N . LYS A 1 419 ? -1.321 8.975 3.122 1.00 79.12 419 LYS A N 1
ATOM 3133 C CA . LYS A 1 419 ? -0.011 9.628 3.189 1.00 79.12 419 LYS A CA 1
ATOM 3134 C C . LYS A 1 419 ? 0.902 8.862 4.147 1.00 79.12 419 LYS A C 1
ATOM 3136 O O . LYS A 1 419 ? 0.542 8.642 5.302 1.00 79.12 419 LYS A O 1
ATOM 3141 N N . TYR A 1 420 ? 2.104 8.530 3.687 1.00 68.88 420 TYR A N 1
ATOM 3142 C CA . TYR A 1 420 ? 3.151 7.925 4.507 1.00 68.88 420 TYR A CA 1
ATOM 3143 C C . TYR A 1 420 ? 4.342 8.882 4.593 1.00 68.88 420 TYR A C 1
ATOM 3145 O O . TYR A 1 420 ? 5.103 9.023 3.639 1.00 68.88 420 TYR A O 1
ATOM 3153 N N . GLU A 1 421 ? 4.519 9.540 5.745 1.00 62.19 421 GLU A N 1
ATOM 3154 C CA . GLU A 1 421 ? 5.612 10.512 5.951 1.00 62.19 421 GLU A CA 1
ATOM 3155 C C . GLU A 1 421 ? 7.003 9.899 5.710 1.00 62.19 421 GLU A C 1
ATOM 3157 O O . GLU A 1 421 ? 7.918 10.590 5.274 1.00 62.19 421 GLU A O 1
ATOM 3162 N N . GLY A 1 422 ? 7.151 8.586 5.922 1.00 56.66 422 GLY A N 1
ATOM 3163 C CA . GLY A 1 422 ? 8.403 7.857 5.704 1.00 56.66 422 GLY A CA 1
ATOM 3164 C C . GLY A 1 422 ? 8.852 7.734 4.244 1.00 56.66 422 GLY A C 1
ATOM 3165 O O . GLY A 1 422 ? 9.980 7.330 3.998 1.00 56.66 422 GLY A O 1
ATOM 3166 N N . PHE A 1 423 ? 8.006 8.065 3.263 1.00 62.50 423 PHE A N 1
ATOM 3167 C CA . PHE A 1 423 ? 8.386 7.951 1.848 1.00 62.50 423 PHE A CA 1
ATOM 3168 C C . PHE A 1 423 ? 9.239 9.132 1.365 1.00 62.50 423 PHE A C 1
ATOM 3170 O O . PHE A 1 423 ? 10.013 8.991 0.417 1.00 62.50 423 PHE A O 1
ATOM 3177 N N . GLY A 1 424 ? 9.130 10.296 2.017 1.00 67.94 424 GLY A N 1
ATOM 3178 C CA . GLY A 1 424 ? 9.889 11.490 1.634 1.00 67.94 424 GLY A CA 1
ATOM 3179 C C . GLY A 1 424 ? 9.535 12.034 0.243 1.00 67.94 424 GLY A C 1
ATOM 3180 O O . GLY A 1 424 ? 10.381 12.643 -0.408 1.00 67.94 424 GLY A O 1
ATOM 3181 N N . VAL A 1 425 ? 8.302 11.805 -0.224 1.00 77.94 425 VAL A N 1
ATOM 3182 C CA . VAL A 1 425 ? 7.787 12.282 -1.518 1.00 77.94 425 VAL A CA 1
ATOM 3183 C C . VAL A 1 425 ? 6.682 13.321 -1.323 1.00 77.94 425 VAL A C 1
ATOM 3185 O O . VAL A 1 425 ? 5.935 13.286 -0.341 1.00 77.94 425 VAL A O 1
ATOM 3188 N N . GLN A 1 426 ? 6.570 14.263 -2.257 1.00 89.75 426 GLN A N 1
ATOM 3189 C CA . GLN A 1 426 ? 5.496 15.251 -2.257 1.00 89.75 426 GLN A CA 1
ATOM 3190 C C . GLN A 1 426 ? 4.150 14.597 -2.580 1.00 89.75 426 GLN A C 1
ATOM 3192 O O . GLN A 1 426 ? 4.044 13.730 -3.446 1.00 89.75 426 GLN A O 1
ATOM 3197 N N . THR A 1 427 ? 3.113 15.047 -1.878 1.00 91.56 427 THR A N 1
ATOM 3198 C CA . THR A 1 427 ? 1.725 14.620 -2.080 1.00 91.56 427 THR A CA 1
ATOM 3199 C C . THR A 1 427 ? 0.828 15.838 -2.267 1.00 91.56 427 THR A C 1
ATOM 3201 O O . THR A 1 427 ? 1.135 16.923 -1.767 1.00 91.56 427 THR A O 1
ATOM 3204 N N . ASP A 1 428 ? -0.268 15.674 -3.003 1.00 91.00 428 ASP A N 1
ATOM 3205 C CA . ASP A 1 428 ? -1.289 16.704 -3.160 1.00 91.00 428 ASP A CA 1
ATOM 3206 C C . ASP A 1 428 ? -2.244 16.764 -1.950 1.00 91.00 428 ASP A C 1
ATOM 3208 O O . ASP A 1 428 ? -2.149 15.987 -0.997 1.00 91.00 428 ASP A O 1
ATOM 3212 N N . GLY A 1 429 ? -3.209 17.690 -1.986 1.00 84.50 429 GLY A N 1
ATOM 3213 C CA . GLY A 1 429 ? -4.193 17.865 -0.909 1.00 84.50 429 GLY A CA 1
ATOM 3214 C C . GLY A 1 429 ? -5.139 16.676 -0.680 1.00 84.50 429 GLY A C 1
ATOM 3215 O O . GLY A 1 429 ? -5.920 16.710 0.267 1.00 84.50 429 GLY A O 1
ATOM 3216 N N . LYS A 1 430 ? -5.092 15.643 -1.528 1.00 82.12 430 LYS A N 1
ATOM 3217 C CA . LYS A 1 430 ? -5.871 14.402 -1.418 1.00 82.12 430 LYS A CA 1
ATOM 3218 C C . LYS A 1 430 ? -4.996 13.190 -1.074 1.00 82.12 430 LYS A C 1
ATOM 3220 O O . LYS A 1 430 ? -5.489 12.067 -1.101 1.00 82.12 430 LYS A O 1
ATOM 3225 N N . GLY A 1 431 ? -3.716 13.404 -0.759 1.00 85.50 431 GLY A N 1
ATOM 3226 C CA . GLY A 1 431 ? -2.773 12.343 -0.404 1.00 85.50 431 GLY A CA 1
ATOM 3227 C C . GLY A 1 431 ? -2.165 11.606 -1.599 1.00 85.50 431 GLY A C 1
ATOM 3228 O O . GLY A 1 431 ? -1.427 10.647 -1.386 1.00 85.50 431 GLY A O 1
ATOM 3229 N N . ARG A 1 432 ? -2.426 12.044 -2.839 1.00 91.75 432 ARG A N 1
ATOM 3230 C CA . ARG A 1 432 ? -1.851 11.425 -4.043 1.00 91.75 432 ARG A CA 1
ATOM 3231 C C . ARG A 1 432 ? -0.409 11.874 -4.224 1.00 91.75 432 ARG A C 1
ATOM 3233 O O . ARG A 1 432 ? -0.109 13.052 -4.040 1.00 91.75 432 ARG A O 1
ATOM 3240 N N . ILE A 1 433 ? 0.478 10.956 -4.584 1.00 91.25 433 ILE A N 1
ATOM 3241 C CA . ILE A 1 433 ? 1.886 11.237 -4.858 1.00 91.25 433 ILE A CA 1
ATOM 3242 C C . ILE A 1 433 ? 1.981 12.061 -6.139 1.00 91.25 433 ILE A C 1
ATOM 3244 O O . ILE A 1 433 ? 1.410 11.708 -7.168 1.00 91.25 433 ILE A O 1
ATOM 3248 N N . VAL A 1 434 ? 2.710 13.172 -6.063 1.00 94.75 434 VAL A N 1
ATOM 3249 C CA . VAL A 1 434 ? 2.955 14.041 -7.214 1.00 94.75 434 VAL A CA 1
ATOM 3250 C C . VAL A 1 434 ? 4.142 13.492 -7.999 1.00 94.75 434 VAL A C 1
ATOM 3252 O O . VAL A 1 434 ? 5.224 13.294 -7.440 1.00 94.75 434 VAL A O 1
ATOM 3255 N N . VAL A 1 435 ? 3.935 13.272 -9.297 1.00 91.31 435 VAL A N 1
ATOM 3256 C CA . VAL A 1 435 ? 4.942 12.742 -10.224 1.00 91.31 435 VAL A CA 1
ATOM 3257 C C . VAL A 1 435 ? 5.031 13.593 -11.484 1.00 91.31 435 VAL A C 1
ATOM 3259 O O . VAL A 1 435 ? 4.117 14.355 -11.803 1.00 91.31 435 VAL A O 1
ATOM 3262 N N . ARG A 1 436 ? 6.127 13.444 -12.225 1.00 94.44 436 ARG A N 1
ATOM 3263 C CA . ARG A 1 436 ? 6.233 13.931 -13.601 1.00 94.44 436 ARG A CA 1
ATOM 3264 C C . ARG A 1 436 ? 5.498 12.983 -14.547 1.00 94.44 436 ARG A C 1
ATOM 3266 O O . ARG A 1 436 ? 5.766 11.787 -14.531 1.00 94.44 436 ARG A O 1
ATOM 3273 N N . GLU A 1 437 ? 4.614 13.509 -15.388 1.00 90.94 437 GLU A N 1
ATOM 3274 C CA . GLU A 1 437 ? 3.779 12.694 -16.289 1.00 90.94 437 GLU A CA 1
ATOM 3275 C C . GLU A 1 437 ? 4.579 11.904 -17.340 1.00 90.94 437 GLU A C 1
ATOM 3277 O O . GLU A 1 437 ? 4.144 10.839 -17.762 1.00 90.94 437 GLU A O 1
ATOM 3282 N N . ASP A 1 438 ? 5.756 12.394 -17.732 1.00 89.56 438 ASP A N 1
ATOM 3283 C CA . ASP A 1 438 ? 6.613 11.789 -18.762 1.00 89.56 438 ASP A CA 1
ATOM 3284 C C . ASP A 1 438 ? 7.412 10.569 -18.282 1.00 89.56 438 ASP A C 1
ATOM 3286 O O . ASP A 1 438 ? 7.875 9.776 -19.092 1.00 89.56 438 ASP A O 1
ATOM 3290 N N . SER A 1 439 ? 7.612 10.439 -16.972 1.00 89.69 439 SER A N 1
ATOM 3291 C CA . SER A 1 439 ? 8.586 9.505 -16.396 1.00 89.69 439 SER A CA 1
ATOM 3292 C C . SER A 1 439 ? 8.098 8.812 -15.136 1.00 89.69 439 SER A C 1
ATOM 3294 O O . SER A 1 439 ? 8.749 7.891 -14.665 1.00 89.69 439 SER A O 1
ATOM 3296 N N . MET A 1 440 ? 6.987 9.268 -14.552 1.00 93.19 440 MET A N 1
ATOM 3297 C CA . MET A 1 440 ? 6.495 8.861 -13.231 1.00 93.19 440 MET A CA 1
ATOM 3298 C C . MET A 1 440 ? 7.467 9.156 -12.075 1.00 93.19 440 MET A C 1
ATOM 3300 O O . MET A 1 440 ? 7.272 8.682 -10.953 1.00 93.19 440 MET A O 1
ATOM 3304 N N . LEU A 1 441 ? 8.499 9.971 -12.317 1.00 87.50 441 LEU A N 1
ATOM 3305 C CA . LEU A 1 441 ? 9.473 10.360 -11.304 1.00 87.50 441 LEU A CA 1
ATOM 3306 C C . LEU A 1 441 ? 8.817 11.273 -10.261 1.00 87.50 441 LEU A C 1
ATOM 3308 O O . LEU A 1 441 ? 8.161 12.262 -10.601 1.00 87.50 441 LEU A O 1
ATOM 3312 N N . THR A 1 442 ? 9.010 10.955 -8.985 1.00 87.00 442 THR A N 1
ATOM 3313 C CA . THR A 1 442 ? 8.494 11.744 -7.859 1.00 87.00 442 THR A CA 1
ATOM 3314 C C . THR A 1 442 ? 9.377 12.967 -7.578 1.00 87.00 442 THR A C 1
ATOM 3316 O O . THR A 1 442 ? 10.390 13.211 -8.232 1.00 87.00 442 THR A O 1
ATOM 3319 N N . SER A 1 443 ? 9.048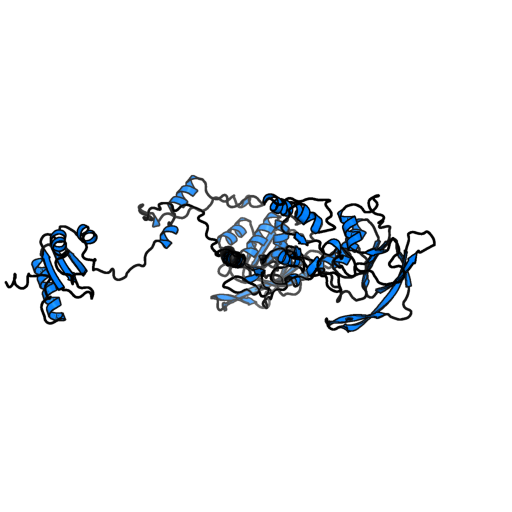 13.737 -6.535 1.00 85.25 443 SER A N 1
ATOM 3320 C CA . SER A 1 443 ? 9.931 14.798 -6.027 1.00 85.25 443 SER A CA 1
ATOM 3321 C C . SER A 1 443 ? 11.281 14.292 -5.493 1.00 85.25 443 SER A C 1
ATOM 3323 O O . SER A 1 443 ? 12.140 15.108 -5.159 1.00 85.25 443 SER A O 1
ATOM 3325 N N . ARG A 1 444 ? 11.452 12.974 -5.335 1.00 75.62 444 ARG A N 1
ATOM 3326 C CA . ARG A 1 444 ? 12.675 12.348 -4.843 1.00 75.62 444 ARG A CA 1
ATOM 3327 C C . ARG A 1 444 ? 13.406 11.658 -6.006 1.00 75.62 444 ARG A C 1
ATOM 3329 O O . ARG A 1 444 ? 12.820 10.780 -6.639 1.00 75.62 444 ARG A O 1
ATOM 3336 N N . PRO A 1 445 ? 14.676 12.016 -6.275 1.00 77.44 445 PRO A N 1
ATOM 3337 C CA . PRO A 1 445 ? 15.483 11.352 -7.298 1.00 77.44 445 PRO A CA 1
ATOM 3338 C C . PRO A 1 445 ? 15.557 9.837 -7.080 1.00 77.44 445 PRO A C 1
ATOM 3340 O O . PRO A 1 445 ? 15.650 9.387 -5.937 1.00 77.44 445 PRO A O 1
ATOM 3343 N N . GLY A 1 446 ? 15.487 9.065 -8.168 1.00 71.88 446 GLY A N 1
ATOM 3344 C CA . GLY A 1 446 ? 15.492 7.599 -8.131 1.00 71.88 446 GLY A CA 1
ATOM 3345 C C . GLY A 1 446 ? 14.217 6.960 -7.569 1.00 71.88 446 GLY A C 1
ATOM 3346 O O . GLY A 1 446 ? 14.154 5.741 -7.460 1.00 71.88 446 GLY A O 1
ATOM 3347 N N . VAL A 1 447 ? 13.186 7.736 -7.216 1.00 79.31 447 VAL A N 1
ATOM 3348 C CA . VAL A 1 447 ? 11.910 7.200 -6.725 1.00 79.31 447 VAL A CA 1
ATOM 3349 C C . VAL A 1 447 ? 10.786 7.571 -7.677 1.00 79.31 447 VAL A C 1
ATOM 3351 O O . VAL A 1 447 ? 10.527 8.748 -7.937 1.00 79.31 447 VAL A O 1
ATOM 3354 N N . TYR A 1 448 ? 10.085 6.549 -8.138 1.00 86.44 448 TYR A N 1
ATOM 3355 C CA . TYR A 1 448 ? 8.989 6.599 -9.090 1.00 86.44 448 TYR A CA 1
ATOM 3356 C C . TYR A 1 448 ? 7.695 6.165 -8.403 1.00 86.44 448 TYR A C 1
ATOM 3358 O O . TYR A 1 448 ? 7.730 5.444 -7.405 1.00 86.44 448 TYR A O 1
ATOM 3366 N N . ALA A 1 449 ? 6.543 6.590 -8.908 1.00 87.06 449 ALA A N 1
ATOM 3367 C CA . ALA A 1 449 ? 5.253 6.150 -8.382 1.00 87.06 449 ALA A CA 1
ATOM 3368 C C . ALA A 1 449 ? 4.204 6.061 -9.488 1.00 87.06 449 ALA A C 1
ATOM 3370 O O . ALA A 1 449 ? 4.230 6.845 -10.430 1.00 87.06 449 ALA A O 1
ATOM 3371 N N . GLY A 1 450 ? 3.255 5.141 -9.356 1.00 89.69 450 GLY A N 1
ATOM 3372 C CA . GLY A 1 450 ? 2.184 4.978 -10.333 1.00 89.69 450 GLY A CA 1
ATOM 3373 C C . GLY A 1 450 ? 1.016 4.153 -9.804 1.00 89.69 450 GLY A C 1
ATOM 3374 O O . GLY A 1 450 ? 1.093 3.526 -8.746 1.00 89.69 450 GLY A O 1
ATOM 3375 N N . GLY A 1 451 ? -0.083 4.167 -10.549 1.00 90.75 451 GLY A N 1
ATOM 3376 C CA . GLY A 1 451 ? -1.351 3.560 -10.156 1.00 90.75 451 GLY A CA 1
ATOM 3377 C C . GLY A 1 451 ? -2.160 4.456 -9.222 1.00 90.75 451 GLY A C 1
ATOM 3378 O O . GLY A 1 451 ? -2.019 5.683 -9.236 1.00 90.75 451 GLY A O 1
ATOM 3379 N N . ASP A 1 452 ? -3.020 3.863 -8.389 1.00 90.75 452 ASP A N 1
ATOM 3380 C CA . ASP A 1 452 ? -3.986 4.652 -7.610 1.00 90.75 452 ASP A CA 1
ATOM 3381 C C . ASP A 1 452 ? -3.339 5.629 -6.620 1.00 90.75 452 ASP A C 1
ATOM 3383 O O . ASP A 1 452 ? -3.949 6.636 -6.261 1.00 90.75 452 ASP A O 1
ATOM 3387 N N . CYS A 1 453 ? -2.101 5.377 -6.179 1.00 89.12 453 CYS A N 1
ATOM 3388 C CA . CYS A 1 453 ? -1.390 6.310 -5.307 1.00 89.12 453 CYS A CA 1
ATOM 3389 C C . CYS A 1 453 ? -1.058 7.641 -6.003 1.00 89.12 453 CYS A C 1
ATOM 3391 O O . CYS A 1 453 ? -0.807 8.619 -5.307 1.00 89.12 453 CYS A O 1
ATOM 3393 N N . VAL A 1 454 ? -1.106 7.697 -7.338 1.00 92.25 454 VAL A N 1
ATOM 3394 C CA . VAL A 1 454 ? -0.923 8.902 -8.164 1.00 92.25 454 VAL A CA 1
ATOM 3395 C C . VAL A 1 454 ? -2.257 9.366 -8.754 1.00 92.25 454 VAL A C 1
ATOM 3397 O O . VAL A 1 454 ? -2.599 10.546 -8.675 1.00 92.25 454 VAL A O 1
ATOM 3400 N N . LEU A 1 455 ? -3.043 8.447 -9.318 1.00 90.75 455 LEU A N 1
ATOM 3401 C CA . LEU A 1 455 ? -4.297 8.763 -10.010 1.00 90.75 455 LEU A CA 1
ATOM 3402 C C . LEU A 1 455 ? -5.447 9.076 -9.032 1.00 90.75 455 LEU A C 1
ATOM 3404 O O . LEU A 1 455 ? -6.283 9.949 -9.291 1.00 90.75 455 LEU A O 1
ATOM 3408 N N . GLY A 1 456 ? -5.439 8.452 -7.851 1.00 87.25 456 GLY A N 1
ATOM 3409 C CA . GLY A 1 456 ? -6.659 8.125 -7.109 1.00 87.25 456 GLY A CA 1
ATOM 3410 C C . GLY A 1 456 ? -7.247 6.798 -7.610 1.00 87.25 456 GLY A C 1
ATOM 3411 O O . GLY A 1 456 ? -6.696 6.227 -8.545 1.00 87.25 456 GLY A O 1
ATOM 3412 N N . PRO A 1 457 ? -8.339 6.290 -7.011 1.00 83.00 457 PRO A N 1
ATOM 3413 C CA . PRO A 1 457 ? -8.944 5.028 -7.438 1.00 83.00 457 PRO A CA 1
ATOM 3414 C C . PRO A 1 457 ? -9.347 5.098 -8.918 1.00 83.00 457 PRO A C 1
ATOM 3416 O O . PRO A 1 457 ? -10.295 5.809 -9.266 1.00 83.00 457 PRO A O 1
ATOM 3419 N N . SER A 1 458 ? -8.614 4.379 -9.769 1.00 84.56 458 SER A N 1
ATOM 3420 C CA . SER A 1 458 ? -8.755 4.406 -11.227 1.00 84.56 458 SER A CA 1
ATOM 3421 C C . SER A 1 458 ? -8.932 2.995 -11.789 1.00 84.56 458 SER A C 1
ATOM 3423 O O . SER A 1 458 ? -9.144 2.028 -11.056 1.00 84.56 458 SER A O 1
ATOM 3425 N N . THR A 1 459 ? -8.901 2.852 -13.113 1.00 84.44 459 THR A N 1
ATOM 3426 C CA . THR A 1 459 ? -8.930 1.527 -13.733 1.00 84.44 459 THR A CA 1
ATOM 3427 C C . THR A 1 459 ? -7.567 0.837 -13.634 1.00 84.44 459 THR A C 1
ATOM 3429 O O . THR A 1 459 ? -6.513 1.479 -13.631 1.00 84.44 459 THR A O 1
ATOM 3432 N N . LEU A 1 460 ? -7.576 -0.501 -13.634 1.00 83.81 460 LEU A N 1
ATOM 3433 C CA . LEU A 1 460 ? -6.348 -1.298 -13.715 1.00 83.81 460 LEU A CA 1
ATOM 3434 C C . LEU A 1 460 ? -5.505 -0.917 -14.944 1.00 83.81 460 LEU A C 1
ATOM 3436 O O . LEU A 1 460 ? -4.283 -0.875 -14.863 1.00 83.81 460 LEU A O 1
ATOM 3440 N N . ILE A 1 461 ? -6.158 -0.596 -16.064 1.00 88.38 461 ILE A N 1
ATOM 3441 C CA . ILE A 1 461 ? -5.501 -0.254 -17.330 1.00 88.38 461 ILE A CA 1
ATOM 3442 C C . ILE A 1 461 ? -4.669 1.026 -17.186 1.00 88.38 461 ILE A C 1
ATOM 3444 O O . ILE A 1 461 ? -3.517 1.053 -17.608 1.00 88.38 461 ILE A O 1
ATOM 3448 N N . GLU A 1 462 ? -5.209 2.065 -16.548 1.00 89.12 462 GLU A N 1
ATOM 3449 C CA . GLU A 1 462 ? -4.464 3.310 -16.309 1.00 89.12 462 GLU A CA 1
ATOM 3450 C C . GLU A 1 462 ? -3.283 3.089 -15.358 1.00 89.12 462 GLU A C 1
ATOM 3452 O O . GLU A 1 462 ? -2.207 3.652 -15.561 1.00 89.12 462 GLU A O 1
ATOM 3457 N N . SER A 1 463 ? -3.456 2.218 -14.358 1.00 87.94 463 SER A N 1
ATOM 3458 C CA . SER A 1 463 ? -2.370 1.835 -13.452 1.00 87.94 463 SER A CA 1
ATOM 3459 C C . SER A 1 463 ? -1.246 1.095 -14.182 1.00 87.94 463 SER A C 1
ATOM 3461 O O . SER A 1 463 ? -0.073 1.409 -13.984 1.00 87.94 463 SER A O 1
ATOM 3463 N N . VAL A 1 464 ? -1.591 0.158 -15.073 1.00 88.06 464 VAL A N 1
ATOM 3464 C CA . VAL A 1 464 ? -0.623 -0.552 -15.925 1.00 88.06 464 VAL A CA 1
ATOM 3465 C C . VAL A 1 464 ? 0.087 0.419 -16.867 1.00 88.06 464 VAL A C 1
ATOM 3467 O O . VAL A 1 464 ? 1.304 0.338 -17.009 1.00 88.06 464 VAL A O 1
ATOM 3470 N N . ALA A 1 465 ? -0.635 1.372 -17.464 1.00 90.00 465 ALA A N 1
ATOM 3471 C CA . ALA A 1 465 ? -0.044 2.382 -18.339 1.00 90.00 465 ALA A CA 1
ATOM 3472 C C . ALA A 1 465 ? 1.014 3.228 -17.608 1.00 90.00 465 ALA A C 1
ATOM 3474 O O . ALA A 1 465 ? 2.127 3.375 -18.111 1.00 90.00 465 ALA A O 1
ATOM 3475 N N . GLN A 1 466 ? 0.724 3.714 -16.395 1.00 92.06 466 GLN A N 1
ATOM 3476 C CA . GLN A 1 466 ? 1.727 4.414 -15.582 1.00 92.06 466 GLN A CA 1
ATOM 3477 C C . GLN A 1 466 ? 2.900 3.509 -15.191 1.00 92.06 466 GLN A C 1
ATOM 3479 O O . GLN A 1 466 ? 4.044 3.955 -15.210 1.00 92.06 466 GLN A O 1
ATOM 3484 N N . GLY A 1 467 ? 2.638 2.236 -14.882 1.00 87.19 467 GLY A N 1
ATOM 3485 C CA . GLY A 1 467 ? 3.688 1.250 -14.629 1.00 87.19 467 GLY A CA 1
ATOM 3486 C C . GLY A 1 467 ? 4.647 1.096 -15.813 1.00 87.19 467 GLY A C 1
ATOM 3487 O O . GLY A 1 467 ? 5.858 1.096 -15.612 1.00 87.19 467 GLY A O 1
ATOM 3488 N N . ARG A 1 468 ? 4.124 1.052 -17.047 1.00 91.38 468 ARG A N 1
ATOM 3489 C CA . ARG A 1 468 ? 4.934 1.004 -18.278 1.00 91.38 468 ARG A CA 1
ATOM 3490 C C . ARG A 1 468 ? 5.782 2.265 -18.456 1.00 91.38 468 ARG A C 1
ATOM 3492 O O . ARG A 1 468 ? 6.982 2.158 -18.682 1.00 91.38 468 ARG A O 1
ATOM 3499 N N . VAL A 1 469 ? 5.198 3.452 -18.277 1.00 91.75 469 VAL A N 1
ATOM 3500 C CA . VAL A 1 469 ? 5.952 4.721 -18.342 1.00 91.75 469 VAL A CA 1
ATOM 3501 C C . VAL A 1 469 ? 7.081 4.746 -17.306 1.00 91.75 469 VAL A C 1
ATOM 3503 O O . VAL A 1 469 ? 8.212 5.096 -17.635 1.00 91.75 469 VAL A O 1
ATOM 3506 N N . ALA A 1 470 ? 6.798 4.328 -16.069 1.00 86.94 470 ALA A N 1
ATOM 3507 C CA . ALA A 1 470 ? 7.804 4.248 -15.016 1.00 86.94 470 ALA A CA 1
ATOM 3508 C C . ALA A 1 470 ? 8.913 3.244 -15.351 1.00 86.94 470 ALA A C 1
ATOM 3510 O O . ALA A 1 470 ? 10.082 3.562 -15.177 1.00 86.94 470 ALA A O 1
ATOM 3511 N N . ALA A 1 471 ? 8.564 2.053 -15.844 1.00 84.44 471 ALA A N 1
ATOM 3512 C CA . ALA A 1 471 ? 9.531 1.015 -16.190 1.00 84.44 471 ALA A CA 1
ATOM 3513 C C . ALA A 1 471 ? 10.487 1.469 -17.304 1.00 84.44 471 ALA A C 1
ATOM 3515 O O . ALA A 1 471 ? 11.695 1.339 -17.141 1.00 84.44 471 ALA A O 1
ATOM 3516 N N . SER A 1 472 ? 9.965 2.083 -18.371 1.00 89.06 472 SER A N 1
ATOM 3517 C CA . SER A 1 472 ? 10.778 2.670 -19.447 1.00 89.06 472 SER A CA 1
ATOM 3518 C C . SER A 1 472 ? 11.726 3.760 -18.922 1.00 89.06 472 SER A C 1
ATOM 3520 O O . SER A 1 472 ? 12.923 3.752 -19.210 1.00 89.06 472 SER A O 1
ATOM 3522 N N . ALA A 1 473 ? 11.222 4.663 -18.073 1.00 84.56 473 ALA A N 1
ATOM 3523 C CA . ALA A 1 473 ? 12.029 5.730 -17.485 1.00 84.56 473 ALA A CA 1
ATOM 3524 C C . ALA A 1 473 ? 13.089 5.220 -16.494 1.00 84.56 473 ALA A C 1
ATOM 3526 O O . ALA A 1 473 ? 14.167 5.810 -16.396 1.00 84.56 473 ALA A O 1
ATOM 3527 N N . ILE A 1 474 ? 12.786 4.154 -15.749 1.00 82.75 474 ILE A N 1
ATOM 3528 C CA . ILE A 1 474 ? 13.737 3.472 -14.869 1.00 82.75 474 ILE A CA 1
ATOM 3529 C C . ILE A 1 474 ? 14.829 2.823 -15.716 1.00 82.75 474 ILE A C 1
ATOM 3531 O O . ILE A 1 474 ? 15.997 3.091 -15.470 1.00 82.75 474 ILE A O 1
ATOM 3535 N N . ASP A 1 475 ? 14.473 2.045 -16.738 1.00 83.75 475 ASP A N 1
ATOM 3536 C CA . ASP A 1 475 ? 15.442 1.378 -17.611 1.00 83.75 475 ASP A CA 1
ATOM 3537 C C . ASP A 1 475 ? 16.417 2.376 -18.260 1.00 83.75 475 ASP A C 1
ATOM 3539 O O . ASP A 1 475 ? 17.633 2.246 -18.112 1.00 83.75 475 ASP A O 1
ATOM 3543 N N . SER A 1 476 ? 15.893 3.463 -18.838 1.00 84.44 476 SER A N 1
ATOM 3544 C CA . SER A 1 476 ? 16.717 4.558 -19.371 1.00 84.44 476 SER A CA 1
ATOM 3545 C C . SER A 1 476 ? 17.650 5.180 -18.323 1.00 84.44 476 SER A C 1
ATOM 3547 O O . SER A 1 476 ? 18.790 5.528 -18.633 1.00 84.44 476 SER A O 1
ATOM 3549 N N . GLN A 1 477 ? 17.193 5.342 -17.075 1.00 79.44 477 GLN A N 1
ATOM 3550 C CA . GLN A 1 477 ? 18.027 5.884 -15.997 1.00 79.44 477 GLN A CA 1
ATOM 3551 C C . GLN A 1 477 ? 19.164 4.925 -15.619 1.00 79.44 477 GLN A C 1
ATOM 3553 O O . GLN A 1 477 ? 20.270 5.382 -15.330 1.00 79.44 477 GLN A O 1
ATOM 3558 N N . LEU A 1 478 ? 18.900 3.618 -15.640 1.00 78.56 478 LEU A N 1
ATOM 3559 C CA . LEU A 1 478 ? 19.868 2.560 -15.335 1.00 78.56 478 LEU A CA 1
ATOM 3560 C C . LEU A 1 478 ? 20.837 2.275 -16.499 1.00 78.56 478 LEU A C 1
ATOM 3562 O O . LEU A 1 478 ? 21.688 1.392 -16.400 1.00 78.56 478 LEU A O 1
ATOM 3566 N N . GLY A 1 479 ? 20.739 3.034 -17.596 1.00 81.62 479 GLY A N 1
ATOM 3567 C CA . GLY A 1 479 ? 21.615 2.929 -18.763 1.00 81.62 479 GLY A CA 1
ATOM 3568 C C . GLY A 1 479 ? 21.118 1.986 -19.861 1.00 81.62 479 GLY A C 1
ATOM 3569 O O . GLY A 1 479 ? 21.875 1.728 -20.800 1.00 81.62 479 GLY A O 1
ATOM 3570 N N . GLY A 1 480 ? 19.885 1.487 -19.755 1.00 82.38 480 GLY A N 1
ATOM 3571 C CA . GLY A 1 480 ? 19.166 0.838 -20.850 1.00 82.38 480 GLY A CA 1
ATOM 3572 C C . GLY A 1 480 ? 18.682 1.840 -21.904 1.00 82.38 480 GLY A C 1
ATOM 3573 O O . GLY A 1 480 ? 18.961 3.041 -21.830 1.00 82.38 480 GLY A O 1
ATOM 3574 N N . ASP A 1 481 ? 17.986 1.351 -22.926 1.00 91.69 481 ASP A N 1
ATOM 3575 C CA . ASP A 1 481 ? 17.453 2.169 -24.023 1.00 91.69 481 ASP A CA 1
ATOM 3576 C C . ASP A 1 481 ? 16.013 2.651 -23.777 1.00 91.69 481 ASP A C 1
ATOM 3578 O O . ASP A 1 481 ? 15.500 3.466 -24.548 1.00 91.69 481 ASP A O 1
ATOM 3582 N N . GLY A 1 482 ? 15.390 2.218 -22.677 1.00 88.25 482 GLY A N 1
ATOM 3583 C CA . GLY A 1 482 ? 14.010 2.528 -22.327 1.00 88.25 482 GLY A CA 1
ATOM 3584 C C . GLY A 1 482 ? 12.978 1.715 -23.102 1.00 88.25 482 GLY A C 1
ATOM 3585 O O . GLY A 1 482 ? 11.784 1.991 -22.943 1.00 88.25 482 GLY A O 1
ATOM 3586 N N . ASP A 1 483 ? 13.393 0.751 -23.926 1.00 91.38 483 ASP A N 1
ATOM 3587 C CA . ASP A 1 483 ? 12.477 -0.104 -24.669 1.00 91.38 483 ASP A CA 1
ATOM 3588 C C . ASP A 1 483 ? 12.006 -1.273 -23.795 1.00 91.38 483 ASP A C 1
ATOM 3590 O O . ASP A 1 483 ? 12.744 -2.197 -23.461 1.00 91.38 483 ASP A O 1
ATOM 3594 N N . ILE A 1 484 ? 10.735 -1.207 -23.407 1.00 87.56 484 ILE A N 1
ATOM 3595 C CA . ILE A 1 484 ? 10.046 -2.237 -22.619 1.00 87.56 484 ILE A CA 1
ATOM 3596 C C . ILE A 1 484 ? 8.974 -2.955 -23.450 1.00 87.56 484 ILE A C 1
ATOM 3598 O O . ILE A 1 484 ? 8.026 -3.539 -22.903 1.00 87.56 484 ILE A O 1
ATOM 3602 N N . GLU A 1 485 ? 9.027 -2.814 -24.773 1.00 85.69 485 GLU A N 1
ATOM 3603 C CA . GLU A 1 485 ? 8.115 -3.509 -25.663 1.00 85.69 485 GLU A CA 1
ATOM 3604 C C . GLU A 1 485 ? 8.489 -4.988 -25.743 1.00 85.69 485 GLU A C 1
ATOM 3606 O O . GLU A 1 485 ? 9.626 -5.381 -25.996 1.00 85.69 485 GLU A O 1
ATOM 3611 N N . GLU A 1 486 ? 7.489 -5.836 -25.522 1.00 75.81 486 GLU A N 1
ATOM 3612 C CA . GLU A 1 486 ? 7.640 -7.279 -25.606 1.00 75.81 486 GLU A CA 1
ATOM 3613 C C . GLU A 1 486 ? 6.739 -7.812 -26.713 1.00 75.81 486 GLU A C 1
ATOM 3615 O O . GLU A 1 486 ? 5.527 -7.586 -26.733 1.00 75.81 486 GLU A O 1
ATOM 3620 N N . THR A 1 487 ? 7.321 -8.589 -27.624 1.00 76.06 487 THR A N 1
ATOM 3621 C CA . THR A 1 487 ? 6.537 -9.371 -28.583 1.00 76.06 487 THR A CA 1
ATOM 3622 C C . THR A 1 487 ? 6.055 -10.648 -27.896 1.00 76.06 487 THR A C 1
ATOM 3624 O O . THR A 1 487 ? 6.703 -11.691 -27.957 1.00 76.06 487 THR A O 1
ATOM 3627 N N . LEU A 1 488 ? 4.920 -10.560 -27.199 1.00 72.81 488 LEU A N 1
ATOM 3628 C CA . LEU A 1 488 ? 4.340 -11.690 -26.455 1.00 72.81 488 LEU A CA 1
ATOM 3629 C C . LEU A 1 488 ? 3.737 -12.767 -27.366 1.00 72.81 488 LEU A C 1
ATOM 3631 O O . LEU A 1 488 ? 3.635 -13.931 -26.979 1.00 72.81 488 LEU A O 1
ATOM 3635 N N . LEU A 1 489 ? 3.321 -12.378 -28.571 1.00 66.44 489 LEU A N 1
ATOM 3636 C CA . LEU A 1 489 ? 2.773 -13.267 -29.585 1.00 66.44 489 LEU A CA 1
ATOM 3637 C C . LEU A 1 489 ? 3.389 -12.914 -30.941 1.00 66.44 489 LEU A C 1
ATOM 3639 O O . LEU A 1 489 ? 3.547 -11.729 -31.229 1.00 66.44 489 LEU A O 1
ATOM 3643 N N . PRO A 1 490 ? 3.726 -13.910 -31.777 1.00 70.44 490 PRO A N 1
ATOM 3644 C CA . PRO A 1 490 ? 4.123 -13.640 -33.149 1.00 70.44 490 PRO A CA 1
ATOM 3645 C C . PRO A 1 490 ? 2.966 -12.984 -33.906 1.00 70.44 490 PRO A C 1
ATOM 3647 O O . PRO A 1 490 ? 1.796 -13.284 -33.639 1.00 70.44 490 PRO A O 1
ATOM 3650 N N . ASP A 1 491 ? 3.300 -12.148 -34.888 1.00 67.44 491 ASP A N 1
ATOM 3651 C CA . ASP A 1 491 ? 2.317 -11.675 -35.856 1.00 67.44 491 ASP A CA 1
ATOM 3652 C C . ASP A 1 491 ? 1.620 -12.880 -36.489 1.00 67.44 491 ASP A C 1
ATOM 3654 O O . ASP A 1 491 ? 2.252 -13.789 -37.037 1.00 67.44 491 ASP A O 1
ATOM 3658 N N . TRP A 1 492 ? 0.298 -12.911 -36.363 1.00 69.38 492 TRP A N 1
ATOM 3659 C CA . TRP A 1 492 ? -0.534 -13.968 -36.909 1.00 69.38 492 TRP A CA 1
ATOM 3660 C C . TRP A 1 492 ? -1.327 -13.409 -38.084 1.00 69.38 492 TRP A C 1
ATOM 3662 O O . TRP A 1 492 ? -1.954 -12.351 -37.978 1.00 69.38 492 TRP A O 1
ATOM 3672 N N . ASP A 1 493 ? -1.277 -14.134 -39.205 1.00 70.25 493 ASP A N 1
ATOM 3673 C CA . ASP A 1 493 ? -1.980 -13.795 -40.442 1.00 70.25 493 ASP A CA 1
ATOM 3674 C C . ASP A 1 493 ? -3.489 -13.773 -40.180 1.00 70.25 493 ASP A C 1
ATOM 3676 O O . ASP A 1 493 ? -4.171 -14.800 -40.109 1.00 70.25 493 ASP A O 1
ATOM 3680 N N . THR A 1 494 ? -3.989 -12.574 -39.906 1.00 73.62 494 THR A N 1
ATOM 3681 C CA . THR A 1 494 ? -5.376 -12.342 -39.541 1.00 73.62 494 THR A CA 1
ATOM 3682 C C . THR A 1 494 ? -6.127 -12.022 -40.818 1.00 73.62 494 THR A C 1
ATOM 3684 O O . THR A 1 494 ? -5.911 -10.962 -41.399 1.00 73.62 494 THR A O 1
ATOM 3687 N N . ASP A 1 495 ? -7.034 -12.909 -41.241 1.00 74.38 495 ASP A N 1
ATOM 3688 C CA . ASP A 1 495 ? -7.879 -12.660 -42.415 1.00 74.38 495 ASP A CA 1
ATOM 3689 C C . ASP A 1 495 ? -8.526 -11.261 -42.311 1.00 74.38 495 ASP A C 1
ATOM 3691 O O . ASP A 1 495 ? -9.242 -11.009 -41.333 1.00 74.38 495 ASP A O 1
ATOM 3695 N N . PRO A 1 496 ? -8.303 -10.357 -43.283 1.00 73.69 496 PRO A N 1
ATOM 3696 C CA . PRO A 1 496 ? -8.770 -8.974 -43.211 1.00 73.69 496 PRO A CA 1
ATOM 3697 C C . PRO A 1 496 ? -10.296 -8.850 -43.287 1.00 73.69 496 PRO A C 1
ATOM 3699 O O . PRO A 1 496 ? -10.859 -7.786 -43.033 1.00 73.69 496 PRO A O 1
ATOM 3702 N N . HIS A 1 497 ? -10.999 -9.927 -43.637 1.00 74.31 497 HIS A N 1
ATOM 3703 C CA . HIS A 1 497 ? -12.445 -9.922 -43.739 1.00 74.31 497 HIS A CA 1
ATOM 3704 C C . HIS A 1 497 ? -13.114 -10.171 -42.386 1.00 74.31 497 HIS A C 1
ATOM 3706 O O . HIS A 1 497 ? -12.902 -11.195 -41.733 1.00 74.31 497 HIS A O 1
ATOM 3712 N N . ILE A 1 498 ? -13.987 -9.250 -41.983 1.00 72.94 498 ILE A N 1
ATOM 3713 C CA . ILE A 1 498 ? -14.851 -9.397 -40.808 1.00 72.94 498 ILE A CA 1
ATOM 3714 C C . ILE A 1 498 ? -16.284 -9.630 -41.293 1.00 72.94 498 ILE A C 1
ATOM 3716 O O . ILE A 1 498 ? -16.788 -8.881 -42.128 1.00 72.94 498 ILE A O 1
ATOM 3720 N N . GLY A 1 499 ? -16.946 -10.662 -40.764 1.00 70.75 499 GLY A N 1
ATOM 3721 C CA . GLY A 1 499 ? -18.394 -10.830 -40.899 1.00 70.75 499 GLY A CA 1
ATOM 3722 C C . GLY A 1 499 ? -18.920 -11.088 -42.310 1.00 70.75 499 GLY A C 1
ATOM 3723 O O . GLY A 1 499 ? -19.959 -10.546 -42.680 1.00 70.75 499 GLY A O 1
ATOM 3724 N N . ARG A 1 500 ? -18.215 -11.905 -43.105 1.00 74.06 500 ARG A N 1
ATOM 3725 C CA . ARG A 1 500 ? -18.662 -12.323 -44.450 1.00 74.06 500 ARG A CA 1
ATOM 3726 C C . ARG A 1 500 ? -19.832 -13.312 -44.426 1.00 74.06 500 ARG A C 1
ATOM 3728 O O . ARG A 1 500 ? -20.473 -13.497 -45.457 1.00 74.06 500 ARG A O 1
ATOM 3735 N N . ASP A 1 501 ? -20.108 -13.919 -43.275 1.00 77.69 501 ASP A N 1
ATOM 3736 C CA . ASP A 1 501 ? -21.239 -14.823 -43.099 1.00 77.69 501 ASP A CA 1
ATOM 3737 C C . ASP A 1 501 ? -22.569 -14.062 -43.136 1.00 77.69 501 ASP A C 1
ATOM 3739 O O . ASP A 1 501 ? -22.735 -13.002 -42.521 1.00 77.69 501 ASP A O 1
ATOM 3743 N N . GLU A 1 502 ? -23.549 -14.622 -43.843 1.00 81.75 502 GLU A N 1
ATOM 3744 C CA . GLU A 1 502 ? -24.896 -14.063 -43.895 1.00 81.75 502 GLU A CA 1
ATOM 3745 C C . GLU A 1 502 ? -25.494 -13.982 -42.479 1.00 81.75 502 GLU A C 1
ATOM 3747 O O . GLU A 1 502 ? -25.522 -14.960 -41.734 1.00 81.75 502 GLU A O 1
ATOM 3752 N N . GLY A 1 503 ? -25.959 -12.792 -42.086 1.00 83.06 503 GLY A N 1
ATOM 3753 C CA . GLY A 1 503 ? -26.526 -12.561 -40.756 1.00 83.06 503 GLY A CA 1
ATOM 3754 C C . GLY A 1 503 ? -25.504 -12.372 -39.629 1.00 83.06 503 GLY A C 1
ATOM 3755 O O . GLY A 1 503 ? -25.917 -12.308 -38.472 1.00 83.06 503 GLY A O 1
ATOM 3756 N N . PHE A 1 504 ? -24.204 -12.215 -39.918 1.00 81.94 504 PHE A N 1
ATOM 3757 C CA . PHE A 1 504 ? -23.165 -11.954 -38.905 1.00 81.94 504 PHE A CA 1
ATOM 3758 C C . PHE A 1 504 ? -23.537 -10.825 -37.926 1.00 81.94 504 PHE A C 1
ATOM 3760 O O . PHE A 1 504 ? -23.401 -10.966 -36.711 1.00 81.94 504 PHE A O 1
ATOM 3767 N N . ASN A 1 505 ? -24.087 -9.721 -38.438 1.00 80.56 505 ASN A N 1
ATOM 3768 C CA . ASN A 1 505 ? -24.515 -8.568 -37.638 1.00 80.56 505 ASN A CA 1
ATOM 3769 C C . ASN A 1 505 ? -25.781 -8.812 -36.790 1.00 80.56 505 ASN A C 1
ATOM 3771 O O . ASN A 1 505 ? -26.160 -7.948 -36.002 1.00 80.56 505 ASN A O 1
ATOM 3775 N N . GLN A 1 506 ? -26.448 -9.956 -36.955 1.00 85.00 506 GLN A N 1
ATOM 3776 C CA . GLN A 1 506 ? -27.636 -10.351 -36.194 1.00 85.00 506 GLN A CA 1
ATOM 3777 C C . GLN A 1 506 ? -27.307 -11.345 -35.073 1.00 85.00 506 GLN A C 1
ATOM 3779 O O . GLN A 1 506 ? -28.156 -11.603 -34.214 1.00 85.00 506 GLN A O 1
ATOM 3784 N N . VAL A 1 507 ? -26.089 -11.900 -35.053 1.00 79.94 507 VAL A N 1
ATOM 3785 C CA . VAL A 1 507 ? -25.674 -12.860 -34.029 1.00 79.94 507 VAL A CA 1
ATOM 3786 C C . VAL A 1 507 ? -25.556 -12.147 -32.681 1.00 79.94 507 VAL A C 1
ATOM 3788 O O . VAL A 1 507 ? -24.825 -11.166 -32.531 1.00 79.94 507 VAL A O 1
ATOM 3791 N N . LYS A 1 508 ? -26.296 -12.632 -31.679 1.00 82.88 508 LYS A N 1
ATOM 3792 C CA . LYS A 1 508 ? -26.305 -12.068 -30.320 1.00 82.88 508 LYS A CA 1
ATOM 3793 C C . LYS A 1 508 ? -25.153 -12.613 -29.495 1.00 82.88 508 LYS A C 1
ATOM 3795 O O . LYS A 1 508 ? -24.787 -13.771 -29.649 1.00 82.88 508 LYS A O 1
ATOM 3800 N N . ARG A 1 509 ? -24.581 -11.783 -28.617 1.00 82.88 509 ARG A N 1
ATOM 3801 C CA . ARG A 1 509 ? -23.548 -12.195 -27.648 1.00 82.88 509 ARG A CA 1
ATOM 3802 C C . ARG A 1 509 ? -24.060 -13.340 -26.773 1.00 82.88 509 ARG A C 1
ATOM 3804 O O . ARG A 1 509 ? -25.163 -13.237 -26.237 1.00 82.88 509 ARG A O 1
ATOM 3811 N N . PHE A 1 510 ? -23.275 -14.405 -26.645 1.00 82.69 510 PHE A N 1
ATOM 3812 C CA . PHE A 1 510 ? -23.520 -15.420 -25.631 1.00 82.69 510 PHE A CA 1
ATOM 3813 C C . PHE A 1 510 ? -23.224 -14.834 -24.248 1.00 82.69 510 PHE A C 1
ATOM 3815 O O . PHE A 1 510 ? -22.268 -14.079 -24.061 1.00 82.69 510 PHE A O 1
ATOM 3822 N N . HIS A 1 511 ? -24.065 -15.164 -23.274 1.00 80.50 511 HIS A N 1
ATOM 3823 C CA . HIS A 1 511 ? -23.817 -14.810 -21.881 1.00 80.50 511 HIS A CA 1
ATOM 3824 C C . HIS A 1 511 ? -23.068 -15.952 -21.197 1.00 80.50 511 HIS A C 1
ATOM 3826 O O . HIS A 1 511 ? -23.364 -17.114 -21.496 1.00 80.50 511 HIS A O 1
ATOM 3832 N N . PRO A 1 512 ? -22.086 -15.643 -20.334 1.00 79.31 512 PRO A N 1
ATOM 3833 C CA . PRO A 1 512 ? -21.351 -16.670 -19.619 1.00 79.31 512 PRO A CA 1
ATOM 3834 C C . PRO A 1 512 ? -22.299 -17.497 -18.751 1.00 79.31 512 PRO A C 1
ATOM 3836 O O . PRO A 1 512 ? -23.394 -17.064 -18.382 1.00 79.31 512 PRO A O 1
ATOM 3839 N N . ILE A 1 513 ? -21.890 -18.729 -18.482 1.00 84.94 513 ILE A N 1
ATOM 3840 C CA . ILE A 1 513 ? -22.621 -19.647 -17.625 1.00 84.94 513 ILE A CA 1
ATOM 3841 C C . ILE A 1 513 ? -22.408 -19.176 -16.191 1.00 84.94 513 ILE A C 1
ATOM 3843 O O . ILE A 1 513 ? -21.276 -19.007 -15.745 1.00 84.94 513 ILE A O 1
ATOM 3847 N N . PHE A 1 514 ? -23.501 -18.991 -15.462 1.00 85.56 514 PHE A N 1
ATOM 3848 C CA . PHE A 1 514 ? -23.456 -18.660 -14.045 1.00 85.56 514 PHE A CA 1
ATOM 3849 C C . PHE A 1 514 ? -24.024 -19.806 -13.221 1.00 85.56 514 PHE A C 1
ATOM 3851 O O . PHE A 1 514 ? -24.968 -20.474 -13.654 1.00 85.56 514 PHE A O 1
ATOM 3858 N N . ILE A 1 515 ? -23.509 -19.993 -12.006 1.00 89.69 515 ILE A N 1
ATOM 3859 C CA . ILE A 1 515 ? -24.185 -20.850 -11.028 1.00 89.69 515 ILE A CA 1
ATOM 3860 C C . ILE A 1 515 ? -25.551 -20.258 -10.663 1.00 89.69 515 ILE A C 1
ATOM 3862 O O . ILE A 1 515 ? -25.758 -19.035 -10.716 1.00 89.69 515 ILE A O 1
ATOM 3866 N N . ASP A 1 516 ? -26.488 -21.131 -10.291 1.00 87.31 516 ASP A N 1
ATOM 3867 C CA . ASP A 1 516 ? -27.831 -20.728 -9.878 1.00 87.31 516 ASP A CA 1
ATOM 3868 C C . ASP A 1 516 ? -27.741 -19.734 -8.701 1.00 87.31 516 ASP A C 1
ATOM 3870 O O . ASP A 1 516 ? -26.998 -20.001 -7.753 1.00 87.31 516 ASP A O 1
ATOM 3874 N N . PRO A 1 517 ? -28.467 -18.599 -8.726 1.00 87.44 517 PRO A N 1
ATOM 3875 C CA . PRO A 1 517 ? -28.508 -17.646 -7.617 1.00 87.44 517 PRO A CA 1
ATOM 3876 C C . PRO A 1 517 ? -28.711 -18.271 -6.230 1.00 87.44 517 PRO A C 1
ATOM 3878 O O . PRO A 1 517 ? -28.092 -17.829 -5.264 1.00 87.44 517 PRO A O 1
ATOM 3881 N N . ALA A 1 518 ? -29.511 -19.337 -6.122 1.00 85.62 518 ALA A N 1
ATOM 3882 C CA . ALA A 1 518 ? -29.763 -20.040 -4.865 1.00 85.62 518 ALA A CA 1
ATOM 3883 C C . ALA A 1 518 ? -28.530 -20.769 -4.296 1.00 85.62 518 ALA A C 1
ATOM 3885 O O . ALA A 1 518 ? -28.553 -21.173 -3.137 1.00 85.62 518 ALA A O 1
ATOM 3886 N N . GLN A 1 519 ? -27.479 -20.949 -5.100 1.00 86.62 519 GLN A N 1
ATOM 3887 C CA . GLN A 1 519 ? -26.213 -21.589 -4.729 1.00 86.62 519 GLN A CA 1
ATOM 3888 C C . GLN A 1 519 ? -25.080 -20.573 -4.498 1.00 86.62 519 GLN A C 1
ATOM 3890 O O . GLN A 1 519 ? -23.961 -20.966 -4.192 1.00 86.62 519 GLN A O 1
ATOM 3895 N N . ARG A 1 520 ? -25.346 -19.267 -4.640 1.00 87.94 520 ARG A N 1
ATOM 3896 C CA . ARG A 1 520 ? -24.353 -18.185 -4.484 1.00 87.94 520 ARG A CA 1
ATOM 3897 C C . ARG A 1 520 ? -24.207 -17.725 -3.027 1.00 87.94 520 ARG A C 1
ATOM 3899 O O . ARG A 1 520 ? -24.087 -16.533 -2.756 1.00 87.94 520 ARG A O 1
ATOM 3906 N N . ASP A 1 521 ? -24.264 -18.652 -2.075 1.00 82.62 521 ASP A N 1
ATOM 3907 C CA . ASP A 1 521 ? -24.158 -18.377 -0.635 1.00 82.62 521 ASP A CA 1
ATOM 3908 C C . ASP A 1 521 ? -22.767 -18.688 -0.058 1.00 82.62 521 ASP A C 1
ATOM 3910 O O . ASP A 1 521 ? -22.567 -18.652 1.156 1.00 82.62 521 ASP A O 1
ATOM 3914 N N . ASN A 1 522 ? -21.796 -18.960 -0.930 1.00 85.56 522 ASN A N 1
ATOM 3915 C CA . ASN A 1 522 ? -20.453 -19.395 -0.579 1.00 85.56 522 ASN A CA 1
ATOM 3916 C C . ASN A 1 522 ? -19.374 -18.623 -1.379 1.00 85.56 522 ASN A C 1
ATOM 3918 O O . ASN A 1 522 ? -19.635 -17.557 -1.942 1.00 85.56 522 ASN A O 1
ATOM 3922 N N . TRP A 1 523 ? -18.136 -19.127 -1.374 1.00 89.31 523 TRP A N 1
ATOM 3923 C CA . TRP A 1 523 ? -16.981 -18.511 -2.044 1.00 89.31 523 TRP A CA 1
ATOM 3924 C C . TRP A 1 523 ? -16.618 -19.160 -3.384 1.00 89.31 523 TRP A C 1
ATOM 3926 O O . TRP A 1 523 ? -15.567 -18.839 -3.937 1.00 89.31 523 TRP A O 1
ATOM 3936 N N . ASP A 1 524 ? -17.463 -20.052 -3.897 1.00 89.12 524 ASP A N 1
ATOM 3937 C CA . ASP A 1 524 ? -17.264 -20.684 -5.195 1.00 89.12 524 ASP A CA 1
ATOM 3938 C C . ASP A 1 524 ? -17.350 -19.640 -6.319 1.00 89.12 524 ASP A C 1
ATOM 3940 O O . ASP A 1 524 ? -17.974 -18.576 -6.201 1.00 89.12 524 ASP A O 1
ATOM 3944 N N . GLU A 1 525 ? -16.692 -19.947 -7.433 1.00 88.06 525 GLU A N 1
ATOM 3945 C CA . GLU A 1 525 ? -16.722 -19.112 -8.626 1.00 88.06 525 GLU A CA 1
ATOM 3946 C C . GLU A 1 525 ? -18.151 -19.037 -9.187 1.00 88.06 525 GLU A C 1
ATOM 3948 O O . GLU A 1 525 ? -18.792 -20.053 -9.457 1.00 88.06 525 GLU A O 1
ATOM 3953 N N . VAL A 1 526 ? -18.667 -17.813 -9.334 1.00 87.50 526 VAL A N 1
ATOM 3954 C CA . VAL A 1 526 ? -20.057 -17.585 -9.760 1.00 87.50 526 VAL A CA 1
ATOM 3955 C C . VAL A 1 526 ? -20.188 -17.584 -11.280 1.00 87.50 526 VAL A C 1
ATOM 3957 O O . VAL A 1 526 ? -21.162 -18.118 -11.810 1.00 87.50 526 VAL A O 1
ATOM 3960 N N . GLU A 1 527 ? -19.229 -16.968 -11.969 1.00 88.19 527 GLU A N 1
ATOM 3961 C CA . GLU A 1 527 ? -19.160 -16.893 -13.426 1.00 88.19 527 GLU A CA 1
ATOM 3962 C C . GLU A 1 527 ? -18.225 -17.993 -13.930 1.00 88.19 527 GLU A C 1
ATOM 3964 O O . GLU A 1 527 ? -17.011 -17.862 -13.874 1.00 88.19 527 GLU A O 1
ATOM 3969 N N . LEU A 1 528 ? -18.792 -19.089 -14.428 1.00 88.69 528 LEU A N 1
ATOM 3970 C CA . LEU A 1 528 ? -18.047 -20.272 -14.874 1.00 88.69 528 LEU A CA 1
ATOM 3971 C C . LEU A 1 528 ? -17.480 -20.122 -16.298 1.00 88.69 528 LEU A C 1
ATOM 3973 O O . LEU A 1 528 ? -16.966 -21.080 -16.877 1.00 88.69 528 LEU A O 1
ATOM 3977 N N . GLY A 1 529 ? -17.625 -18.937 -16.893 1.00 88.31 529 GLY A N 1
ATOM 3978 C CA . GLY A 1 529 ? -17.234 -18.657 -18.266 1.00 88.31 529 GLY A CA 1
ATOM 3979 C C . GLY A 1 529 ? -18.089 -19.399 -19.294 1.00 88.31 529 GLY A C 1
ATOM 3980 O O . GLY A 1 529 ? -19.293 -19.593 -19.127 1.00 88.31 529 GLY A O 1
ATOM 3981 N N . PHE A 1 530 ? -17.469 -19.776 -20.408 1.00 88.81 530 PHE A N 1
ATOM 3982 C CA . PHE A 1 530 ? -18.125 -20.475 -21.508 1.00 88.81 530 PHE A CA 1
ATOM 3983 C C . PHE A 1 530 ? -17.713 -21.944 -21.550 1.00 88.81 530 PHE A C 1
ATOM 3985 O O . PHE A 1 530 ? -16.557 -22.281 -21.296 1.00 88.81 530 PHE A O 1
ATOM 3992 N N . ASP A 1 531 ? -18.631 -22.818 -21.971 1.00 88.38 531 ASP A N 1
ATOM 3993 C CA . ASP A 1 531 ? -18.218 -24.134 -22.450 1.00 88.38 531 ASP A CA 1
ATOM 3994 C C . ASP A 1 531 ? -17.362 -24.004 -23.725 1.00 88.38 531 ASP A C 1
ATOM 3996 O O . ASP A 1 531 ? -17.354 -22.973 -24.402 1.00 88.38 531 ASP A O 1
ATOM 4000 N N . ALA A 1 532 ? -16.622 -25.060 -24.065 1.00 89.69 532 ALA A N 1
ATOM 4001 C CA . ALA A 1 532 ? -15.677 -25.022 -25.180 1.00 89.69 532 ALA A CA 1
ATOM 4002 C C . ALA A 1 532 ? -16.328 -24.643 -26.525 1.00 89.69 532 ALA A C 1
ATOM 4004 O O . ALA A 1 532 ? -15.689 -23.987 -27.348 1.00 89.69 532 ALA A O 1
ATOM 4005 N N . GLN A 1 533 ? -17.586 -25.035 -26.758 1.00 90.00 533 GLN A N 1
ATOM 4006 C CA . GLN A 1 533 ? -18.293 -24.731 -28.005 1.00 90.00 533 GLN A CA 1
ATOM 4007 C C . GLN A 1 533 ? -18.694 -23.257 -28.067 1.00 90.00 533 GLN A C 1
ATOM 4009 O O . GLN A 1 533 ? -18.474 -22.593 -29.079 1.00 90.00 533 GLN A O 1
ATOM 4014 N N . THR A 1 534 ? -19.228 -22.732 -26.970 1.00 88.81 534 THR A N 1
ATOM 4015 C CA . THR A 1 534 ? -19.635 -21.333 -26.835 1.00 88.81 534 THR A CA 1
ATOM 4016 C C . THR A 1 534 ? -18.422 -20.409 -26.888 1.00 88.81 534 THR A C 1
ATOM 4018 O O . THR A 1 534 ? -18.456 -19.393 -27.577 1.00 88.81 534 THR A O 1
ATOM 4021 N N . ALA A 1 535 ? -17.314 -20.797 -26.248 1.00 89.50 535 ALA A N 1
ATOM 4022 C CA . ALA A 1 535 ? -16.052 -20.067 -26.306 1.00 89.50 535 ALA A CA 1
ATOM 4023 C C . ALA A 1 535 ? -15.532 -19.954 -27.748 1.00 89.50 535 ALA A C 1
ATOM 4025 O O . ALA A 1 535 ? -15.156 -18.868 -28.185 1.00 89.50 535 ALA A O 1
ATOM 4026 N N . GLN A 1 536 ? -15.559 -21.053 -28.513 1.00 87.94 536 GLN A N 1
ATOM 4027 C CA . GLN A 1 536 ? -15.188 -21.034 -29.932 1.00 87.94 536 GLN A CA 1
ATOM 4028 C C . GLN A 1 536 ? -16.138 -20.166 -30.763 1.00 87.94 536 GLN A C 1
ATOM 4030 O O . GLN A 1 536 ? -15.677 -19.388 -31.594 1.00 87.94 536 GLN A O 1
ATOM 4035 N N . ALA A 1 537 ? -17.449 -20.256 -30.529 1.00 83.88 537 ALA A N 1
ATOM 4036 C CA . ALA A 1 537 ? -18.435 -19.452 -31.246 1.00 83.88 537 ALA A CA 1
ATOM 4037 C C . ALA A 1 537 ? -18.265 -17.943 -30.986 1.00 83.88 537 ALA A C 1
ATOM 4039 O O . ALA A 1 537 ? -18.355 -17.148 -31.921 1.00 83.88 537 ALA A O 1
ATOM 4040 N N . GLU A 1 538 ? -17.974 -17.538 -29.746 1.00 86.44 538 GLU A N 1
ATOM 4041 C CA . GLU A 1 538 ? -17.644 -16.145 -29.414 1.00 86.44 538 GLU A CA 1
ATOM 4042 C C . GLU A 1 538 ? -16.305 -15.713 -30.027 1.00 86.44 538 GLU A C 1
ATOM 4044 O O . GLU A 1 538 ? -16.217 -14.619 -30.582 1.00 86.44 538 GLU A O 1
ATOM 4049 N N . ALA A 1 539 ? -15.281 -16.573 -30.015 1.00 83.19 539 ALA A N 1
ATOM 4050 C CA . ALA A 1 539 ? -13.989 -16.272 -30.635 1.00 83.19 539 ALA A CA 1
ATOM 4051 C C . ALA A 1 539 ? -14.097 -16.073 -32.159 1.00 83.19 539 ALA A C 1
ATOM 4053 O O . ALA A 1 539 ? -13.473 -15.166 -32.708 1.00 83.19 539 ALA A O 1
ATOM 4054 N N . LEU A 1 540 ? -14.939 -16.854 -32.846 1.00 79.06 540 LEU A N 1
ATOM 4055 C CA . LEU A 1 540 ? -15.206 -16.701 -34.284 1.00 79.06 540 LEU A CA 1
ATOM 4056 C C . LEU A 1 540 ? -15.949 -15.402 -34.631 1.00 79.06 540 LEU A C 1
ATOM 4058 O O . LEU A 1 540 ? -15.929 -14.968 -35.781 1.00 79.06 540 LEU A O 1
ATOM 4062 N N . ARG A 1 541 ? -16.565 -14.745 -33.645 1.00 78.38 541 ARG A N 1
ATOM 4063 C CA . ARG A 1 541 ? -17.187 -13.422 -33.797 1.00 78.38 541 ARG A CA 1
ATOM 4064 C C . ARG A 1 541 ? -16.248 -12.259 -33.498 1.00 78.38 541 ARG A C 1
ATOM 4066 O O . ARG A 1 541 ? -16.701 -11.113 -33.481 1.00 78.38 541 ARG A O 1
ATOM 4073 N N . CYS A 1 542 ? -14.970 -12.532 -33.244 1.00 76.44 542 CYS A N 1
ATOM 4074 C CA . CYS A 1 542 ? -13.970 -11.506 -32.989 1.00 76.44 542 CYS A CA 1
ATOM 4075 C C . CYS A 1 542 ? -14.023 -10.411 -34.067 1.00 76.44 542 CYS A C 1
ATOM 4077 O O . CYS A 1 542 ? -13.988 -10.691 -35.265 1.00 76.44 542 CYS A O 1
ATOM 4079 N N . LEU A 1 543 ? -14.063 -9.149 -33.631 1.00 75.75 543 LEU A N 1
ATOM 4080 C CA . LEU A 1 543 ? -14.005 -7.980 -34.517 1.00 75.75 543 LEU A CA 1
ATOM 4081 C C . LEU A 1 543 ? -12.581 -7.682 -35.014 1.00 75.75 543 LEU A C 1
ATOM 4083 O O . LEU A 1 543 ? -12.368 -6.651 -35.641 1.00 75.75 543 LEU A O 1
ATOM 4087 N N . LYS A 1 544 ? -11.616 -8.568 -34.722 1.00 77.38 544 LYS A N 1
ATOM 4088 C CA . LYS A 1 544 ? -10.223 -8.510 -35.185 1.00 77.38 544 LYS A CA 1
ATOM 4089 C C . LYS A 1 544 ? -9.605 -7.125 -34.955 1.00 77.38 544 LYS A C 1
ATOM 4091 O O . LYS A 1 544 ? -9.090 -6.501 -35.875 1.00 77.38 544 LYS A O 1
ATOM 4096 N N . CYS A 1 545 ? -9.686 -6.617 -33.720 1.00 71.25 545 CYS A N 1
ATOM 4097 C CA . CYS A 1 545 ? -9.227 -5.263 -33.374 1.00 71.25 545 CYS A CA 1
ATOM 4098 C C . CYS A 1 545 ? -7.732 -5.029 -33.640 1.00 71.25 545 CYS A C 1
ATOM 4100 O O . CYS A 1 545 ? -7.324 -3.885 -33.799 1.00 71.25 545 CYS A O 1
ATOM 4102 N N . ASN A 1 546 ? -6.930 -6.088 -33.758 1.00 72.31 546 ASN A N 1
ATOM 4103 C CA . ASN A 1 546 ? -5.547 -6.013 -34.221 1.00 72.31 546 ASN A CA 1
ATOM 4104 C C . ASN A 1 546 ? -5.426 -5.472 -35.656 1.00 72.31 546 ASN A C 1
ATOM 4106 O O . ASN A 1 546 ? -4.449 -4.803 -35.969 1.00 72.31 546 ASN A O 1
ATOM 4110 N N . LEU A 1 547 ? -6.436 -5.683 -36.507 1.00 74.06 547 LEU A N 1
ATOM 4111 C CA . LEU A 1 547 ? -6.485 -5.078 -37.837 1.00 74.06 547 LEU A CA 1
ATOM 4112 C C . LEU A 1 547 ? -6.679 -3.562 -37.779 1.00 74.06 547 LEU A C 1
ATOM 4114 O O . LEU A 1 547 ? -6.341 -2.901 -38.749 1.00 74.06 547 LEU A O 1
ATOM 4118 N N . ALA A 1 548 ? -7.184 -2.998 -36.672 1.00 68.25 548 ALA A N 1
ATOM 4119 C CA . ALA A 1 548 ? -7.413 -1.557 -36.560 1.00 68.25 548 ALA A CA 1
ATOM 4120 C C . ALA A 1 548 ? -6.117 -0.742 -36.680 1.00 68.25 548 ALA A C 1
ATOM 4122 O O . ALA A 1 548 ? -6.151 0.357 -37.220 1.00 68.25 548 ALA A O 1
ATOM 4123 N N . ALA A 1 549 ? -4.981 -1.295 -36.241 1.00 64.69 549 ALA A N 1
ATOM 4124 C CA . ALA A 1 549 ? -3.664 -0.684 -36.428 1.00 64.69 549 ALA A CA 1
ATOM 4125 C C . ALA A 1 549 ? -3.200 -0.683 -37.899 1.00 64.69 549 ALA A C 1
ATOM 4127 O O . ALA A 1 549 ? -2.338 0.108 -38.265 1.00 64.69 549 ALA A O 1
ATOM 4128 N N . ASN A 1 550 ? -3.796 -1.543 -38.730 1.00 67.06 550 ASN A N 1
ATOM 4129 C CA . ASN A 1 550 ? -3.515 -1.678 -40.160 1.00 67.06 550 ASN A CA 1
ATOM 4130 C C . ASN A 1 550 ? -4.586 -1.001 -41.034 1.00 67.06 550 ASN A C 1
ATOM 4132 O O . ASN A 1 550 ? -4.542 -1.126 -42.258 1.00 67.06 550 ASN A O 1
ATOM 4136 N N . ILE A 1 551 ? -5.579 -0.330 -40.434 1.00 68.62 551 ILE A N 1
ATOM 4137 C CA . ILE A 1 551 ? -6.543 0.472 -41.189 1.00 68.62 551 ILE A CA 1
ATOM 4138 C C . ILE A 1 551 ? -5.828 1.763 -41.581 1.00 68.62 551 ILE A C 1
ATOM 4140 O O . ILE A 1 551 ? -5.653 2.657 -40.757 1.00 68.62 551 ILE A O 1
ATOM 4144 N N . GLU A 1 552 ? -5.399 1.842 -42.838 1.00 65.31 552 GLU A N 1
ATOM 4145 C CA . GLU A 1 552 ? -4.879 3.078 -43.420 1.00 65.31 552 GLU A CA 1
ATOM 4146 C C . GLU A 1 552 ? -5.960 4.169 -43.436 1.00 65.31 552 GLU A C 1
ATOM 4148 O O . GLU A 1 552 ? -7.163 3.882 -43.500 1.00 65.31 552 GLU A O 1
ATOM 4153 N N . ASP A 1 553 ? -5.528 5.431 -43.379 1.00 61.50 553 ASP A N 1
ATOM 4154 C CA . ASP A 1 553 ? -6.430 6.576 -43.443 1.00 61.50 553 ASP A CA 1
ATOM 4155 C C . ASP A 1 553 ? -7.339 6.478 -44.672 1.00 61.50 553 ASP A C 1
ATOM 4157 O O . ASP A 1 553 ? -6.901 6.292 -45.810 1.00 61.50 553 ASP A O 1
ATOM 4161 N N . MET A 1 554 ? -8.641 6.641 -44.442 1.00 56.12 554 MET A N 1
ATOM 4162 C CA . MET A 1 554 ? -9.619 6.665 -45.518 1.00 56.12 554 MET A CA 1
ATOM 4163 C C . MET A 1 554 ? -9.430 7.955 -46.328 1.00 56.12 554 MET A C 1
ATOM 4165 O O . MET A 1 554 ? -9.912 9.020 -45.942 1.00 56.12 554 MET A O 1
ATOM 4169 N N . VAL A 1 555 ? -8.720 7.870 -47.454 1.00 55.81 555 VAL A N 1
ATOM 4170 C CA . VAL A 1 555 ? -8.520 9.005 -48.365 1.00 55.81 555 VAL A CA 1
ATOM 4171 C C . VAL A 1 555 ? -9.866 9.362 -49.006 1.00 55.81 555 VAL A C 1
ATOM 4173 O O . VAL A 1 555 ? -10.387 8.624 -49.844 1.00 55.81 555 VAL A O 1
ATOM 4176 N N . LEU A 1 556 ? -10.464 10.477 -48.572 1.00 47.34 556 LEU A N 1
ATOM 4177 C CA . LEU A 1 556 ? -11.732 10.992 -49.094 1.00 47.34 556 LEU A CA 1
ATOM 4178 C C . LEU A 1 556 ? -11.575 12.410 -49.675 1.00 47.34 556 LEU A C 1
ATOM 4180 O O . LEU A 1 556 ? -11.154 13.313 -48.950 1.00 47.34 556 LEU A O 1
ATOM 4184 N N . PRO A 1 557 ? -12.005 12.646 -50.934 1.00 54.59 557 PRO A N 1
ATOM 4185 C CA . PRO A 1 557 ? -12.506 11.652 -51.890 1.00 54.59 557 PRO A CA 1
ATOM 4186 C C . PRO A 1 557 ? -11.384 10.691 -52.332 1.00 54.59 557 PRO A C 1
ATOM 4188 O O . PRO A 1 557 ? -10.226 11.104 -52.327 1.00 54.59 557 PRO A O 1
ATOM 4191 N N . PRO A 1 558 ? -11.699 9.435 -52.714 1.00 58.41 558 PRO A N 1
ATOM 4192 C CA . PRO A 1 558 ? -10.692 8.532 -53.260 1.00 58.41 558 PRO A CA 1
ATOM 4193 C C . PRO A 1 558 ? -10.016 9.227 -54.442 1.00 58.41 558 PRO A C 1
ATOM 4195 O O . PRO A 1 558 ? -10.696 9.690 -55.362 1.00 58.41 558 PRO A O 1
ATOM 4198 N N . GLU A 1 559 ? -8.692 9.366 -54.393 1.00 59.91 559 GLU A N 1
ATOM 4199 C CA . GLU A 1 559 ? -7.952 9.979 -55.489 1.00 59.91 559 GLU A CA 1
ATOM 4200 C C . GLU A 1 559 ? -8.152 9.131 -56.752 1.00 59.91 559 GLU A C 1
ATOM 4202 O O . GLU A 1 559 ? -7.762 7.969 -56.806 1.00 59.91 559 GLU A O 1
ATOM 4207 N N . SER A 1 560 ? -8.798 9.691 -57.779 1.00 66.06 560 SER A N 1
ATOM 4208 C CA . SER A 1 560 ? -9.135 8.963 -59.011 1.00 66.06 560 SER A CA 1
ATOM 4209 C C . SER A 1 560 ? -7.934 8.707 -59.930 1.00 66.06 560 SER A C 1
ATOM 4211 O O . SER A 1 560 ? -8.084 8.053 -60.960 1.00 66.06 560 SER A O 1
ATOM 4213 N N . TRP A 1 561 ? -6.762 9.260 -59.599 1.00 82.25 561 TRP A N 1
ATOM 4214 C CA . TRP A 1 561 ? -5.554 9.259 -60.427 1.00 82.25 561 TRP A CA 1
ATOM 4215 C C . TRP A 1 561 ? -4.558 8.211 -59.939 1.00 82.25 561 TRP A C 1
ATOM 4217 O O . TRP A 1 561 ? -4.035 8.306 -58.833 1.00 82.25 561 TRP A O 1
ATOM 4227 N N . LEU A 1 562 ? -4.232 7.264 -60.809 1.00 87.31 562 LEU A N 1
ATOM 4228 C CA . LEU A 1 562 ? -3.206 6.253 -60.589 1.00 87.31 562 LEU A CA 1
ATOM 4229 C C . LEU A 1 562 ? -1.875 6.730 -61.172 1.00 87.31 562 LEU A C 1
ATOM 4231 O O . LEU A 1 562 ? -1.856 7.435 -62.179 1.00 87.31 562 LEU A O 1
ATOM 4235 N N . GLU A 1 563 ? -0.748 6.356 -60.569 1.00 90.56 563 GLU A N 1
ATOM 4236 C CA . GLU A 1 563 ? 0.566 6.612 -61.175 1.00 90.56 563 GLU A CA 1
ATOM 4237 C C . GLU A 1 563 ? 0.703 5.810 -62.477 1.00 90.56 563 GLU A C 1
ATOM 4239 O O . GLU A 1 563 ? 0.350 4.628 -62.523 1.00 90.56 563 GLU A O 1
ATOM 4244 N N . LEU A 1 564 ? 1.215 6.442 -63.535 1.00 89.88 564 LEU A N 1
ATOM 4245 C CA . LEU A 1 564 ? 1.421 5.813 -64.839 1.00 89.88 564 LEU A CA 1
ATOM 4246 C C . LEU A 1 564 ? 2.661 4.907 -64.808 1.00 89.88 564 LEU A C 1
ATOM 4248 O O . LEU A 1 564 ? 3.740 5.272 -65.270 1.00 89.88 564 LEU A O 1
ATOM 4252 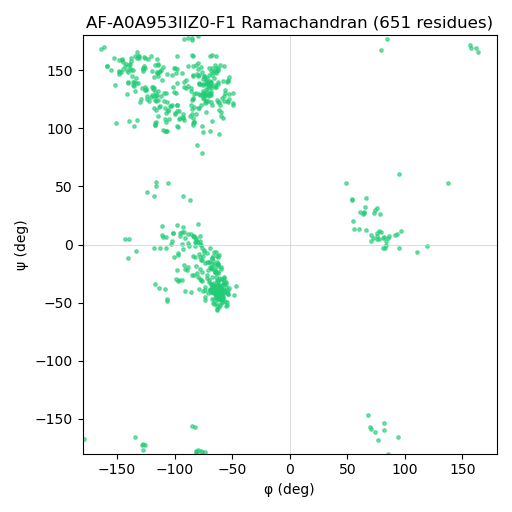N N . ASN A 1 565 ? 2.491 3.712 -64.248 1.00 91.81 565 ASN A N 1
ATOM 4253 C CA . ASN A 1 565 ? 3.507 2.668 -64.169 1.00 91.81 565 ASN A CA 1
ATOM 4254 C C . ASN A 1 565 ? 2.928 1.304 -64.596 1.00 91.81 565 ASN A C 1
ATOM 4256 O O . ASN A 1 565 ? 1.711 1.129 -64.700 1.00 91.81 565 ASN A O 1
ATOM 4260 N N . GLU A 1 566 ? 3.798 0.326 -64.858 1.00 89.62 566 GLU A N 1
ATOM 4261 C CA . GLU A 1 566 ? 3.381 -0.993 -65.359 1.00 89.62 566 GLU A CA 1
ATOM 4262 C C . GLU A 1 566 ? 2.428 -1.726 -64.404 1.00 89.62 566 GLU A C 1
ATOM 4264 O O . GLU A 1 566 ? 1.474 -2.359 -64.860 1.00 89.62 566 GLU A O 1
ATOM 4269 N N . ALA A 1 567 ? 2.654 -1.621 -63.091 1.00 90.56 567 ALA A N 1
ATOM 4270 C CA . ALA A 1 567 ? 1.859 -2.314 -62.080 1.00 90.56 567 ALA A CA 1
ATOM 4271 C C . ALA A 1 567 ? 0.407 -1.815 -62.054 1.00 90.56 567 ALA A C 1
ATOM 4273 O O . ALA A 1 567 ? -0.528 -2.615 -62.104 1.00 90.56 567 ALA A O 1
ATOM 4274 N N . ASN A 1 568 ? 0.213 -0.495 -62.052 1.00 90.06 568 ASN A N 1
ATOM 4275 C CA . ASN A 1 568 ? -1.113 0.117 -62.046 1.00 90.06 568 ASN A CA 1
ATOM 4276 C C . ASN A 1 568 ? -1.847 -0.125 -63.365 1.00 90.06 568 ASN A C 1
ATOM 4278 O O . ASN A 1 568 ? -3.034 -0.445 -63.361 1.00 90.06 568 ASN A O 1
ATOM 4282 N N . VAL A 1 569 ? -1.145 -0.027 -64.498 1.00 90.56 569 VAL A N 1
ATOM 4283 C CA . VAL A 1 569 ? -1.744 -0.261 -65.817 1.00 90.56 569 VAL A CA 1
ATOM 4284 C C . VAL A 1 569 ? -2.143 -1.730 -66.004 1.00 90.56 569 VAL A C 1
ATOM 4286 O O . VAL A 1 569 ? -3.187 -2.003 -66.595 1.00 90.56 569 VAL A O 1
ATOM 4289 N N . ALA A 1 570 ? -1.391 -2.692 -65.458 1.00 90.00 570 ALA A N 1
ATOM 4290 C CA . ALA A 1 570 ? -1.758 -4.111 -65.506 1.00 90.00 570 ALA A CA 1
ATOM 4291 C C . ALA A 1 570 ? -3.113 -4.408 -64.831 1.00 90.00 570 ALA A C 1
ATOM 4293 O O . ALA A 1 570 ? -3.820 -5.324 -65.258 1.00 90.00 570 ALA A O 1
ATOM 4294 N N . GLY A 1 571 ? -3.488 -3.615 -63.821 1.00 86.88 571 GLY A N 1
ATOM 4295 C CA . GLY A 1 571 ? -4.776 -3.702 -63.129 1.00 86.88 571 GLY A CA 1
ATOM 4296 C C . GLY A 1 571 ? -5.961 -3.088 -63.884 1.00 86.88 571 GLY A C 1
ATOM 4297 O O . GLY A 1 571 ? -7.104 -3.310 -63.491 1.00 86.88 571 GLY A O 1
ATOM 4298 N N . VAL A 1 572 ? -5.727 -2.343 -64.969 1.00 89.69 572 VAL A N 1
ATOM 4299 C CA . VAL A 1 572 ? -6.792 -1.677 -65.739 1.00 89.69 572 VAL A CA 1
ATOM 4300 C C . VAL A 1 572 ? -7.564 -2.689 -66.585 1.00 89.69 572 VAL A C 1
ATOM 4302 O O . VAL A 1 572 ? -6.999 -3.659 -67.088 1.00 89.69 572 VAL A O 1
ATOM 4305 N N . THR A 1 573 ? -8.864 -2.470 -66.749 1.00 90.06 573 THR A N 1
ATOM 4306 C CA . THR A 1 573 ? -9.757 -3.244 -67.625 1.00 90.06 573 THR A CA 1
ATOM 4307 C C . THR A 1 573 ? -9.298 -3.268 -69.093 1.00 90.06 573 THR A C 1
ATOM 4309 O O . THR A 1 573 ? -8.612 -2.360 -69.563 1.00 90.06 573 THR A O 1
ATOM 4312 N N . THR A 1 574 ? -9.674 -4.311 -69.835 1.00 93.69 574 THR A N 1
ATOM 4313 C CA . THR A 1 574 ? -9.446 -4.402 -71.292 1.00 93.69 574 THR A CA 1
ATOM 4314 C C . THR A 1 574 ? -10.635 -3.911 -72.112 1.00 93.69 574 THR A C 1
ATOM 4316 O O . THR A 1 574 ? -10.585 -3.968 -73.337 1.00 93.69 574 THR A O 1
ATOM 4319 N N . GLU A 1 575 ? -11.703 -3.463 -71.452 1.00 94.81 575 GLU A N 1
ATOM 4320 C CA . GLU A 1 575 ? -12.877 -2.897 -72.108 1.00 94.81 575 GLU A CA 1
ATOM 4321 C C . GLU A 1 575 ? -12.566 -1.538 -72.754 1.00 94.81 575 GLU A C 1
ATOM 4323 O O . GLU A 1 575 ? -11.581 -0.861 -72.427 1.00 94.81 575 GLU A O 1
ATOM 4328 N N . SER A 1 576 ? -13.438 -1.126 -73.672 1.00 92.44 576 SER A N 1
ATOM 4329 C CA . SER A 1 576 ? -13.348 0.176 -74.325 1.00 92.44 576 SER A CA 1
ATOM 4330 C C . SER A 1 576 ? -13.711 1.309 -73.370 1.00 92.44 576 SER A C 1
ATOM 4332 O O . SER A 1 576 ? -14.655 1.192 -72.581 1.00 92.44 576 SER A O 1
ATOM 4334 N N . GLY A 1 577 ? -13.025 2.439 -73.480 1.00 93.69 577 GLY A N 1
ATOM 4335 C CA . GLY A 1 577 ? -13.269 3.582 -72.616 1.00 93.69 577 GLY A CA 1
ATOM 4336 C C . GLY A 1 577 ? -12.391 4.778 -72.930 1.00 93.69 577 GLY A C 1
ATOM 4337 O O . GLY A 1 577 ? -11.753 4.839 -73.977 1.00 93.69 577 GLY A O 1
ATOM 4338 N N . VAL A 1 578 ? -12.375 5.747 -72.023 1.00 92.44 578 VAL A N 1
ATOM 4339 C CA . VAL A 1 578 ? -11.576 6.968 -72.158 1.00 92.44 578 VAL A CA 1
ATOM 4340 C C . VAL A 1 578 ? -10.590 7.045 -71.007 1.00 92.44 578 VAL A C 1
ATOM 4342 O O . VAL A 1 578 ? -10.965 6.823 -69.857 1.00 92.44 578 VAL A O 1
ATOM 4345 N N . TYR A 1 579 ? -9.338 7.385 -71.301 1.00 93.12 579 TYR A N 1
ATOM 4346 C CA . TYR A 1 579 ? -8.356 7.718 -70.279 1.00 93.12 579 TYR A CA 1
ATOM 4347 C C . TYR A 1 579 ? -7.869 9.159 -70.409 1.00 93.12 579 TYR A C 1
ATOM 4349 O O . TYR A 1 579 ? -7.878 9.756 -71.487 1.00 93.12 579 TYR A O 1
ATOM 4357 N N . GLN A 1 580 ? -7.425 9.715 -69.288 1.00 92.38 580 GLN A N 1
ATOM 4358 C CA . GLN A 1 580 ? -6.759 11.007 -69.208 1.00 92.38 580 GLN A CA 1
ATOM 4359 C C . GLN A 1 580 ? -5.353 10.796 -68.664 1.00 92.38 580 GLN A C 1
ATOM 4361 O O . GLN A 1 580 ? -5.189 10.081 -67.680 1.00 92.38 580 GLN A O 1
ATOM 4366 N N . ILE A 1 581 ? -4.353 11.417 -69.282 1.00 92.56 581 ILE A N 1
ATOM 4367 C CA . ILE A 1 581 ? -2.968 11.443 -68.797 1.00 92.56 581 ILE A CA 1
ATOM 4368 C C . ILE A 1 581 ? -2.727 12.793 -68.142 1.00 92.56 581 ILE A C 1
ATOM 4370 O O . ILE A 1 581 ? -3.118 13.814 -68.704 1.00 92.56 581 ILE A O 1
ATOM 4374 N N . LEU A 1 582 ? -2.081 12.807 -66.979 1.00 90.06 582 LEU A N 1
ATOM 4375 C CA . LEU A 1 582 ? -1.846 14.009 -66.189 1.00 90.06 582 LEU A CA 1
ATOM 4376 C C . LEU A 1 582 ? -0.368 14.177 -65.832 1.00 90.06 582 LEU A C 1
ATOM 4378 O O . LEU A 1 582 ? 0.361 13.191 -65.677 1.00 90.06 582 LEU A O 1
ATOM 4382 N N . ASP A 1 583 ? 0.054 15.429 -65.673 1.00 89.19 583 ASP A N 1
ATOM 4383 C CA . ASP A 1 583 ? 1.400 15.779 -65.220 1.00 89.19 583 ASP A CA 1
ATOM 4384 C C . ASP A 1 583 ? 1.585 15.677 -63.695 1.00 89.19 583 ASP A C 1
ATOM 4386 O O . ASP A 1 583 ? 0.676 15.294 -62.952 1.00 89.19 583 ASP A O 1
ATOM 4390 N N . ALA A 1 584 ? 2.788 16.012 -63.215 1.00 87.56 584 ALA A N 1
ATOM 4391 C CA . ALA A 1 584 ? 3.109 16.044 -61.786 1.00 87.56 584 ALA A CA 1
ATOM 4392 C C . ALA A 1 584 ? 2.210 17.009 -60.983 1.00 87.56 584 ALA A C 1
ATOM 4394 O O . ALA A 1 584 ? 1.918 16.736 -59.820 1.00 87.56 584 ALA A O 1
ATOM 4395 N N . ASP A 1 585 ? 1.728 18.082 -61.622 1.00 86.06 585 ASP A N 1
ATOM 4396 C CA . ASP A 1 585 ? 0.809 19.076 -61.056 1.00 86.06 585 ASP A CA 1
ATOM 4397 C C . ASP A 1 585 ? -0.673 18.684 -61.243 1.00 86.06 585 ASP A C 1
ATOM 4399 O O . ASP A 1 585 ? -1.569 19.489 -60.975 1.00 86.06 585 ASP A O 1
ATOM 4403 N N . LYS A 1 586 ? -0.949 17.453 -61.702 1.00 84.62 586 LYS A N 1
ATOM 4404 C CA . LYS A 1 586 ? -2.289 16.908 -61.976 1.00 84.62 586 LYS A CA 1
ATOM 4405 C C . LYS A 1 586 ? -3.062 17.679 -63.052 1.00 84.62 586 LYS A C 1
ATOM 4407 O O . LYS A 1 586 ? -4.293 17.689 -63.052 1.00 84.62 586 LYS A O 1
ATOM 4412 N N . LYS A 1 587 ? -2.372 18.313 -64.000 1.00 85.56 587 LYS A N 1
ATOM 4413 C CA . LYS A 1 587 ? -3.000 18.921 -65.180 1.00 85.56 587 LYS A CA 1
ATOM 4414 C C . LYS A 1 587 ? -3.115 17.895 -66.290 1.00 85.56 587 LYS A C 1
ATOM 4416 O O . LYS A 1 587 ? -2.170 17.161 -66.563 1.00 85.56 587 LYS A O 1
ATOM 4421 N N . VAL A 1 588 ? -4.272 17.865 -66.944 1.00 88.00 588 VAL A N 1
ATOM 4422 C CA . VAL A 1 588 ? -4.532 16.946 -68.055 1.00 88.00 588 VAL A CA 1
ATOM 4423 C C . VAL A 1 588 ? -3.648 17.315 -69.247 1.00 88.00 588 VAL A C 1
ATOM 4425 O O . VAL A 1 588 ? -3.716 18.424 -69.778 1.00 88.00 588 VAL A O 1
ATOM 4428 N N . LEU A 1 589 ? -2.817 16.364 -69.659 1.00 86.88 589 LEU A N 1
ATOM 4429 C CA . LEU A 1 589 ? -1.946 16.436 -70.827 1.00 86.88 589 LEU A CA 1
ATOM 4430 C C . LEU A 1 589 ? -2.634 15.877 -72.074 1.00 86.88 589 LEU A C 1
ATOM 4432 O O . LEU A 1 589 ? -2.503 16.445 -73.155 1.00 86.88 589 LEU A O 1
ATOM 4436 N N . ALA A 1 590 ? -3.387 14.785 -71.924 1.00 88.75 590 ALA A N 1
ATOM 4437 C CA . ALA A 1 590 ? -4.132 14.155 -73.009 1.00 88.75 590 ALA A CA 1
ATOM 4438 C C . ALA A 1 590 ? -5.420 13.511 -72.497 1.00 88.75 590 ALA A C 1
ATOM 4440 O O . ALA A 1 590 ? -5.466 13.018 -71.372 1.00 88.75 590 ALA A O 1
ATOM 4441 N N . ILE A 1 591 ? -6.434 13.485 -73.357 1.00 90.44 591 ILE A N 1
ATOM 4442 C CA . ILE A 1 591 ? -7.688 12.748 -73.189 1.00 90.44 591 ILE A CA 1
ATOM 4443 C C . ILE A 1 591 ? -7.794 11.874 -74.432 1.00 90.44 591 ILE A C 1
ATOM 4445 O O . ILE A 1 591 ? -7.675 12.414 -75.531 1.00 90.44 591 ILE A O 1
ATOM 4449 N N . LYS A 1 592 ? -7.951 10.558 -74.272 1.00 91.31 592 LYS A N 1
ATOM 4450 C CA . LYS A 1 592 ? -8.033 9.649 -75.417 1.00 91.31 592 LYS A CA 1
ATOM 4451 C C . LYS A 1 592 ? -9.043 8.535 -75.202 1.00 91.31 592 LYS A C 1
ATOM 4453 O O . LYS A 1 592 ? -9.013 7.850 -74.178 1.00 91.31 592 LYS A O 1
ATOM 4458 N N . GLY A 1 593 ? -9.920 8.354 -76.179 1.00 90.62 593 GLY A N 1
ATOM 4459 C CA . GLY A 1 593 ? -10.825 7.219 -76.274 1.00 90.62 593 GLY A CA 1
ATOM 4460 C C . GLY A 1 593 ? -10.145 6.033 -76.958 1.00 90.62 593 GLY A C 1
ATOM 4461 O O . GLY A 1 593 ? -9.474 6.194 -77.976 1.00 90.62 593 GLY A O 1
ATOM 4462 N N . VAL A 1 594 ? -10.296 4.832 -76.403 1.00 91.38 594 VAL A N 1
ATOM 4463 C CA . VAL A 1 594 ? -9.676 3.606 -76.924 1.00 91.38 594 VAL A CA 1
ATOM 4464 C C . VAL A 1 594 ? -10.612 2.407 -76.813 1.00 91.38 594 VAL A C 1
ATOM 4466 O O . VAL A 1 594 ? -11.411 2.303 -75.884 1.00 91.38 594 VAL A O 1
ATOM 4469 N N . GLU A 1 595 ? -10.469 1.457 -77.738 1.00 92.12 595 GLU A N 1
ATOM 4470 C CA . GLU A 1 595 ? -11.194 0.178 -77.695 1.00 92.12 595 GLU A CA 1
ATOM 4471 C C . GLU A 1 595 ? -10.706 -0.749 -76.573 1.00 92.12 595 GLU A C 1
ATOM 4473 O O . GLU A 1 595 ? -11.452 -1.618 -76.135 1.00 92.12 595 GLU A O 1
ATOM 4478 N N . ASN A 1 596 ? -9.477 -0.545 -76.088 1.00 94.62 596 ASN A N 1
ATOM 4479 C CA . ASN A 1 596 ? -8.885 -1.290 -74.983 1.00 94.62 596 ASN A CA 1
ATOM 4480 C C . ASN A 1 596 ? -8.103 -0.333 -74.077 1.00 94.62 596 ASN A C 1
ATOM 4482 O O . ASN A 1 596 ? -7.024 0.149 -74.436 1.00 94.62 596 ASN A O 1
ATOM 4486 N N . LEU A 1 597 ? -8.662 -0.049 -72.901 1.00 93.38 597 LEU A N 1
ATOM 4487 C CA . LEU A 1 597 ? -8.090 0.888 -71.933 1.00 93.38 597 LEU A CA 1
ATOM 4488 C C . LEU A 1 597 ? -6.686 0.490 -71.470 1.00 93.38 597 LEU A C 1
ATOM 4490 O O . LEU A 1 597 ? -5.786 1.331 -71.451 1.00 93.38 597 LEU A O 1
ATOM 4494 N N . ARG A 1 598 ? -6.478 -0.789 -71.136 1.00 94.44 598 ARG A N 1
ATOM 4495 C CA . ARG A 1 598 ? -5.171 -1.302 -70.710 1.00 94.44 598 ARG A CA 1
ATOM 4496 C C . ARG A 1 598 ? -4.117 -1.112 -71.793 1.00 94.44 598 ARG A C 1
ATOM 4498 O O . ARG A 1 598 ? -3.047 -0.587 -71.505 1.00 94.44 598 ARG A O 1
ATOM 4505 N N . GLU A 1 599 ? -4.406 -1.528 -73.021 1.00 92.06 599 GLU A N 1
ATOM 4506 C CA . GLU A 1 599 ? -3.456 -1.429 -74.135 1.00 92.06 599 GLU A CA 1
ATOM 4507 C C . GLU A 1 599 ? -3.135 0.036 -74.471 1.00 92.06 599 GLU A C 1
ATOM 4509 O O . GLU A 1 599 ? -1.966 0.396 -74.634 1.00 92.06 599 GLU A O 1
ATOM 4514 N N . GLY A 1 600 ? -4.152 0.905 -74.475 1.00 90.44 600 GLY A N 1
ATOM 4515 C CA . GLY A 1 600 ? -3.980 2.344 -74.680 1.00 90.44 600 GLY A CA 1
ATOM 4516 C C . GLY A 1 600 ? -3.051 2.983 -73.644 1.00 90.44 600 GLY A C 1
ATOM 4517 O O . GLY A 1 600 ? -2.138 3.726 -74.004 1.00 90.44 600 GLY A O 1
ATOM 4518 N N . LEU A 1 601 ? -3.227 2.640 -72.366 1.00 91.25 601 LEU A N 1
ATOM 4519 C CA . LEU A 1 601 ? -2.400 3.145 -71.268 1.00 91.25 601 LEU A CA 1
ATOM 4520 C C . LEU A 1 601 ? -0.994 2.538 -71.239 1.00 91.25 601 LEU A C 1
ATOM 4522 O O . LEU A 1 601 ? -0.039 3.263 -70.963 1.00 91.25 601 LEU A O 1
ATOM 4526 N N . GLN A 1 602 ? -0.835 1.254 -71.580 1.00 92.19 602 GLN A N 1
ATOM 4527 C CA . GLN A 1 602 ? 0.487 0.629 -71.742 1.00 92.19 602 GLN A CA 1
ATOM 4528 C C . GLN A 1 602 ? 1.311 1.384 -72.781 1.00 92.19 602 GLN A C 1
ATOM 4530 O O . GLN A 1 602 ? 2.488 1.659 -72.562 1.00 92.19 602 GLN A O 1
ATOM 4535 N N . GLY A 1 603 ? 0.665 1.799 -73.873 1.00 86.06 603 GLY A N 1
ATOM 4536 C CA . GLY A 1 603 ? 1.285 2.617 -74.904 1.00 86.06 603 GLY A CA 1
ATOM 4537 C C . GLY A 1 603 ? 1.735 4.001 -74.431 1.00 86.06 603 GLY A C 1
ATOM 4538 O O . GLY A 1 603 ? 2.518 4.619 -75.141 1.00 86.06 603 GLY A O 1
ATOM 4539 N N . MET A 1 604 ? 1.274 4.509 -73.283 1.00 86.06 604 MET A N 1
ATOM 4540 C CA . MET A 1 604 ? 1.665 5.824 -72.751 1.00 86.06 604 MET A CA 1
ATOM 4541 C C . MET A 1 604 ? 2.866 5.771 -71.803 1.00 86.06 604 MET A C 1
ATOM 4543 O O . MET A 1 604 ? 3.503 6.802 -71.574 1.00 86.06 604 MET A O 1
ATOM 4547 N N . ILE A 1 605 ? 3.203 4.593 -71.275 1.00 87.00 605 ILE A N 1
ATOM 4548 C CA . ILE A 1 605 ? 4.346 4.420 -70.375 1.00 87.00 605 ILE A CA 1
ATOM 4549 C C . ILE A 1 605 ? 5.633 4.774 -71.133 1.00 87.00 605 ILE A C 1
ATOM 4551 O O . ILE A 1 605 ? 5.928 4.221 -72.190 1.00 87.00 605 ILE A O 1
ATOM 4555 N N . GLY A 1 606 ? 6.399 5.731 -70.604 1.00 81.88 606 GLY A N 1
ATOM 4556 C CA . GLY A 1 606 ? 7.674 6.163 -71.187 1.00 81.88 606 GLY A CA 1
ATOM 4557 C C . GLY A 1 606 ? 7.572 7.049 -72.436 1.00 81.88 606 GLY A C 1
ATOM 4558 O O . GLY A 1 606 ? 8.606 7.392 -73.004 1.00 81.88 606 GLY A O 1
ATOM 4559 N N . LYS A 1 607 ? 6.366 7.456 -72.870 1.00 81.94 607 LYS A N 1
ATOM 4560 C CA . LYS A 1 607 ? 6.193 8.373 -74.018 1.00 81.94 607 LYS A CA 1
ATOM 4561 C C . LYS A 1 607 ? 6.497 9.839 -73.707 1.00 81.94 607 LYS A C 1
ATOM 4563 O O . LYS A 1 607 ? 6.771 10.606 -74.626 1.00 81.94 607 LYS A O 1
ATOM 4568 N N . SER A 1 608 ? 6.412 10.244 -72.443 1.00 80.25 608 SER A N 1
ATOM 4569 C CA . SER A 1 608 ? 6.716 11.603 -71.998 1.00 80.25 608 SER A CA 1
ATOM 4570 C C . SER A 1 608 ? 7.202 11.592 -70.559 1.00 80.25 608 SER A C 1
ATOM 4572 O O . SER A 1 608 ? 6.594 10.944 -69.708 1.00 80.25 608 SER A O 1
ATOM 4574 N N . ASP A 1 609 ? 8.245 12.371 -70.280 1.00 81.81 609 ASP A N 1
ATOM 4575 C CA . ASP A 1 609 ? 8.732 12.590 -68.917 1.00 81.81 609 ASP A CA 1
ATOM 4576 C C . ASP A 1 609 ? 7.744 13.412 -68.072 1.00 81.81 609 ASP A C 1
ATOM 4578 O O . ASP A 1 609 ? 7.787 13.347 -66.839 1.00 81.81 609 ASP A O 1
ATOM 4582 N N . GLU A 1 610 ? 6.838 14.156 -68.718 1.00 85.12 610 GLU A N 1
ATOM 4583 C CA . GLU A 1 610 ? 5.807 14.963 -68.059 1.00 85.12 610 GLU A CA 1
ATOM 4584 C C . GLU A 1 610 ? 4.616 14.118 -67.595 1.00 85.12 610 GLU A C 1
ATOM 4586 O O . GLU A 1 610 ? 3.996 14.467 -66.599 1.00 85.12 610 GLU A O 1
ATOM 4591 N N . ALA A 1 611 ? 4.313 12.992 -68.251 1.00 88.44 611 ALA A N 1
ATOM 4592 C CA . ALA A 1 611 ? 3.194 12.124 -67.887 1.00 88.44 611 ALA A CA 1
ATOM 4593 C C . ALA A 1 611 ? 3.493 11.350 -66.592 1.00 88.44 611 ALA A C 1
ATOM 4595 O O . ALA A 1 611 ? 4.382 10.500 -66.561 1.00 88.44 611 ALA A O 1
ATOM 4596 N N . LYS A 1 612 ? 2.749 11.639 -65.518 1.00 91.12 612 LYS A N 1
ATOM 4597 C CA . LYS A 1 612 ? 2.939 11.017 -64.194 1.00 91.12 612 LYS A CA 1
ATOM 4598 C C . LYS A 1 612 ? 1.744 10.213 -63.720 1.00 91.12 612 LYS A C 1
ATOM 4600 O O . LYS A 1 612 ? 1.932 9.196 -63.060 1.00 91.12 612 LYS A O 1
ATOM 4605 N N . PHE A 1 613 ? 0.530 10.634 -64.060 1.00 92.06 613 PHE A N 1
ATOM 4606 C CA . PHE A 1 613 ? -0.686 9.986 -63.577 1.00 92.06 613 PHE A CA 1
ATOM 4607 C C . PHE A 1 613 ? -1.671 9.717 -64.708 1.00 92.06 613 PHE A C 1
ATOM 4609 O O . PHE A 1 613 ? -1.589 10.327 -65.774 1.00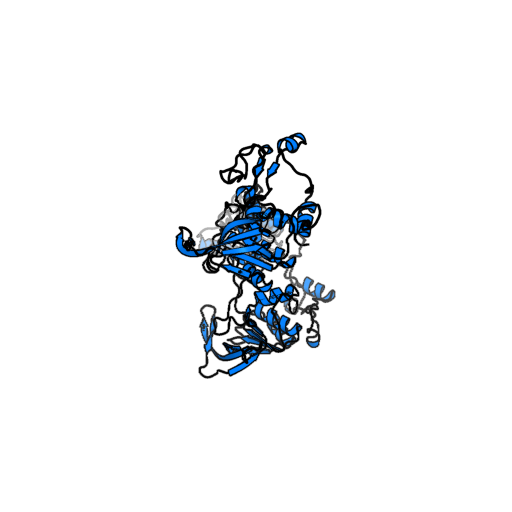 92.06 613 PHE A O 1
ATOM 4616 N N . PHE A 1 614 ? -2.621 8.821 -64.465 1.00 92.19 614 PHE A N 1
ATOM 4617 C CA . PHE A 1 614 ? -3.748 8.587 -65.349 1.00 92.19 614 PHE A CA 1
ATOM 4618 C C . PHE A 1 614 ? -5.053 8.364 -64.585 1.00 92.19 614 PHE A C 1
ATOM 4620 O O . PHE A 1 614 ? -5.059 7.913 -63.442 1.00 92.19 614 PHE A O 1
ATOM 4627 N N . VAL A 1 615 ? -6.164 8.660 -65.248 1.00 92.12 615 VAL A N 1
ATOM 4628 C CA . VAL A 1 615 ? -7.529 8.295 -64.839 1.00 92.12 615 VAL A CA 1
ATOM 4629 C C . VAL A 1 615 ? -8.170 7.591 -66.021 1.00 92.12 615 VAL A C 1
ATOM 4631 O O . VAL A 1 615 ? -7.853 7.927 -67.161 1.00 92.12 615 VAL A O 1
ATOM 4634 N N . PHE A 1 616 ? -9.083 6.656 -65.785 1.00 91.75 616 PHE A N 1
ATOM 4635 C CA . PHE A 1 616 ? -9.855 6.038 -66.855 1.00 91.75 616 PHE A CA 1
ATOM 4636 C C . PHE A 1 616 ? -11.319 5.850 -66.466 1.00 91.75 616 PHE A C 1
ATOM 4638 O O . PHE A 1 616 ? -11.654 5.745 -65.288 1.00 91.75 616 PHE A O 1
ATOM 4645 N N . GLU A 1 617 ? -12.183 5.783 -67.472 1.00 90.88 617 GLU A N 1
ATOM 4646 C CA . GLU A 1 617 ? -13.574 5.365 -67.334 1.00 90.88 617 GLU A CA 1
ATOM 4647 C C . GLU A 1 617 ? -13.937 4.392 -68.463 1.00 90.88 617 GLU A C 1
ATOM 4649 O O . GLU A 1 617 ? -13.583 4.609 -69.625 1.00 90.88 617 GLU A O 1
ATOM 4654 N N . GLU A 1 618 ? -14.649 3.314 -68.133 1.00 92.44 618 GLU A N 1
ATOM 4655 C CA . GLU A 1 618 ? -15.216 2.408 -69.134 1.00 92.44 618 GLU A CA 1
ATOM 4656 C C . GLU A 1 618 ? -16.371 3.104 -69.863 1.00 92.44 618 GLU A C 1
ATOM 4658 O O . GLU A 1 618 ? -17.302 3.628 -69.246 1.00 92.44 618 GLU A O 1
ATOM 4663 N N . ALA A 1 619 ? -16.321 3.109 -71.192 1.00 90.56 619 ALA A N 1
ATOM 4664 C CA . ALA A 1 619 ? -17.319 3.751 -72.034 1.00 90.56 619 ALA A CA 1
ATOM 4665 C C . ALA A 1 619 ? -17.418 3.012 -73.381 1.00 90.56 619 ALA A C 1
ATOM 4667 O O . ALA A 1 619 ? -16.579 3.223 -74.255 1.00 90.56 619 ALA A O 1
ATOM 4668 N N . PRO A 1 620 ? -18.474 2.206 -73.605 1.00 85.75 620 PRO A N 1
ATOM 4669 C CA . PRO A 1 620 ? -18.695 1.508 -74.878 1.00 85.75 620 PRO A CA 1
ATOM 4670 C C . PRO A 1 620 ? -18.767 2.439 -76.099 1.00 85.75 620 PRO A C 1
ATOM 4672 O O . PRO A 1 620 ? -18.405 2.059 -77.206 1.00 85.75 620 PRO A O 1
ATOM 4675 N N . PHE A 1 621 ? -19.218 3.682 -75.895 1.00 88.00 621 PHE A N 1
ATOM 4676 C CA . PHE A 1 621 ? -19.225 4.750 -76.902 1.00 88.00 621 PHE A CA 1
ATOM 4677 C C . PHE A 1 621 ? -18.124 5.780 -76.609 1.00 88.00 621 PHE A C 1
ATOM 4679 O O . PHE A 1 621 ? -18.396 6.980 -76.491 1.00 88.00 621 PHE A O 1
ATOM 4686 N N . PHE A 1 622 ? -16.885 5.307 -76.450 1.00 85.88 622 PHE A N 1
ATOM 4687 C CA . PHE A 1 622 ? -15.743 6.109 -76.000 1.00 85.88 622 PHE A CA 1
ATOM 4688 C C . PHE A 1 622 ? -15.537 7.391 -76.815 1.00 85.88 622 PHE A C 1
ATOM 4690 O O . PHE A 1 622 ? -15.285 8.426 -76.215 1.00 85.88 622 PHE A O 1
ATOM 4697 N N . SER A 1 623 ? -15.759 7.391 -78.134 1.00 86.38 623 SER A N 1
ATOM 4698 C CA . SER A 1 623 ? -15.585 8.594 -78.967 1.00 86.38 623 SER A CA 1
ATOM 4699 C C . SER A 1 623 ? -16.543 9.735 -78.603 1.00 86.38 623 SER A C 1
ATOM 4701 O O . SER A 1 623 ? -16.178 10.907 -78.664 1.00 86.38 623 SER A O 1
ATOM 4703 N N . GLN A 1 624 ? -17.789 9.435 -78.208 1.00 88.12 624 GLN A N 1
ATOM 4704 C CA . GLN A 1 624 ? -18.713 10.481 -77.741 1.00 88.12 624 GLN A CA 1
ATOM 4705 C C . GLN A 1 624 ? -18.263 11.038 -76.395 1.00 88.12 624 GLN A C 1
ATOM 4707 O O . GLN A 1 624 ? -18.381 12.235 -76.135 1.00 88.12 624 GLN A O 1
ATOM 4712 N N . ARG A 1 625 ? -17.756 10.156 -75.539 1.00 89.31 625 ARG A N 1
ATOM 4713 C CA . ARG A 1 625 ? -17.368 10.499 -74.183 1.00 89.31 625 ARG A CA 1
ATOM 4714 C C . ARG A 1 625 ? -16.052 11.278 -74.131 1.00 89.31 625 ARG A C 1
ATOM 4716 O O . ARG A 1 625 ? -15.966 12.279 -73.427 1.00 89.31 625 ARG A O 1
ATOM 4723 N N . GLU A 1 626 ? -15.088 10.890 -74.950 1.00 89.50 626 GLU A N 1
ATOM 4724 C CA . GLU A 1 626 ? -13.856 11.626 -75.216 1.00 89.50 626 GLU A CA 1
ATOM 4725 C C . GLU A 1 626 ? -14.170 13.052 -75.668 1.00 89.50 626 GLU A C 1
ATOM 4727 O O . GLU A 1 626 ? -13.696 14.004 -75.055 1.00 89.50 626 GLU A O 1
ATOM 4732 N N . ASN A 1 627 ? -15.064 13.214 -76.649 1.00 87.12 627 ASN A N 1
ATOM 4733 C CA . ASN A 1 627 ? -15.493 14.534 -77.111 1.00 87.12 627 ASN A CA 1
ATOM 4734 C C . ASN A 1 627 ? -16.119 15.386 -75.996 1.00 87.12 627 ASN A C 1
ATOM 4736 O O . ASN A 1 627 ? -15.840 16.580 -75.918 1.00 87.12 627 ASN A O 1
ATOM 4740 N N . GLN A 1 628 ? -16.935 14.799 -75.113 1.00 89.19 628 GLN A N 1
ATOM 4741 C CA . GLN A 1 628 ? -17.493 15.522 -73.962 1.00 89.19 628 GLN A CA 1
ATOM 4742 C C . GLN A 1 628 ? -16.399 16.011 -73.007 1.00 89.19 628 GLN A C 1
ATOM 4744 O O . GLN A 1 628 ? -16.441 17.157 -72.562 1.00 89.19 628 GLN A O 1
ATOM 4749 N N . LEU A 1 629 ? -15.422 15.158 -72.693 1.00 87.56 629 LEU A N 1
ATOM 4750 C CA . LEU A 1 629 ? -14.321 15.503 -71.793 1.00 87.56 629 LEU A CA 1
ATOM 4751 C C . LEU A 1 629 ? -13.386 16.550 -72.412 1.00 87.56 629 LEU A C 1
ATOM 4753 O O . LEU A 1 629 ? -12.978 17.487 -71.728 1.00 87.56 629 LEU A O 1
ATOM 4757 N N . VAL A 1 630 ? -13.110 16.449 -73.714 1.00 86.06 630 VAL A N 1
ATOM 4758 C CA . VAL A 1 630 ? -12.330 17.443 -74.463 1.00 86.06 630 VAL A CA 1
ATOM 4759 C C . VAL A 1 630 ? -13.059 18.789 -74.517 1.00 86.06 630 VAL A C 1
ATOM 4761 O O . VAL A 1 630 ? -12.439 19.825 -74.281 1.00 86.06 630 VAL A O 1
ATOM 4764 N N . GLN A 1 631 ? -14.376 18.804 -74.749 1.00 85.69 631 GLN A N 1
ATOM 4765 C CA . GLN A 1 631 ? -15.178 20.033 -74.698 1.00 85.69 631 GLN A CA 1
ATOM 4766 C C . GLN A 1 631 ? -15.166 20.670 -73.307 1.00 85.69 631 GLN A C 1
ATOM 4768 O O . GLN A 1 631 ? -14.917 21.869 -73.201 1.00 85.69 631 GLN A O 1
ATOM 4773 N N . ALA A 1 632 ? -15.356 19.879 -72.249 1.00 85.75 632 ALA A N 1
ATOM 4774 C CA . ALA A 1 632 ? -15.300 20.371 -70.874 1.00 85.75 632 ALA A CA 1
ATOM 4775 C C . ALA A 1 632 ? -13.925 20.976 -70.537 1.00 85.75 632 ALA A C 1
ATOM 4777 O O . ALA A 1 632 ? -13.843 22.046 -69.933 1.00 85.75 632 ALA A O 1
ATOM 4778 N N . PHE A 1 633 ? -12.839 20.337 -70.984 1.00 85.19 633 PHE A N 1
ATOM 4779 C CA . PHE A 1 633 ? -11.488 20.872 -70.825 1.00 85.19 633 PHE A CA 1
ATOM 4780 C C . PHE A 1 633 ? -11.311 22.204 -71.573 1.00 85.19 633 PHE A C 1
ATOM 4782 O O . PHE A 1 633 ? -10.801 23.173 -71.009 1.00 85.19 633 PHE A O 1
ATOM 4789 N N . MET A 1 634 ? -11.776 22.293 -72.822 1.00 82.75 634 MET A N 1
ATOM 4790 C CA . MET A 1 634 ? -11.701 23.529 -73.607 1.00 82.75 634 MET A CA 1
ATOM 4791 C C . MET A 1 634 ? -12.528 24.669 -73.005 1.00 82.75 634 MET A C 1
ATOM 4793 O O . MET A 1 634 ? -12.063 25.806 -73.003 1.00 82.75 634 MET A O 1
ATOM 4797 N N . GLU A 1 635 ? -13.723 24.396 -72.477 1.00 87.00 635 GLU A N 1
ATOM 4798 C CA . GLU A 1 635 ? -14.536 25.403 -71.781 1.00 87.00 635 GLU A CA 1
ATOM 4799 C C . GLU A 1 635 ? -13.816 25.959 -70.548 1.00 87.00 635 GLU A C 1
ATOM 4801 O O . GLU A 1 635 ? -13.879 27.158 -70.276 1.00 87.00 635 GLU A O 1
ATOM 4806 N N . GLN A 1 636 ? -13.098 25.101 -69.822 1.00 84.25 636 GLN A N 1
ATOM 4807 C CA . GLN A 1 636 ? -12.402 25.479 -68.599 1.00 84.25 636 GLN A CA 1
ATOM 4808 C C . GLN A 1 636 ? -11.074 26.210 -68.854 1.00 84.25 636 GLN A C 1
ATOM 4810 O O . GLN A 1 636 ? -10.744 27.145 -68.121 1.00 84.25 636 GLN A O 1
ATOM 4815 N N . TYR A 1 637 ? -10.306 25.805 -69.870 1.00 82.81 637 TYR A N 1
ATOM 4816 C CA . TYR A 1 637 ? -8.924 26.265 -70.079 1.00 82.81 637 TYR A CA 1
ATOM 4817 C C . TYR A 1 637 ? -8.698 27.032 -71.392 1.00 82.81 637 TYR A C 1
ATOM 4819 O O . TYR A 1 637 ? -7.593 27.519 -71.638 1.00 82.81 637 TYR A O 1
ATOM 4827 N N . GLY A 1 638 ? -9.718 27.158 -72.244 1.00 81.19 638 GLY A N 1
ATOM 4828 C CA . GLY A 1 638 ? -9.680 27.933 -73.489 1.00 81.19 638 GLY A CA 1
ATOM 4829 C C . GLY A 1 638 ? -8.735 27.393 -74.571 1.00 81.19 638 GLY A C 1
ATOM 4830 O O . GLY A 1 638 ? -8.443 28.111 -75.526 1.00 81.19 638 GLY A O 1
ATOM 4831 N N . SER A 1 639 ? -8.222 26.168 -74.423 1.00 82.00 639 SER A N 1
ATOM 4832 C CA . SER A 1 639 ? -7.282 25.520 -75.351 1.00 82.00 639 SER A CA 1
ATOM 4833 C C . SER A 1 639 ? -7.404 23.991 -75.300 1.00 82.00 639 SER A C 1
ATOM 4835 O O . SER A 1 639 ? -7.954 23.448 -74.342 1.00 82.00 639 SER A O 1
ATOM 4837 N N . MET A 1 640 ? -6.919 23.300 -76.340 1.00 80.44 640 MET A N 1
ATOM 4838 C CA . MET A 1 640 ? -6.831 21.831 -76.359 1.00 80.44 640 MET A CA 1
ATOM 4839 C C . MET A 1 640 ? -5.756 21.335 -75.376 1.00 80.44 640 MET A C 1
ATOM 4841 O O . MET A 1 640 ? -4.778 22.056 -75.146 1.00 80.44 640 MET A O 1
ATOM 4845 N N . PRO A 1 641 ? -5.888 20.112 -74.823 1.00 79.31 641 PRO A N 1
ATOM 4846 C CA . PRO A 1 641 ? -4.797 19.466 -74.099 1.00 79.31 641 PRO A CA 1
ATOM 4847 C C . PRO A 1 641 ? -3.530 19.432 -74.961 1.00 79.31 641 PRO A C 1
ATOM 4849 O O . PRO A 1 641 ? -3.609 19.273 -76.179 1.00 79.31 641 PRO A O 1
ATOM 4852 N N . LYS A 1 642 ? -2.362 19.591 -74.334 1.00 70.88 642 LYS A N 1
ATOM 4853 C CA . LYS A 1 642 ? -1.080 19.740 -75.043 1.00 70.88 642 LYS A CA 1
ATOM 4854 C C . LYS A 1 642 ? -0.672 18.511 -75.868 1.00 70.88 642 LYS A C 1
ATOM 4856 O O . LYS A 1 642 ? 0.210 18.632 -76.706 1.00 70.88 642 LYS A O 1
ATOM 4861 N N . GLY A 1 643 ? -1.298 17.357 -75.639 1.00 69.81 643 GLY A N 1
ATOM 4862 C CA . GLY A 1 643 ? -0.874 16.086 -76.213 1.00 69.81 643 GLY A CA 1
ATOM 4863 C C . GLY A 1 643 ? 0.310 15.498 -75.445 1.00 69.81 643 GLY A C 1
ATOM 4864 O O . GLY A 1 643 ? 0.922 16.145 -74.595 1.00 69.81 643 GLY A O 1
ATOM 4865 N N . VAL A 1 644 ? 0.612 14.227 -75.706 1.00 62.75 644 VAL A N 1
ATOM 4866 C CA . VAL A 1 644 ? 1.716 13.509 -75.058 1.00 62.75 644 VAL A CA 1
ATOM 4867 C C . VAL A 1 644 ? 2.524 12.789 -76.139 1.00 62.75 644 VAL A C 1
ATOM 4869 O O . VAL A 1 644 ? 2.070 11.783 -76.678 1.00 62.75 644 VAL A O 1
ATOM 4872 N N . GLY A 1 645 ? 3.727 13.291 -76.440 1.00 58.41 645 GLY A N 1
ATOM 4873 C CA . GLY A 1 645 ? 4.621 12.742 -77.471 1.00 58.41 645 GLY A CA 1
ATOM 4874 C C . GLY A 1 645 ? 4.482 13.416 -78.845 1.00 58.41 645 GLY A C 1
ATOM 4875 O O . GLY A 1 645 ? 3.906 14.490 -78.959 1.00 58.41 645 GLY A O 1
ATOM 4876 N N . ALA A 1 646 ? 5.036 12.793 -79.893 1.00 46.75 646 ALA A N 1
ATOM 4877 C CA . ALA A 1 646 ? 5.113 13.342 -81.256 1.00 46.75 646 ALA A CA 1
ATOM 4878 C C . ALA A 1 646 ? 3.814 13.225 -82.089 1.00 46.75 646 ALA A C 1
ATOM 4880 O O . ALA A 1 646 ? 3.867 13.378 -83.306 1.00 46.75 646 ALA A O 1
ATOM 4881 N N . ASP A 1 647 ? 2.667 12.994 -81.445 1.00 50.34 647 ASP A N 1
ATOM 4882 C CA . ASP A 1 647 ? 1.345 12.962 -82.088 1.00 50.34 647 ASP A CA 1
ATOM 4883 C C . ASP A 1 647 ? 0.674 14.355 -82.014 1.00 50.34 647 ASP A C 1
ATOM 4885 O O . ASP A 1 647 ? -0.513 14.495 -81.718 1.00 50.34 647 ASP A O 1
ATOM 4889 N N . GLU A 1 648 ? 1.445 15.424 -82.251 1.00 49.84 648 GLU A N 1
ATOM 4890 C CA . GLU A 1 648 ? 0.878 16.737 -82.571 1.00 49.84 648 GLU A CA 1
ATOM 4891 C C . GLU A 1 648 ? 0.385 16.691 -84.028 1.00 49.84 648 GLU A C 1
ATOM 4893 O O . GLU A 1 648 ? 1.164 16.903 -84.955 1.00 49.84 648 GLU A O 1
ATOM 4898 N N . MET A 1 649 ? -0.918 16.446 -84.207 1.00 46.06 649 MET A N 1
ATOM 4899 C CA . MET A 1 649 ? -1.672 16.397 -85.478 1.00 46.06 649 MET A CA 1
ATOM 4900 C C . MET A 1 649 ? -1.859 15.024 -86.140 1.00 46.06 649 MET A C 1
ATOM 4902 O O . MET A 1 649 ? -1.545 14.873 -87.315 1.00 46.06 649 MET A O 1
ATOM 4906 N N . ASP A 1 650 ? -2.514 14.088 -85.460 1.00 43.16 650 ASP A N 1
ATOM 4907 C CA . ASP A 1 650 ? -3.401 13.138 -86.145 1.00 43.16 650 ASP A CA 1
ATOM 4908 C C . ASP A 1 650 ? -4.698 13.039 -85.331 1.00 43.16 650 ASP A C 1
ATOM 4910 O O . ASP A 1 650 ? -4.707 12.477 -84.242 1.00 43.16 650 ASP A O 1
ATOM 4914 N N . ASP A 1 651 ? -5.725 13.729 -85.843 1.00 42.34 651 ASP A N 1
ATOM 4915 C CA . ASP A 1 651 ? -7.174 13.648 -85.550 1.00 42.34 651 ASP A CA 1
ATOM 4916 C C . ASP A 1 651 ? -7.817 15.047 -85.448 1.00 42.34 651 ASP A C 1
ATOM 4918 O O . ASP A 1 651 ? -8.503 15.422 -84.497 1.00 42.34 651 ASP A O 1
ATOM 4922 N N . LEU A 1 652 ? -7.597 15.856 -86.490 1.00 40.38 652 LEU A N 1
ATOM 4923 C CA . LEU A 1 652 ? -8.578 16.847 -86.926 1.00 40.38 652 LEU A CA 1
ATOM 4924 C C . LEU A 1 652 ? -9.447 16.160 -87.991 1.00 40.38 652 LEU A C 1
ATOM 4926 O O . LEU A 1 652 ? -8.971 15.982 -89.112 1.00 40.38 652 LEU A O 1
ATOM 4930 N N . PHE A 1 653 ? -10.689 15.843 -87.593 1.00 34.09 653 PHE A N 1
ATOM 4931 C CA . PHE A 1 653 ? -11.875 15.347 -88.329 1.00 34.09 653 PHE A CA 1
ATOM 4932 C C . PHE A 1 653 ? -12.379 13.954 -87.952 1.00 34.09 653 PHE A C 1
ATOM 4934 O O . PHE A 1 653 ? -11.718 12.956 -88.304 1.00 34.09 653 PHE A O 1
#